Protein AF-0000000078281293 (afdb_homodimer)

Solvent-accessible surface area (backbone atoms only — not comparable to full-atom values): 32737 Å² total; per-residue (Å²): 133,51,25,29,36,6,25,28,32,31,72,73,34,18,39,17,37,28,25,40,78,58,28,42,58,71,27,57,18,63,35,56,33,34,27,49,82,80,71,28,54,67,57,28,50,48,26,50,50,50,4,42,50,47,12,28,52,78,68,80,46,58,56,73,57,30,41,23,35,17,32,14,28,47,86,45,71,49,70,67,52,28,51,52,51,28,56,57,48,33,72,68,23,74,63,29,54,57,45,52,44,33,35,68,55,17,37,42,46,25,43,46,87,62,44,40,30,35,31,43,39,24,30,65,38,44,41,40,37,41,31,52,65,90,46,70,47,68,50,42,84,72,54,55,70,79,59,21,28,25,34,24,49,15,48,49,53,55,48,48,36,53,32,22,74,50,48,73,37,69,87,50,72,59,40,67,53,51,29,58,73,69,71,33,92,43,72,66,50,43,50,49,34,49,77,71,54,70,53,45,78,74,58,24,50,60,35,42,59,56,40,41,52,43,23,66,71,64,32,61,64,43,38,48,54,45,30,51,51,32,41,53,61,44,50,58,55,42,23,45,33,48,76,67,69,48,62,62,36,82,23,43,33,34,62,40,49,63,57,76,66,55,81,38,60,64,30,58,50,31,31,53,52,41,39,52,68,67,31,45,54,55,42,81,41,65,50,53,32,34,39,37,53,10,12,34,52,52,27,41,36,71,73,60,72,61,82,50,71,62,30,56,49,30,36,55,57,29,41,72,77,41,95,40,51,44,74,75,79,120,132,50,26,29,36,5,26,27,32,32,72,73,35,18,39,17,38,28,25,40,78,59,28,42,58,72,28,58,20,63,34,55,34,35,26,49,82,80,70,28,55,67,57,28,50,49,25,50,49,51,4,43,50,48,13,30,53,80,69,79,48,57,57,73,57,30,42,22,34,17,31,14,28,47,87,46,70,48,70,67,52,30,50,52,51,28,57,57,47,32,73,69,23,72,64,27,54,58,46,52,44,33,36,67,56,16,37,44,46,25,44,45,87,64,45,40,29,37,31,43,39,25,30,65,38,43,43,40,38,40,31,52,66,90,44,70,47,70,51,43,84,72,53,56,69,80,60,22,29,24,34,23,48,15,48,50,52,55,46,47,37,52,32,23,74,52,50,73,39,70,87,52,70,58,40,67,52,49,29,58,73,70,69,32,91,43,70,66,50,44,51,49,33,47,76,71,54,71,54,44,77,73,59,24,51,59,36,41,60,56,41,40,54,44,23,66,72,64,32,60,65,43,38,47,54,45,30,52,50,33,40,52,61,44,49,58,54,43,22,45,32,48,76,68,67,49,61,63,37,81,23,43,35,36,62,42,48,62,58,75,65,56,81,38,59,64,30,59,50,32,30,52,52,41,38,52,69,68,30,44,53,55,40,80,42,65,50,53,32,35,38,36,54,10,12,34,51,52,26,42,35,72,72,61,72,62,83,52,71,62,29,55,49,30,38,56,57,29,41,73,79,41,97,41,52,46,73,74,78,119

InterPro domains:
  IPR002731 ATPase, BadF/BadG/BcrA/BcrD type [PF01869] (5-299)
  IPR043129 ATPase, nucleotide binding domain [SSF53067] (1-112)
  IPR043129 ATPase, nucleotide binding domain [SSF53067] (119-315)
  IPR052519 Eukaryotic-type N-acetylglucosamine Kinase [PTHR43190] (2-304)

Structure (mmCIF, N/CA/C/O backbone):
data_AF-0000000078281293-model_v1
#
loop_
_entity.id
_entity.type
_entity.pdbx_description
1 polymer 'ATPase BadF/BadG/BcrA/BcrD type domain-containing protein'
#
loop_
_atom_site.group_PDB
_atom_site.id
_atom_site.type_symbol
_atom_site.label_atom_id
_atom_site.label_alt_id
_atom_sit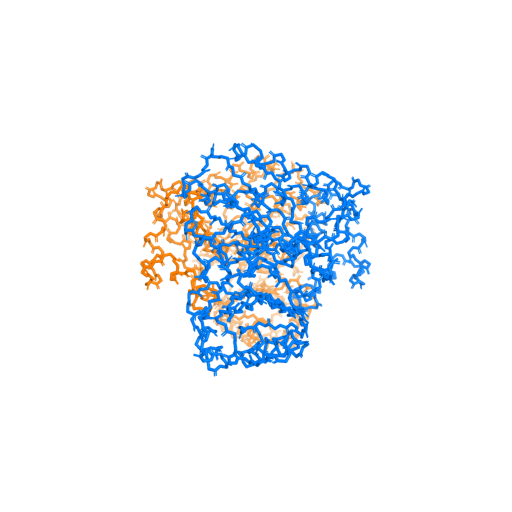e.label_comp_id
_atom_site.label_asym_id
_atom_site.label_entity_id
_atom_site.label_seq_id
_atom_site.pdbx_PDB_ins_code
_atom_site.Cartn_x
_atom_site.Cartn_y
_atom_site.Cartn_z
_atom_site.occupancy
_atom_site.B_iso_or_equiv
_atom_site.auth_seq_id
_atom_site.auth_comp_id
_atom_site.auth_asym_id
_atom_site.auth_atom_id
_atom_site.pdbx_PDB_model_num
ATOM 1 N N . MET A 1 1 ? -5.645 51.5 11.938 1 80.56 1 MET A N 1
ATOM 2 C CA . MET A 1 1 ? -6.02 50.219 12.5 1 80.56 1 MET A CA 1
ATOM 3 C C . MET A 1 1 ? -5.504 49.062 11.625 1 80.56 1 MET A C 1
ATOM 5 O O . MET A 1 1 ? -5.449 49.188 10.398 1 80.56 1 MET A O 1
ATOM 9 N N . LYS A 1 2 ? -4.953 48.062 12.359 1 94.56 2 LYS A N 1
ATOM 10 C CA . LYS A 1 2 ? -4.434 46.938 11.594 1 94.56 2 LYS A CA 1
ATOM 11 C C . LYS A 1 2 ? -5.453 45.812 11.531 1 94.56 2 LYS A C 1
ATOM 13 O O . LYS A 1 2 ? -6.148 45.531 12.516 1 94.56 2 LYS A O 1
ATOM 18 N N . TYR A 1 3 ? -5.605 45.25 10.336 1 97.06 3 TYR A N 1
ATOM 19 C CA . TYR A 1 3 ? -6.559 44.156 10.117 1 97.06 3 TYR A CA 1
ATOM 20 C C . TYR A 1 3 ? -5.852 42.906 9.656 1 97.06 3 TYR A C 1
ATOM 22 O O . TYR A 1 3 ? -4.945 42.938 8.82 1 97.06 3 TYR A O 1
ATOM 30 N N . VAL A 1 4 ? -6.297 41.781 10.281 1 97.88 4 VAL A N 1
ATOM 31 C CA . VAL A 1 4 ? -5.742 40.5 9.961 1 97.88 4 VAL A CA 1
ATOM 32 C C . VAL A 1 4 ? -6.816 39.594 9.328 1 97.88 4 VAL A C 1
ATOM 34 O O . VAL A 1 4 ? -7.941 39.531 9.828 1 97.88 4 VAL A O 1
ATOM 37 N N . LEU A 1 5 ? -6.457 38.969 8.242 1 98.38 5 LEU A N 1
ATOM 38 C CA . LEU A 1 5 ? -7.344 38.031 7.57 1 98.38 5 LEU A CA 1
ATOM 39 C C . LEU A 1 5 ? -6.832 36.594 7.711 1 98.38 5 LEU A C 1
ATOM 41 O O . LEU A 1 5 ? -5.746 36.281 7.227 1 98.38 5 LEU A O 1
ATOM 45 N N . GLY A 1 6 ? -7.586 35.75 8.438 1 98.44 6 GLY A N 1
ATOM 46 C CA . GLY A 1 6 ? -7.309 34.312 8.492 1 98.44 6 GLY A CA 1
ATOM 47 C C . GLY A 1 6 ? -8.047 33.531 7.43 1 98.44 6 GLY A C 1
ATOM 48 O O . GLY A 1 6 ? -9.227 33.781 7.164 1 98.44 6 GLY A O 1
ATOM 49 N N . ILE A 1 7 ? -7.344 32.562 6.812 1 98.56 7 ILE A N 1
ATOM 50 C CA . ILE A 1 7 ? -7.93 31.75 5.758 1 98.56 7 ILE A CA 1
ATOM 51 C C . ILE A 1 7 ? -7.738 30.266 6.094 1 98.56 7 ILE A C 1
ATOM 53 O O . ILE A 1 7 ? -6.656 29.859 6.516 1 98.56 7 ILE A O 1
ATOM 57 N N . ASP A 1 8 ? -8.75 29.469 5.992 1 97.62 8 ASP A N 1
ATOM 58 C CA . ASP A 1 8 ? -8.727 28.016 6.051 1 97.62 8 ASP A CA 1
ATOM 59 C C . ASP A 1 8 ? -9.297 27.406 4.77 1 97.62 8 ASP A C 1
ATOM 61 O O . ASP A 1 8 ? -10.508 27.453 4.539 1 97.62 8 ASP A O 1
ATOM 65 N N . GLN A 1 9 ? -8.445 26.875 3.992 1 97.5 9 GLN A N 1
ATOM 66 C CA . GLN A 1 9 ? -8.914 26.281 2.746 1 97.5 9 GLN A CA 1
ATOM 67 C C . GLN A 1 9 ? -8.695 24.781 2.738 1 97.5 9 GLN A C 1
ATOM 69 O O . GLN A 1 9 ? -7.555 24.312 2.826 1 97.5 9 GLN A O 1
ATOM 74 N N . GLY A 1 10 ? -9.719 24.047 2.645 1 93 10 GLY A N 1
ATOM 75 C CA . GLY A 1 10 ? -9.711 22.609 2.432 1 93 10 GLY A CA 1
ATOM 76 C C . GLY A 1 10 ? -10.312 22.203 1.098 1 93 10 GLY A C 1
ATOM 77 O O . GLY A 1 10 ? -10.688 23.047 0.291 1 93 10 GLY A O 1
ATOM 78 N N . GLY A 1 11 ? -10.398 20.953 0.86 1 87.62 11 GLY A N 1
ATOM 79 C CA . GLY A 1 11 ? -10.953 20.453 -0.387 1 87.62 11 GLY A CA 1
ATOM 80 C C . GLY A 1 11 ? -12.445 20.688 -0.514 1 87.62 11 GLY A C 1
ATOM 81 O O . GLY A 1 11 ? -12.984 20.703 -1.623 1 87.62 11 GLY A O 1
ATOM 82 N N . SER A 1 12 ? -13.125 20.922 0.568 1 85.81 12 SER A N 1
ATOM 83 C CA . SER A 1 12 ? -14.586 21 0.535 1 85.81 12 SER A CA 1
ATOM 84 C C . SER A 1 12 ? -15.07 22.438 0.692 1 85.81 12 SER A C 1
ATOM 86 O O . SER A 1 12 ? -16.125 22.812 0.166 1 85.81 12 SER A O 1
ATOM 88 N N . LYS A 1 13 ? -14.336 23.234 1.475 1 93.5 13 LYS A N 1
ATOM 89 C CA . LYS A 1 13 ? -14.758 24.594 1.743 1 93.5 13 LYS A CA 1
ATOM 90 C C . LYS A 1 13 ? -13.562 25.5 2.004 1 93.5 13 LYS A C 1
ATOM 92 O O . LYS A 1 13 ? -12.461 25.016 2.291 1 93.5 13 LYS A O 1
ATOM 97 N N . THR A 1 14 ? -13.805 26.766 1.906 1 97.5 14 THR A N 1
ATOM 98 C CA . THR A 1 14 ? -12.859 27.812 2.262 1 97.5 14 THR A CA 1
ATOM 99 C C . THR A 1 14 ? -13.508 28.828 3.189 1 97.5 14 THR A C 1
ATOM 101 O O . THR A 1 14 ? -14.609 29.328 2.912 1 97.5 14 THR A O 1
ATOM 104 N N . HIS A 1 15 ? -12.852 29.078 4.281 1 97.69 15 HIS A N 1
ATOM 105 C CA . HIS A 1 15 ? -13.328 30.078 5.223 1 97.69 15 HIS A CA 1
ATOM 106 C C . HIS A 1 15 ? -12.328 31.234 5.352 1 97.69 15 HIS A C 1
ATOM 108 O O . HIS A 1 15 ? -11.117 31.016 5.289 1 97.69 15 HIS A O 1
ATOM 114 N N . ALA A 1 16 ? -12.852 32.406 5.562 1 98.19 16 ALA A N 1
ATOM 115 C CA . ALA A 1 16 ? -12.062 33.594 5.887 1 98.19 16 ALA A CA 1
ATOM 116 C C . ALA A 1 16 ? -12.664 34.344 7.066 1 98.19 16 ALA A C 1
ATOM 118 O O . ALA A 1 16 ? -13.891 34.469 7.168 1 98.19 16 ALA A O 1
ATOM 119 N N . VAL A 1 17 ? -11.812 34.781 7.938 1 97.81 17 VAL A N 1
ATOM 120 C CA . VAL A 1 17 ? -12.258 35.562 9.07 1 97.81 17 VAL A CA 1
ATOM 121 C C . VAL A 1 17 ? -11.398 36.812 9.203 1 97.81 17 VAL A C 1
ATOM 123 O O . VAL A 1 17 ? -10.164 36.75 9.172 1 97.81 17 VAL A O 1
ATOM 126 N N . LEU A 1 18 ? -12.039 37.969 9.32 1 97.94 18 LEU A N 1
ATOM 127 C CA . LEU A 1 18 ? -11.383 39.281 9.508 1 97.94 18 LEU A CA 1
ATOM 128 C C . LEU A 1 18 ? -11.375 39.688 10.977 1 97.94 18 LEU A C 1
ATOM 130 O O . LEU A 1 18 ? -12.398 39.562 11.656 1 97.94 18 LEU A O 1
ATOM 134 N N . ALA A 1 19 ? -10.227 40.062 11.461 1 97.44 19 ALA A N 1
ATOM 135 C CA . ALA A 1 19 ? -10.102 40.562 12.828 1 97.44 19 ALA A CA 1
ATOM 136 C C . ALA A 1 19 ? -9.258 41.844 12.859 1 97.44 19 ALA A C 1
ATOM 138 O O . ALA A 1 19 ? -8.453 42.094 11.961 1 97.44 19 ALA A O 1
ATOM 139 N N . ASP A 1 20 ? -9.477 42.625 13.883 1 96.81 20 ASP A N 1
ATOM 140 C CA . ASP A 1 20 ? -8.586 43.781 14.078 1 96.81 20 ASP A CA 1
ATOM 141 C C . ASP A 1 20 ? -7.422 43.406 15 1 96.81 20 ASP A C 1
ATOM 143 O O . ASP A 1 20 ? -7.34 42.281 15.484 1 96.81 20 ASP A O 1
ATOM 147 N N . GLN A 1 21 ? -6.492 44.312 15.203 1 96 21 GLN A N 1
ATOM 148 C CA . GLN A 1 21 ? -5.25 44.062 15.914 1 96 21 GLN A CA 1
ATOM 149 C C . GLN A 1 21 ? -5.523 43.719 17.375 1 96 21 GLN A C 1
ATOM 151 O O . GLN A 1 21 ? -4.656 43.156 18.062 1 96 21 GLN A O 1
ATOM 156 N N . GLU A 1 22 ? -6.766 44 17.891 1 96 22 GLU A N 1
ATOM 157 C CA . GLU A 1 22 ? -7.109 43.719 19.281 1 96 22 GLU A CA 1
ATOM 158 C C . GLU A 1 22 ? -7.797 42.375 19.438 1 96 22 GLU A C 1
ATOM 160 O O . GLU A 1 22 ? -8.141 41.969 20.547 1 96 22 GLU A O 1
ATOM 165 N N . GLY A 1 23 ? -8.031 41.656 18.359 1 96.5 23 GLY A N 1
ATOM 166 C CA . GLY A 1 23 ? -8.609 40.312 18.422 1 96.5 23 GLY A CA 1
ATOM 167 C C . GLY A 1 23 ? -10.117 40.312 18.219 1 96.5 23 GLY A C 1
ATOM 168 O O . GLY A 1 23 ? -10.758 39.25 18.312 1 96.5 23 GLY A O 1
ATOM 169 N N . ASN A 1 24 ? -10.672 41.531 17.938 1 96.38 24 ASN A N 1
ATOM 170 C CA . ASN A 1 24 ? -12.102 41.562 17.625 1 96.38 24 ASN A CA 1
ATOM 171 C C . ASN A 1 24 ? -12.398 40.969 16.25 1 96.38 24 ASN A C 1
ATOM 173 O O . ASN A 1 24 ? -11.883 41.438 15.242 1 96.38 24 ASN A O 1
ATOM 177 N N . LEU A 1 25 ? -13.258 39.938 16.25 1 96.88 25 LEU A N 1
ATOM 178 C CA . LEU A 1 25 ? -13.703 39.406 14.969 1 96.88 25 LEU A CA 1
ATOM 179 C C . LEU A 1 25 ? -14.711 40.344 14.305 1 96.88 25 LEU A C 1
ATOM 181 O O . LEU A 1 25 ? -15.688 40.75 14.938 1 96.88 25 LEU A O 1
ATOM 185 N N . LEU A 1 26 ? -14.523 40.625 13.055 1 96.62 26 LEU A N 1
ATOM 186 C CA . LEU A 1 26 ? -15.312 41.656 12.391 1 96.62 26 LEU A CA 1
ATOM 187 C C . LEU A 1 26 ? -16.188 41.062 11.297 1 96.62 26 LEU A C 1
ATOM 189 O O . LEU A 1 26 ? -17.281 41.562 11.031 1 96.62 26 LEU A O 1
ATOM 193 N N . GLY A 1 27 ? -15.711 40.062 10.664 1 95.88 27 GLY A N 1
ATOM 194 C CA . GLY A 1 27 ? -16.438 39.469 9.562 1 95.88 27 GLY A CA 1
ATOM 195 C C . GLY A 1 27 ? -15.977 38.062 9.227 1 95.88 27 GLY A C 1
ATOM 196 O O . GLY A 1 27 ? -14.891 37.625 9.633 1 95.88 27 GLY A O 1
ATOM 197 N N . MET A 1 28 ? -16.828 37.375 8.477 1 96.31 28 MET A N 1
ATOM 198 C CA . MET A 1 28 ? -16.547 36 8.047 1 96.31 28 MET A CA 1
ATOM 199 C C . MET A 1 28 ? -17.078 35.75 6.645 1 96.31 28 MET A C 1
ATOM 201 O O . MET A 1 28 ? -18.094 36.312 6.25 1 96.31 28 MET A O 1
ATOM 205 N N . GLY A 1 29 ? -16.328 35 5.895 1 96.94 29 GLY A N 1
ATOM 206 C CA . GLY A 1 29 ? -16.734 34.594 4.562 1 96.94 29 GLY A CA 1
ATOM 207 C C . GLY A 1 29 ? -16.516 33.094 4.309 1 96.94 29 GLY A C 1
ATOM 208 O O . GLY A 1 29 ? -15.797 32.438 5.059 1 96.94 29 GLY A O 1
ATOM 209 N N . LYS A 1 30 ? -17.234 32.656 3.299 1 96.69 30 LYS A N 1
ATOM 210 C CA . LYS A 1 30 ? -17.156 31.25 2.916 1 96.69 30 LYS A CA 1
ATOM 211 C C . LYS A 1 30 ? -17.188 31.094 1.399 1 96.69 30 LYS A C 1
ATOM 213 O O . LYS A 1 30 ? -17.797 31.906 0.697 1 96.69 30 LYS A O 1
ATOM 218 N N . SER A 1 31 ? -16.469 30.172 0.958 1 97.5 31 SER A N 1
ATOM 219 C CA . SER A 1 31 ? -16.453 29.797 -0.456 1 97.5 31 SER A CA 1
ATOM 220 C C . SER A 1 31 ? -16.297 28.297 -0.639 1 97.5 31 SER A C 1
ATOM 222 O O . SER A 1 31 ? -16.484 27.531 0.31 1 97.5 31 SER A O 1
ATOM 224 N N . TYR A 1 32 ? -16.125 27.875 -1.938 1 95.69 32 TYR A N 1
ATOM 225 C CA . TYR A 1 32 ? -15.977 26.453 -2.252 1 95.69 32 TYR A CA 1
ATOM 226 C C . TYR A 1 32 ? -14.594 25.953 -1.876 1 95.69 32 TYR A C 1
ATOM 228 O O . TYR A 1 32 ? -13.695 26.75 -1.589 1 95.69 32 TYR A O 1
ATOM 236 N N . GLY A 1 33 ? -14.477 24.734 -1.818 1 94.5 33 GLY A N 1
ATOM 237 C CA . GLY A 1 33 ? -13.203 24.094 -1.526 1 94.5 33 GLY A CA 1
ATOM 238 C C . GLY A 1 33 ? -12.297 23.984 -2.742 1 94.5 33 GLY A C 1
ATOM 239 O O . GLY A 1 33 ? -12.781 23.875 -3.871 1 94.5 33 GLY A O 1
ATOM 240 N N . ALA A 1 34 ? -10.977 24.016 -2.479 1 94.69 34 ALA A N 1
ATOM 241 C CA . ALA A 1 34 ? -10 23.906 -3.561 1 94.69 34 ALA A CA 1
ATOM 242 C C . ALA A 1 34 ? -8.625 23.516 -3.023 1 94.69 34 ALA A C 1
ATOM 244 O O . ALA A 1 34 ? -8.383 23.578 -1.817 1 94.69 34 ALA A O 1
ATOM 245 N N . CYS A 1 35 ? -7.809 23.094 -3.854 1 94.12 35 CYS A N 1
ATOM 246 C CA . CYS A 1 35 ? -6.402 22.797 -3.615 1 94.12 35 CYS A CA 1
ATOM 247 C C . CYS A 1 35 ? -5.547 23.203 -4.812 1 94.12 35 CYS A C 1
ATOM 249 O O . CYS A 1 35 ? -5.867 22.859 -5.953 1 94.12 35 CYS A O 1
ATOM 251 N N . HIS A 1 36 ? -4.496 23.828 -4.527 1 95 36 HIS A N 1
ATOM 252 C CA . HIS A 1 36 ? -3.684 24.375 -5.613 1 95 36 HIS A CA 1
ATOM 253 C C . HIS A 1 36 ? -3.137 23.25 -6.5 1 95 36 HIS A C 1
ATOM 255 O O . HIS A 1 36 ? -2.926 23.453 -7.699 1 95 36 HIS A O 1
ATOM 261 N N . SER A 1 37 ? -2.906 22.078 -5.918 1 90 37 SER A N 1
ATOM 262 C CA . SER A 1 37 ? -2.262 21 -6.656 1 90 37 SER A CA 1
ATOM 263 C C . SER A 1 37 ? -3.293 20.078 -7.293 1 90 37 SER A C 1
ATOM 265 O O . SER A 1 37 ? -3.061 19.531 -8.375 1 90 37 SER A O 1
ATOM 267 N N . SER A 1 38 ? -4.371 19.859 -6.719 1 87.19 38 SER A N 1
ATOM 268 C CA . SER A 1 38 ? -5.348 18.891 -7.227 1 87.19 38 SER A CA 1
ATOM 269 C C . SER A 1 38 ? -6.359 19.562 -8.148 1 87.19 38 SER A C 1
ATOM 271 O O . SER A 1 38 ? -6.859 18.953 -9.086 1 87.19 38 SER A O 1
ATOM 273 N N . THR A 1 39 ? -6.73 20.734 -7.875 1 88.75 39 THR A N 1
ATOM 274 C CA . THR A 1 39 ? -7.625 21.5 -8.742 1 88.75 39 THR A CA 1
ATOM 275 C C . THR A 1 39 ? -6.832 22.422 -9.656 1 88.75 39 THR A C 1
ATOM 277 O O . THR A 1 39 ? -6.535 22.078 -10.797 1 88.75 39 THR A O 1
ATOM 280 N N . SER A 1 40 ? -6.418 23.547 -9.266 1 93 40 SER A N 1
ATOM 281 C CA . SER A 1 40 ? -5.523 24.5 -9.914 1 93 40 SER A CA 1
ATOM 282 C C . SER A 1 40 ? -5.215 25.688 -9 1 93 40 SER A C 1
ATOM 284 O O . SER A 1 40 ? -5.977 25.984 -8.078 1 93 40 SER A O 1
ATOM 286 N N . LEU A 1 41 ? -4.16 26.297 -9.344 1 95.88 41 LEU A N 1
ATOM 287 C CA . LEU A 1 41 ? -3.75 27.469 -8.586 1 95.88 41 LEU A CA 1
ATOM 288 C C . LEU A 1 41 ? -4.793 28.578 -8.695 1 95.88 41 LEU A C 1
ATOM 290 O O . LEU A 1 41 ? -5.18 29.172 -7.688 1 95.88 41 LEU A O 1
ATOM 294 N N . GLU A 1 42 ? -5.254 28.766 -9.844 1 96.38 42 GLU A N 1
ATOM 295 C CA . GLU A 1 42 ? -6.23 29.828 -10.102 1 96.38 42 GLU A CA 1
ATOM 296 C C . GLU A 1 42 ? -7.523 29.578 -9.336 1 96.38 42 GLU A C 1
ATOM 298 O O . GLU A 1 42 ? -8.078 30.484 -8.727 1 96.38 42 GLU A O 1
ATOM 303 N N . TYR A 1 43 ? -7.922 28.359 -9.367 1 96.62 43 TYR A N 1
ATOM 304 C CA . TYR A 1 43 ? -9.156 27.969 -8.695 1 96.62 43 TYR A CA 1
ATOM 305 C C . TYR A 1 43 ? -9.031 28.125 -7.188 1 96.62 43 TYR A C 1
ATOM 307 O O . TYR A 1 43 ? -9.961 28.594 -6.523 1 96.62 43 TYR A O 1
ATOM 315 N N . ALA A 1 44 ? -7.945 27.75 -6.664 1 97.56 44 ALA A N 1
ATOM 316 C CA . ALA A 1 44 ? -7.688 27.875 -5.234 1 97.56 44 ALA A CA 1
ATOM 317 C C . ALA A 1 44 ? -7.652 29.328 -4.809 1 97.56 44 ALA A C 1
ATOM 319 O O . ALA A 1 44 ? -8.266 29.703 -3.807 1 97.56 44 ALA A O 1
ATOM 320 N N . VAL A 1 45 ? -7.035 30.172 -5.562 1 98.19 45 VAL A N 1
ATOM 321 C CA . VAL A 1 45 ? -6.898 31.578 -5.246 1 98.19 45 VAL A CA 1
ATOM 322 C C . VAL A 1 45 ? -8.258 32.281 -5.363 1 98.19 45 VAL A C 1
ATOM 324 O O . VAL A 1 45 ? -8.609 33.094 -4.523 1 98.19 45 VAL A O 1
ATOM 327 N N . GLN A 1 46 ? -8.938 31.891 -6.348 1 98.25 46 GLN A N 1
ATOM 328 C CA . GLN A 1 46 ? -10.258 32.469 -6.527 1 98.25 46 GLN A CA 1
ATOM 329 C C . GLN A 1 46 ? -11.172 32.156 -5.34 1 98.25 46 GLN A C 1
ATOM 331 O O . GLN A 1 46 ? -11.93 33.031 -4.891 1 98.25 46 GLN A O 1
ATOM 336 N N . ALA A 1 47 ? -11.141 30.953 -4.867 1 98.5 47 ALA A N 1
ATOM 337 C CA . ALA A 1 47 ? -11.922 30.578 -3.693 1 98.5 47 ALA A CA 1
ATOM 338 C C . ALA A 1 47 ? -11.539 31.422 -2.482 1 98.5 47 ALA A C 1
ATOM 340 O O . ALA A 1 47 ? -12.406 31.859 -1.718 1 98.5 47 ALA A O 1
ATOM 341 N N . ILE A 1 48 ? -10.289 31.656 -2.338 1 98.56 48 ILE A N 1
ATOM 342 C CA . ILE A 1 48 ? -9.773 32.438 -1.221 1 98.56 48 ILE A CA 1
ATOM 343 C C . ILE A 1 48 ? -10.258 33.875 -1.332 1 98.56 48 ILE A C 1
ATOM 345 O O . ILE A 1 48 ? -10.742 34.469 -0.355 1 98.56 48 ILE A O 1
ATOM 349 N N . LEU A 1 49 ? -10.219 34.406 -2.559 1 98.44 49 LEU A N 1
ATOM 350 C CA . LEU A 1 49 ? -10.609 35.781 -2.775 1 98.44 49 LEU A CA 1
ATOM 351 C C . LEU A 1 49 ? -12.102 35.969 -2.533 1 98.44 49 LEU A C 1
ATOM 353 O O . LEU A 1 49 ? -12.523 37 -1.957 1 98.44 49 LEU A O 1
ATOM 357 N N . GLN A 1 50 ? -12.828 35 -2.951 1 98.25 50 GLN A N 1
ATOM 358 C CA . GLN A 1 50 ? -14.266 35.062 -2.732 1 98.25 50 GLN A CA 1
ATOM 359 C C . GLN A 1 50 ? -14.594 35.094 -1.242 1 98.25 50 GLN A C 1
ATOM 361 O O . GLN A 1 50 ? -15.398 35.906 -0.787 1 98.25 50 GLN A O 1
ATOM 366 N N . ALA A 1 51 ? -14.008 34.25 -0.47 1 98.19 51 ALA A N 1
ATOM 367 C CA . ALA A 1 51 ? -14.227 34.188 0.974 1 98.19 51 ALA A CA 1
ATOM 368 C C . ALA A 1 51 ? -13.719 35.469 1.645 1 98.19 51 ALA A C 1
ATOM 370 O O . ALA A 1 51 ? -14.375 36 2.539 1 98.19 51 ALA A O 1
ATOM 371 N N . ALA A 1 52 ? -12.594 35.969 1.194 1 98.19 52 ALA A N 1
ATOM 372 C CA . ALA A 1 52 ? -11.992 37.188 1.754 1 98.19 52 ALA A CA 1
ATOM 373 C C . ALA A 1 52 ? -12.891 38.406 1.524 1 98.19 52 ALA A C 1
ATOM 375 O O . ALA A 1 52 ? -13.156 39.156 2.451 1 98.19 52 ALA A O 1
ATOM 376 N N . ASP A 1 53 ? -13.359 38.5 0.314 1 97.81 53 ASP A N 1
ATOM 377 C CA . ASP A 1 53 ? -14.203 39.656 -0.034 1 97.81 53 ASP A CA 1
ATOM 378 C C . ASP A 1 53 ? -15.492 39.656 0.778 1 97.81 53 ASP A C 1
ATOM 380 O O . ASP A 1 53 ? -15.977 40.688 1.187 1 97.81 53 ASP A O 1
ATOM 384 N N . GLN A 1 54 ? -16 38.531 0.979 1 97.06 54 GLN A N 1
ATOM 385 C CA . GLN A 1 54 ? -17.203 38.406 1.809 1 97.06 54 GLN A CA 1
ATOM 386 C C . GLN A 1 54 ? -16.922 38.844 3.244 1 97.06 54 GLN A C 1
ATOM 388 O O . GLN A 1 54 ? -17.75 39.5 3.875 1 97.06 54 GLN A O 1
ATOM 393 N N . ALA A 1 55 ? -15.812 38.469 3.791 1 96.94 55 ALA A N 1
ATOM 394 C CA . ALA A 1 55 ? -15.43 38.812 5.156 1 96.94 55 ALA A CA 1
ATOM 395 C C . ALA A 1 55 ? -15.227 40.344 5.293 1 96.94 55 ALA A C 1
ATOM 397 O O . ALA A 1 55 ? -15.516 40.906 6.344 1 96.94 55 ALA A O 1
ATOM 398 N N . LEU A 1 56 ? -14.773 41 4.215 1 96.62 56 LEU A N 1
ATOM 399 C CA . LEU A 1 56 ? -14.43 42.406 4.23 1 96.62 56 LEU A CA 1
ATOM 400 C C . LEU A 1 56 ? -15.664 43.281 4.008 1 96.62 56 LEU A C 1
ATOM 402 O O . LEU A 1 56 ? -15.742 44.406 4.504 1 96.62 56 LEU A O 1
ATOM 406 N N . CYS A 1 57 ? -16.562 42.781 3.23 1 90.19 57 CYS A N 1
ATOM 407 C CA . CYS A 1 57 ? -17.734 43.531 2.775 1 90.19 57 CYS A CA 1
ATOM 408 C C . CYS A 1 57 ? -18.531 44.062 3.957 1 90.19 57 CYS A C 1
ATOM 410 O O . CYS A 1 57 ? -18.984 45.219 3.949 1 90.19 57 CYS A O 1
ATOM 412 N N . GLY A 1 58 ? -18.688 43.375 4.934 1 79.94 58 GLY A N 1
ATOM 413 C CA . GLY A 1 58 ? -19.531 43.781 6.047 1 79.94 58 GLY A CA 1
ATOM 414 C C . GLY A 1 58 ? -18.953 44.938 6.84 1 79.94 58 GLY A C 1
ATOM 415 O O . GLY A 1 58 ? -19.656 45.562 7.609 1 79.94 58 GLY A O 1
ATOM 416 N N . TYR A 1 59 ? -17.766 45.312 6.586 1 86.31 59 TYR A N 1
ATOM 417 C CA . TYR A 1 59 ? -17.109 46.344 7.391 1 86.31 59 TYR A CA 1
ATOM 418 C C . TYR A 1 59 ? -16.578 47.469 6.508 1 86.31 59 TYR A C 1
ATOM 420 O O . TYR A 1 59 ? -15.75 48.281 6.953 1 86.31 59 TYR A O 1
ATOM 428 N N . SER A 1 60 ? -16.984 47.531 5.242 1 86.94 60 SER A N 1
ATOM 429 C CA . SER A 1 60 ? -16.609 48.531 4.258 1 86.94 60 SER A CA 1
ATOM 430 C C . SER A 1 60 ? -15.102 48.625 4.098 1 86.94 60 SER A C 1
ATOM 432 O O . SER A 1 60 ? -14.539 49.719 4.094 1 86.94 60 SER A O 1
ATOM 434 N N . LEU A 1 61 ? -14.445 47.562 4.207 1 92.38 61 LEU A N 1
ATOM 435 C CA . LEU A 1 61 ? -13.008 47.469 3.975 1 92.38 61 LEU A CA 1
ATOM 436 C C . LEU A 1 61 ? -12.719 46.812 2.635 1 92.38 61 LEU A C 1
ATOM 438 O O . LEU A 1 61 ? -13.555 46.062 2.111 1 92.38 61 LEU A O 1
ATOM 442 N N . GLY A 1 62 ? -11.625 47.219 2.082 1 93.88 62 GLY A N 1
ATOM 443 C CA . GLY A 1 62 ? -11.102 46.531 0.907 1 93.88 62 GLY A CA 1
ATOM 444 C C . GLY A 1 62 ? -9.844 45.75 1.191 1 93.88 62 GLY A C 1
ATOM 445 O O . GLY A 1 62 ? -9.336 45.75 2.314 1 93.88 62 GLY A O 1
ATOM 446 N N . ARG A 1 63 ? -9.391 45 0.189 1 96.31 63 ARG A N 1
ATOM 447 C CA . ARG A 1 63 ? -8.211 44.156 0.348 1 96.31 63 ARG A CA 1
ATOM 448 C C . ARG A 1 63 ? -6.977 45 0.672 1 96.31 63 ARG A C 1
ATOM 450 O O . ARG A 1 63 ? -6.066 44.531 1.361 1 96.31 63 ARG A O 1
ATOM 457 N N . GLU A 1 64 ? -7.012 46.25 0.264 1 94.81 64 GLU A N 1
ATOM 458 C CA . GLU A 1 64 ? -5.898 47.156 0.51 1 94.81 64 GLU A CA 1
ATOM 459 C C . GLU A 1 64 ? -5.812 47.531 1.986 1 94.81 64 GLU A C 1
ATOM 461 O O . GLU A 1 64 ? -4.777 48.031 2.451 1 94.81 64 GLU A O 1
ATOM 466 N N . ASP A 1 65 ? -6.855 47.312 2.678 1 95.5 65 ASP A N 1
ATOM 467 C CA . ASP A 1 65 ? -6.902 47.688 4.09 1 95.5 65 ASP A CA 1
ATOM 468 C C . ASP A 1 65 ? -6.344 46.562 4.965 1 95.5 65 ASP A C 1
ATOM 470 O O . ASP A 1 65 ? -6.07 46.781 6.148 1 95.5 65 ASP A O 1
ATOM 474 N N . VAL A 1 66 ? -6.195 45.406 4.438 1 97.38 66 VAL A N 1
ATOM 475 C CA . VAL A 1 66 ? -5.738 44.219 5.195 1 97.38 66 VAL A CA 1
ATOM 476 C C . VAL A 1 66 ? -4.23 44.312 5.418 1 97.38 66 VAL A C 1
ATOM 478 O O . VAL A 1 66 ? -3.465 44.5 4.465 1 97.38 66 VAL A O 1
ATOM 481 N N . THR A 1 67 ? -3.779 44.156 6.645 1 97.19 67 THR A N 1
ATOM 482 C CA . THR A 1 67 ? -2.371 44.312 6.996 1 97.19 67 THR A CA 1
ATOM 483 C C . THR A 1 67 ? -1.65 42.969 6.934 1 97.19 67 THR A C 1
ATOM 485 O O . THR A 1 67 ? -0.457 42.906 6.629 1 97.19 67 THR A O 1
ATOM 488 N N . ALA A 1 68 ? -2.375 41.906 7.262 1 97.88 68 ALA A N 1
ATOM 489 C CA . ALA A 1 68 ? -1.776 40.594 7.25 1 97.88 68 ALA A CA 1
ATOM 490 C C . ALA A 1 68 ? -2.781 39.531 6.789 1 97.88 68 ALA A C 1
ATOM 492 O O . ALA A 1 68 ? -3.965 39.594 7.129 1 97.88 68 ALA A O 1
ATOM 493 N N . VAL A 1 69 ? -2.295 38.594 5.988 1 98.5 69 VAL A N 1
ATOM 494 C CA . VAL A 1 69 ? -3.059 37.438 5.555 1 98.5 69 VAL A CA 1
ATOM 495 C C . VAL A 1 69 ? -2.344 36.156 5.984 1 98.5 69 VAL A C 1
ATOM 497 O O . VAL A 1 69 ? -1.176 35.938 5.645 1 98.5 69 VAL A O 1
ATOM 500 N N . LEU A 1 70 ? -2.957 35.406 6.805 1 98.56 70 LEU A N 1
ATOM 501 C CA . LEU A 1 70 ? -2.438 34.094 7.18 1 98.56 70 LEU A CA 1
ATOM 502 C C . LEU A 1 70 ? -3.379 33 6.719 1 98.56 70 LEU A C 1
ATOM 504 O O . LEU A 1 70 ? -4.547 32.969 7.109 1 98.56 70 LEU A O 1
ATOM 508 N N . GLY A 1 71 ? -2.826 32.094 5.949 1 98.12 71 GLY A N 1
ATOM 509 C CA . GLY A 1 71 ? -3.652 31 5.43 1 98.12 71 GLY A CA 1
ATOM 510 C C . GLY A 1 71 ? -3.133 29.625 5.797 1 98.12 71 GLY A C 1
ATOM 511 O O . GLY A 1 71 ? -1.928 29.375 5.73 1 98.12 71 GLY A O 1
ATOM 512 N N . GLY A 1 72 ? -3.99 28.812 6.293 1 97.88 72 GLY A N 1
ATOM 513 C CA . GLY A 1 72 ? -3.781 27.375 6.375 1 97.88 72 GLY A CA 1
ATOM 514 C C . GLY A 1 72 ? -4.484 26.594 5.273 1 97.88 72 GLY A C 1
ATOM 515 O O . GLY A 1 72 ? -5.715 26.547 5.238 1 97.88 72 GLY A O 1
ATOM 516 N N . LEU A 1 73 ? -3.703 26.047 4.414 1 97.31 73 LEU A N 1
ATOM 517 C CA . LEU A 1 73 ? -4.273 25.438 3.215 1 97.31 73 LEU A CA 1
ATOM 518 C C . LEU A 1 73 ? -3.906 23.953 3.121 1 97.31 73 LEU A C 1
ATOM 520 O O . LEU A 1 73 ? -2.814 23.562 3.529 1 97.31 73 LEU A O 1
ATOM 524 N N . THR A 1 74 ? -4.832 23.188 2.58 1 93.38 74 THR A N 1
ATOM 525 C CA . THR A 1 74 ? -4.543 21.797 2.26 1 93.38 74 THR A CA 1
ATOM 526 C C . THR A 1 74 ? -3.537 21.703 1.114 1 93.38 74 THR A C 1
ATOM 528 O O . THR A 1 74 ? -3.439 22.609 0.292 1 93.38 74 THR A O 1
ATOM 531 N N . GLY A 1 75 ? -2.721 20.734 1.148 1 91.31 75 GLY A N 1
ATOM 532 C CA . GLY A 1 75 ? -1.829 20.453 0.033 1 91.31 75 GLY A CA 1
ATOM 533 C C . GLY A 1 75 ? -0.473 21.125 0.175 1 91.31 75 GLY A C 1
ATOM 534 O O . GLY A 1 75 ? 0.393 20.969 -0.689 1 91.31 75 GLY A O 1
ATOM 535 N N . ILE A 1 76 ? -0.275 21.906 1.226 1 94.62 76 ILE A N 1
ATOM 536 C CA . ILE A 1 76 ? 1.016 22.547 1.452 1 94.62 76 ILE A CA 1
ATOM 537 C C . ILE A 1 76 ? 1.971 21.562 2.121 1 94.62 76 ILE A C 1
ATOM 539 O O . ILE A 1 76 ? 2.053 21.5 3.35 1 94.62 76 ILE A O 1
ATOM 543 N N . ASP A 1 77 ? 2.779 20.906 1.331 1 90 77 ASP A N 1
ATOM 544 C CA . ASP A 1 77 ? 3.666 19.859 1.841 1 90 77 ASP A CA 1
ATOM 545 C C . ASP A 1 77 ? 5.129 20.266 1.701 1 90 77 ASP A C 1
ATOM 547 O O . ASP A 1 77 ? 5.988 19.781 2.443 1 90 77 ASP A O 1
ATOM 551 N N . TRP A 1 78 ? 5.348 21.172 0.76 1 91.19 78 TRP A N 1
ATOM 552 C CA . TRP A 1 78 ? 6.703 21.641 0.492 1 91.19 78 TRP A CA 1
ATOM 553 C C . TRP A 1 78 ? 6.754 23.172 0.511 1 91.19 78 TRP A C 1
ATOM 555 O O . TRP A 1 78 ? 5.758 23.828 0.214 1 91.19 78 TRP A O 1
ATOM 565 N N . ASP A 1 79 ? 7.914 23.688 0.765 1 92.19 79 ASP A N 1
ATOM 566 C CA . ASP A 1 79 ? 8.102 25.125 0.901 1 92.19 79 ASP A CA 1
ATOM 567 C C . ASP A 1 79 ? 7.738 25.844 -0.392 1 92.19 79 ASP A C 1
ATOM 569 O O . ASP A 1 79 ? 7.18 26.953 -0.357 1 92.19 79 ASP A O 1
ATOM 573 N N . TYR A 1 80 ? 8.047 25.25 -1.424 1 92.69 80 TYR A N 1
ATOM 574 C CA . TYR A 1 80 ? 7.836 25.938 -2.691 1 92.69 80 TYR A CA 1
ATOM 575 C C . TYR A 1 80 ? 6.352 26.156 -2.955 1 92.69 80 TYR A C 1
ATOM 577 O O . TYR A 1 80 ? 5.957 27.125 -3.604 1 92.69 80 TYR A O 1
ATOM 585 N N . GLU A 1 81 ? 5.535 25.297 -2.434 1 95 81 GLU A N 1
ATOM 586 C CA . GLU A 1 81 ? 4.094 25.453 -2.607 1 95 81 GLU A CA 1
ATOM 587 C C . GLU A 1 81 ? 3.574 26.656 -1.829 1 95 81 GLU A C 1
ATOM 589 O O . GLU A 1 81 ? 2.756 27.422 -2.338 1 95 81 GLU A O 1
ATOM 594 N N . ALA A 1 82 ? 4.074 26.75 -0.583 1 96.56 82 ALA A N 1
ATOM 595 C CA . ALA A 1 82 ? 3.709 27.922 0.217 1 96.56 82 ALA A CA 1
ATOM 596 C C . ALA A 1 82 ? 4.137 29.219 -0.472 1 96.56 82 ALA A C 1
ATOM 598 O O . ALA A 1 82 ? 3.355 30.172 -0.563 1 96.56 82 ALA A O 1
ATOM 599 N N . GLU A 1 83 ? 5.312 29.203 -1.011 1 97.38 83 GLU A N 1
ATOM 600 C CA . GLU A 1 83 ? 5.852 30.391 -1.686 1 97.38 83 GLU A CA 1
ATOM 601 C C . GLU A 1 83 ? 5.031 30.734 -2.924 1 97.38 83 GLU A C 1
ATOM 603 O O . GLU A 1 83 ? 4.77 31.906 -3.189 1 97.38 83 GLU A O 1
ATOM 608 N N . LEU A 1 84 ? 4.656 29.734 -3.59 1 97 84 LEU A N 1
ATOM 609 C CA . LEU A 1 84 ? 3.85 29.922 -4.789 1 97 84 LEU A CA 1
ATOM 610 C C . LEU A 1 84 ? 2.533 30.609 -4.453 1 97 84 LEU A C 1
ATOM 612 O O . LEU A 1 84 ? 2.152 31.594 -5.113 1 97 84 LEU A O 1
ATOM 616 N N . LEU A 1 85 ? 1.919 30.156 -3.453 1 98.06 85 LEU A N 1
ATOM 617 C CA . LEU A 1 85 ? 0.629 30.719 -3.062 1 98.06 85 LEU A CA 1
ATOM 618 C C . LEU A 1 85 ? 0.799 32.094 -2.438 1 98.06 85 LEU A C 1
ATOM 620 O O . LEU A 1 85 ? -0.036 33 -2.639 1 98.06 85 LEU A O 1
ATOM 624 N N . GLU A 1 86 ? 1.861 32.281 -1.652 1 98.38 86 GLU A N 1
ATOM 625 C CA . GLU A 1 86 ? 2.152 33.594 -1.058 1 98.38 86 GLU A CA 1
ATOM 626 C C . GLU A 1 86 ? 2.373 34.656 -2.131 1 98.38 86 GLU A C 1
ATOM 628 O O . GLU A 1 86 ? 1.817 35.75 -2.051 1 98.38 86 GLU A O 1
ATOM 633 N N . ASN A 1 87 ? 3.104 34.25 -3.148 1 98.12 87 ASN A N 1
ATOM 634 C CA . ASN A 1 87 ? 3.373 35.188 -4.242 1 98.12 87 ASN A CA 1
ATOM 635 C C . ASN A 1 87 ? 2.1 35.531 -5 1 98.12 87 ASN A C 1
ATOM 637 O O . ASN A 1 87 ? 1.884 36.719 -5.348 1 98.12 87 ASN A O 1
ATOM 641 N N . GLU A 1 88 ? 1.318 34.562 -5.23 1 98.19 88 GLU A N 1
ATOM 642 C CA . GLU A 1 88 ? 0.08 34.812 -5.965 1 98.19 88 GLU A CA 1
ATOM 643 C C . GLU A 1 88 ? -0.883 35.688 -5.16 1 98.19 88 GLU A C 1
ATOM 645 O O . GLU A 1 88 ? -1.496 36.594 -5.699 1 98.19 88 GLU A O 1
ATOM 650 N N . LEU A 1 89 ? -1.024 35.406 -3.908 1 98.31 89 LEU A N 1
ATOM 651 C CA . LEU A 1 89 ? -1.955 36.156 -3.064 1 98.31 89 LEU A CA 1
ATOM 652 C C . LEU A 1 89 ? -1.451 37.562 -2.814 1 98.31 89 LEU A C 1
ATOM 654 O O . LEU A 1 89 ? -2.248 38.5 -2.623 1 98.31 89 LEU A O 1
ATOM 658 N N . GLN A 1 90 ? -0.149 37.688 -2.82 1 98.12 90 GLN A N 1
ATOM 659 C CA . GLN A 1 90 ? 0.45 39 -2.623 1 98.12 90 GLN A CA 1
ATOM 660 C C . GLN A 1 90 ? -0.022 39.969 -3.688 1 98.12 90 GLN A C 1
ATOM 662 O O . GLN A 1 90 ? -0.171 41.156 -3.416 1 98.12 90 GLN A O 1
ATOM 667 N N . LYS A 1 91 ? -0.282 39.469 -4.875 1 97.94 91 LYS A N 1
ATOM 668 C CA . LYS A 1 91 ? -0.78 40.312 -5.957 1 97.94 91 LYS A CA 1
ATOM 669 C C . LYS A 1 91 ? -2.156 40.906 -5.625 1 97.94 91 LYS A C 1
ATOM 671 O O . LYS A 1 91 ? -2.514 41.969 -6.086 1 97.94 91 LYS A O 1
ATOM 676 N N . HIS A 1 92 ? -2.875 40.156 -4.891 1 98 92 HIS A N 1
ATOM 677 C CA . HIS A 1 92 ? -4.246 40.531 -4.578 1 98 92 HIS A CA 1
ATOM 678 C C . HIS A 1 92 ? -4.32 41.281 -3.25 1 98 92 HIS A C 1
ATOM 680 O O . HIS A 1 92 ? -5.324 41.938 -2.957 1 98 92 HIS A O 1
ATOM 686 N N . PHE A 1 93 ? -3.281 41.094 -2.473 1 98 93 PHE A N 1
ATOM 687 C CA . PHE A 1 93 ? -3.139 41.812 -1.204 1 98 93 PHE A CA 1
ATOM 688 C C . PHE A 1 93 ? -1.802 42.531 -1.139 1 98 93 PHE A C 1
ATOM 690 O O . PHE A 1 93 ? -0.962 42.219 -0.29 1 98 93 PHE A O 1
ATOM 697 N N . PRO A 1 94 ? -1.688 43.531 -1.876 1 95.44 94 PRO A N 1
ATOM 698 C CA . PRO A 1 94 ? -0.37 44.156 -2.102 1 95.44 94 PRO A CA 1
ATOM 699 C C . PRO A 1 94 ? 0.203 44.812 -0.848 1 95.44 94 PRO A C 1
ATOM 701 O O . PRO A 1 94 ? 1.423 44.938 -0.722 1 95.44 94 PRO A O 1
ATOM 704 N N . LYS A 1 95 ? -0.563 45.188 0.122 1 95.75 95 LYS A N 1
ATOM 705 C CA . LYS A 1 95 ? -0.078 45.875 1.307 1 95.75 95 LYS A CA 1
ATOM 706 C C . LYS A 1 95 ? 0.002 44.938 2.508 1 95.75 95 LYS A C 1
ATOM 708 O O . LYS A 1 95 ? 0.333 45.375 3.615 1 95.75 95 LYS A O 1
ATOM 713 N N . SER A 1 96 ? -0.343 43.719 2.275 1 97.12 96 SER A N 1
ATOM 714 C CA . SER A 1 96 ? -0.431 42.75 3.379 1 97.12 96 SER A CA 1
ATOM 715 C C . SER A 1 96 ? 0.841 41.938 3.492 1 97.12 96 SER A C 1
ATOM 717 O O . SER A 1 96 ? 1.509 41.656 2.49 1 97.12 96 SER A O 1
ATOM 719 N N . ASP A 1 97 ? 1.229 41.594 4.695 1 97.19 97 ASP A N 1
ATOM 720 C CA . ASP A 1 97 ? 2.156 40.469 4.93 1 97.19 97 ASP A CA 1
ATOM 721 C C . ASP A 1 97 ? 1.453 39.125 4.777 1 97.19 97 ASP A C 1
ATOM 723 O O . ASP A 1 97 ? 0.662 38.75 5.633 1 97.19 97 ASP A O 1
ATOM 727 N N . VAL A 1 98 ? 1.772 38.375 3.689 1 98.38 98 VAL A N 1
ATOM 728 C CA . VAL A 1 98 ? 1.066 37.156 3.377 1 98.38 98 VAL A CA 1
ATOM 729 C C . VAL A 1 98 ? 1.903 35.938 3.818 1 98.38 98 VAL A C 1
ATOM 731 O O . VAL A 1 98 ? 3.078 35.844 3.459 1 98.38 98 VAL A O 1
ATOM 734 N N . LYS A 1 99 ? 1.316 35.094 4.605 1 98.12 99 LYS A N 1
ATOM 735 C CA . LYS A 1 99 ? 1.952 33.844 5.031 1 98.12 99 LYS A CA 1
ATOM 736 C C . LYS A 1 99 ? 1.017 32.656 4.84 1 98.12 99 LYS A C 1
ATOM 738 O O . LYS A 1 99 ? -0.155 32.719 5.219 1 98.12 99 LYS A O 1
ATOM 743 N N . ILE A 1 100 ? 1.534 31.609 4.215 1 98.19 100 ILE A N 1
ATOM 744 C CA . ILE A 1 100 ? 0.765 30.391 3.963 1 98.19 100 ILE A CA 1
ATOM 745 C C . ILE A 1 100 ? 1.428 29.219 4.66 1 98.19 100 ILE A C 1
ATOM 747 O O . ILE A 1 100 ? 2.646 29.047 4.582 1 98.19 100 ILE A O 1
ATOM 751 N N . VAL A 1 101 ? 0.639 28.469 5.391 1 96.94 101 VAL A N 1
ATOM 752 C CA . VAL A 1 101 ? 1.127 27.266 6.066 1 96.94 101 VAL A CA 1
ATOM 753 C C . VAL A 1 101 ? 0.193 26.094 5.781 1 96.94 101 VAL A C 1
ATOM 755 O O . VAL A 1 101 ? -0.85 26.266 5.145 1 96.94 101 VAL A O 1
ATOM 758 N N . ASN A 1 102 ? 0.595 24.938 6.219 1 96.75 102 ASN A N 1
ATOM 759 C CA . ASN A 1 102 ? -0.25 23.75 6.152 1 96.75 102 ASN A CA 1
ATOM 760 C C . ASN A 1 102 ? -1.469 23.875 7.062 1 96.75 102 ASN A C 1
ATOM 762 O O . ASN A 1 102 ? -1.362 24.375 8.18 1 96.75 102 ASN A O 1
ATOM 766 N N . ASP A 1 103 ? -2.516 23.328 6.625 1 95.5 103 ASP A N 1
ATOM 767 C CA . ASP A 1 103 ? -3.768 23.484 7.363 1 95.5 103 ASP A CA 1
ATOM 768 C C . ASP A 1 103 ? -3.678 22.812 8.727 1 95.5 103 ASP A C 1
ATOM 770 O O . ASP A 1 103 ? -4.379 23.203 9.664 1 95.5 103 ASP A O 1
ATOM 774 N N . CYS A 1 104 ? -2.787 21.875 8.961 1 94.56 104 CYS A N 1
ATOM 775 C CA . CYS A 1 104 ? -2.604 21.234 10.266 1 94.56 104 CYS A CA 1
ATOM 776 C C . CYS A 1 104 ? -2.094 22.234 11.297 1 94.56 104 CYS A C 1
ATOM 778 O O . CYS A 1 104 ? -2.426 22.141 12.477 1 94.56 104 CYS A O 1
ATOM 780 N N . ILE A 1 105 ? -1.401 23.172 10.828 1 96 105 ILE A N 1
ATOM 781 C CA . ILE A 1 105 ? -0.755 24.125 11.734 1 96 105 ILE A CA 1
ATOM 782 C C . ILE A 1 105 ? -1.799 25.078 12.312 1 96 105 ILE A C 1
ATOM 784 O O . ILE A 1 105 ? -1.806 25.344 13.516 1 96 105 ILE A O 1
ATOM 788 N N . ILE A 1 106 ? -2.682 25.516 11.453 1 96.25 106 ILE A N 1
ATOM 789 C CA . ILE A 1 106 ? -3.682 26.438 11.969 1 96.25 106 ILE A CA 1
ATOM 790 C C . ILE A 1 106 ? -4.68 25.688 12.844 1 96.25 106 ILE A C 1
ATOM 792 O O . ILE A 1 106 ? -5.199 26.234 13.82 1 96.25 106 ILE A O 1
ATOM 796 N N . ALA A 1 107 ? -4.918 24.422 12.508 1 95.31 107 ALA A N 1
ATOM 797 C CA . ALA A 1 107 ? -5.766 23.609 13.367 1 95.31 107 ALA A CA 1
ATOM 798 C C . ALA A 1 107 ? -5.141 23.438 14.75 1 95.31 107 ALA A C 1
ATOM 800 O O . ALA A 1 107 ? -5.832 23.516 15.766 1 95.31 107 ALA A O 1
ATOM 801 N N . MET A 1 108 ? -3.871 23.234 14.797 1 95.88 108 MET A N 1
ATOM 802 C CA . MET A 1 108 ? -3.139 23.078 16.047 1 95.88 108 MET A CA 1
ATOM 803 C C . MET A 1 108 ? -3.189 24.375 16.859 1 95.88 108 MET A C 1
ATOM 805 O O . MET A 1 108 ? -3.479 24.344 18.062 1 95.88 108 MET A O 1
ATOM 809 N N . ARG A 1 109 ? -3.072 25.484 16.203 1 94.31 109 ARG A N 1
ATOM 810 C CA . ARG A 1 109 ? -3.041 26.766 16.891 1 94.31 109 ARG A CA 1
ATOM 811 C C . ARG A 1 109 ? -4.426 27.156 17.391 1 94.31 109 ARG A C 1
ATOM 813 O O . ARG A 1 109 ? -4.551 27.828 18.406 1 94.31 109 ARG A O 1
ATOM 820 N N . ALA A 1 110 ? -5.418 26.656 16.703 1 94.5 110 ALA A N 1
ATOM 821 C CA . ALA A 1 110 ? -6.785 26.922 17.141 1 94.5 110 ALA A CA 1
ATOM 822 C C . ALA A 1 110 ? -7.09 26.172 18.438 1 94.5 110 ALA A C 1
ATOM 824 O O . ALA A 1 110 ? -8.031 26.516 19.156 1 94.5 110 ALA A O 1
ATOM 825 N N . ALA A 1 111 ? -6.258 25.188 18.734 1 94 111 ALA A N 1
ATOM 826 C CA . ALA A 1 111 ? -6.578 24.281 19.844 1 94 111 ALA A CA 1
ATOM 827 C C . ALA A 1 111 ? -5.77 24.625 21.078 1 94 111 ALA A C 1
ATOM 829 O O . ALA A 1 111 ? -6.199 24.359 22.203 1 94 111 ALA A O 1
ATOM 830 N N . THR A 1 112 ? -4.566 25.219 20.891 1 94.12 112 THR A N 1
ATOM 831 C CA . THR A 1 112 ? -3.703 25.391 22.047 1 94.12 112 THR A CA 1
ATOM 832 C C . THR A 1 112 ? -2.82 26.625 21.891 1 94.12 112 THR A C 1
ATOM 834 O O . THR A 1 112 ? -2.506 27.031 20.766 1 94.12 112 THR A O 1
ATOM 837 N N . ARG A 1 113 ? -2.4 27.172 23.047 1 91.62 113 ARG A N 1
ATOM 838 C CA . ARG A 1 113 ? -1.488 28.312 23.078 1 91.62 113 ARG A CA 1
ATOM 839 C C . ARG A 1 113 ? -0.062 27.859 23.375 1 91.62 113 ARG A C 1
ATOM 841 O O . ARG A 1 113 ? 0.88 28.656 23.25 1 91.62 113 ARG A O 1
ATOM 848 N N . LYS A 1 114 ? 0.041 26.609 23.672 1 93.38 114 LYS A N 1
ATOM 849 C CA . LYS A 1 114 ? 1.368 26.109 24.016 1 93.38 114 LYS A CA 1
ATOM 850 C C . LYS A 1 114 ? 2.285 26.078 22.797 1 93.38 114 LYS A C 1
ATOM 852 O O . LYS A 1 114 ? 1.836 25.781 21.688 1 93.38 114 LYS A O 1
ATOM 857 N N . GLN A 1 115 ? 3.557 26.344 23.109 1 92.25 115 GLN A N 1
ATOM 858 C CA . GLN A 1 115 ? 4.551 26.328 22.047 1 92.25 115 GLN A CA 1
ATOM 859 C C . GLN A 1 115 ? 5.059 24.906 21.781 1 92.25 115 GLN A C 1
ATOM 861 O O . GLN A 1 115 ? 5.594 24.625 20.719 1 92.25 115 GLN A O 1
ATOM 866 N N . GLN A 1 116 ? 5.016 24.078 22.844 1 96.38 116 GLN A N 1
ATOM 867 C CA . GLN A 1 116 ? 5.309 22.656 22.703 1 96.38 116 GLN A CA 1
ATOM 868 C C . GLN A 1 116 ? 4.027 21.828 22.562 1 96.38 116 GLN A C 1
ATOM 870 O O . GLN A 1 116 ? 3.291 21.656 23.531 1 96.38 116 GLN A O 1
ATOM 875 N N . CYS A 1 117 ? 3.74 21.422 21.344 1 97.12 117 CYS A N 1
ATOM 876 C CA . CYS A 1 117 ? 2.48 20.734 21.094 1 97.12 117 CYS A CA 1
ATOM 877 C C . CYS A 1 117 ? 2.568 19.891 19.812 1 97.12 117 CYS A C 1
ATOM 879 O O . CYS A 1 117 ? 3.535 20 19.062 1 97.12 117 CYS A O 1
ATOM 881 N N . GLY A 1 118 ? 1.697 19 19.688 1 97.31 118 GLY A N 1
ATOM 882 C CA . GLY A 1 118 ? 1.524 18.156 18.516 1 97.31 118 GLY A CA 1
ATOM 883 C C . GLY A 1 118 ? 0.07 17.969 18.141 1 97.31 118 GLY A C 1
ATOM 884 O O . GLY A 1 118 ? -0.827 18.172 18.953 1 97.31 118 GLY A O 1
ATOM 885 N N . ILE A 1 119 ? -0.122 17.594 16.859 1 97.19 119 ILE A N 1
ATOM 886 C CA . ILE A 1 119 ? -1.486 17.375 16.406 1 97.19 119 ILE A CA 1
ATOM 887 C C . ILE A 1 119 ? -1.523 16.141 15.492 1 97.19 119 ILE A C 1
ATOM 889 O O . ILE A 1 119 ? -0.599 15.922 14.703 1 97.19 119 ILE A O 1
ATOM 893 N N . LEU A 1 120 ? -2.486 15.352 15.633 1 96.69 120 LEU A N 1
ATOM 894 C CA . LEU A 1 120 ? -2.926 14.359 14.656 1 96.69 120 LEU A CA 1
ATOM 895 C C . LEU A 1 120 ? -4.211 14.812 13.969 1 96.69 120 LEU A C 1
ATOM 897 O O . LEU A 1 120 ? -5.219 15.07 14.633 1 96.69 120 LEU A O 1
ATOM 901 N N . CYS A 1 121 ? -4.156 14.953 12.664 1 94.5 121 CYS A N 1
ATOM 902 C CA . CYS A 1 121 ? -5.328 15.305 11.867 1 94.5 121 CYS A CA 1
ATOM 903 C C . CYS A 1 121 ? -5.746 14.141 10.977 1 94.5 121 CYS A C 1
ATOM 905 O O . CYS A 1 121 ? -5.188 13.945 9.898 1 94.5 121 CYS A O 1
ATOM 907 N N . ALA A 1 122 ? -6.848 13.477 11.367 1 94.12 122 ALA A N 1
ATOM 908 C CA . ALA A 1 122 ? -7.27 12.281 10.633 1 94.12 122 ALA A CA 1
ATOM 909 C C . ALA A 1 122 ? -8.68 12.445 10.078 1 94.12 122 ALA A C 1
ATOM 911 O O . ALA A 1 122 ? -9.641 12.555 10.844 1 94.12 122 ALA A O 1
ATOM 912 N N . GLY A 1 123 ? -8.836 12.555 8.82 1 92 123 GLY A N 1
ATOM 913 C CA . GLY A 1 123 ? -10.078 12.531 8.062 1 92 123 GLY A CA 1
ATOM 914 C C . GLY A 1 123 ? -10.047 11.555 6.902 1 92 123 GLY A C 1
ATOM 915 O O . GLY A 1 123 ? -9.836 10.352 7.098 1 92 123 GLY A O 1
ATOM 916 N N . SER A 1 124 ? -10.102 12.211 5.625 1 90.12 124 SER A N 1
ATOM 917 C CA . SER A 1 124 ? -9.875 11.352 4.469 1 90.12 124 SER A CA 1
ATOM 918 C C . SER A 1 124 ? -8.461 10.766 4.477 1 90.12 124 SER A C 1
ATOM 920 O O . SER A 1 124 ? -8.266 9.594 4.152 1 90.12 124 SER A O 1
ATOM 922 N N . GLY A 1 125 ? -7.547 11.602 4.895 1 93.44 125 GLY A N 1
ATOM 923 C CA . GLY A 1 125 ? -6.16 11.211 5.098 1 93.44 125 GLY A CA 1
ATOM 924 C C . GLY A 1 125 ? -5.676 11.445 6.516 1 93.44 125 GLY A C 1
ATOM 925 O O . GLY A 1 125 ? -6.48 11.555 7.441 1 93.44 125 GLY A O 1
ATOM 926 N N . LEU A 1 126 ? -4.406 11.352 6.664 1 95.69 126 LEU A N 1
ATOM 927 C CA . LEU A 1 126 ? -3.766 11.633 7.945 1 95.69 126 LEU A CA 1
ATOM 928 C C . LEU A 1 126 ? -2.588 12.586 7.77 1 95.69 126 LEU A C 1
ATOM 930 O O . LEU A 1 126 ? -1.802 12.438 6.832 1 95.69 126 LEU A O 1
ATOM 934 N N . ASN A 1 127 ? -2.568 13.539 8.594 1 95.44 127 ASN A N 1
ATOM 935 C CA . ASN A 1 127 ? -1.377 14.375 8.734 1 95.44 127 ASN A CA 1
ATOM 936 C C . ASN A 1 127 ? -1.024 14.602 10.203 1 95.44 127 ASN A C 1
ATOM 938 O O . ASN A 1 127 ? -1.839 14.344 11.086 1 95.44 127 ASN A O 1
ATOM 942 N N . CYS A 1 128 ? 0.197 14.875 10.469 1 96.25 128 CYS A N 1
ATOM 943 C CA . CYS A 1 128 ? 0.749 15.094 11.797 1 96.25 128 CYS A CA 1
ATOM 944 C C . CYS A 1 128 ? 1.716 16.266 11.797 1 96.25 128 CYS A C 1
ATOM 946 O O . CYS A 1 128 ? 2.418 16.5 10.812 1 96.25 128 CYS A O 1
ATOM 948 N N . ALA A 1 129 ? 1.646 17.094 12.836 1 96.94 129 ALA A N 1
ATOM 949 C CA . ALA A 1 129 ? 2.594 18.188 12.984 1 96.94 129 ALA A CA 1
ATOM 950 C C . ALA A 1 129 ? 3.061 18.312 14.43 1 96.94 129 ALA A C 1
ATOM 952 O O . ALA A 1 129 ? 2.34 17.938 15.359 1 96.94 129 ALA A O 1
ATOM 953 N N . VAL A 1 130 ? 4.246 18.766 14.594 1 97.44 130 VAL A N 1
ATOM 954 C CA . VAL A 1 130 ? 4.836 19 15.906 1 97.44 130 VAL A CA 1
ATOM 955 C C . VAL A 1 130 ? 5.473 20.391 15.938 1 97.44 130 VAL A C 1
ATOM 957 O O . VAL A 1 130 ? 6.078 20.828 14.953 1 97.44 130 VAL A O 1
ATOM 960 N N . GLN A 1 131 ? 5.258 21.062 17.016 1 96.75 131 GLN A N 1
ATOM 961 C CA . GLN A 1 131 ? 5.809 22.406 17.203 1 96.75 131 GLN A CA 1
ATOM 962 C C . GLN A 1 131 ? 6.637 22.5 18.469 1 96.75 131 GLN A C 1
ATOM 964 O O . GLN A 1 131 ? 6.246 21.969 19.516 1 96.75 131 GLN A O 1
ATOM 969 N N . ASN A 1 132 ? 7.777 23.062 18.359 1 97.12 132 ASN A N 1
ATOM 970 C CA . ASN A 1 132 ? 8.625 23.469 19.484 1 97.12 132 ASN A CA 1
ATOM 971 C C . ASN A 1 132 ? 9.102 24.922 19.328 1 97.12 132 ASN A C 1
ATOM 973 O O . ASN A 1 132 ? 10.094 25.172 18.641 1 97.12 132 ASN A O 1
ATOM 977 N N . GLY A 1 133 ? 8.445 25.812 20.016 1 92.5 133 GLY A N 1
ATOM 978 C CA . GLY A 1 133 ? 8.742 27.219 19.812 1 92.5 133 GLY A CA 1
ATOM 979 C C . GLY A 1 133 ? 8.398 27.703 18.406 1 92.5 133 GLY A C 1
ATOM 980 O O . GLY A 1 133 ? 7.262 27.547 17.953 1 92.5 133 GLY A O 1
ATOM 981 N N . GLU A 1 134 ? 9.359 28.188 17.734 1 88.31 134 GLU A N 1
ATOM 982 C CA . GLU A 1 134 ? 9.141 28.703 16.391 1 88.31 134 GLU A CA 1
ATOM 983 C C . GLU A 1 134 ? 9.328 27.609 15.344 1 88.31 134 GLU A C 1
ATOM 985 O O . GLU A 1 134 ? 8.992 27.812 14.172 1 88.31 134 GLU A O 1
ATOM 990 N N . ASP A 1 135 ? 9.75 26.5 15.828 1 93.56 135 ASP A N 1
ATOM 991 C CA . ASP A 1 135 ? 10 25.391 14.906 1 93.56 135 ASP A CA 1
ATOM 992 C C . ASP A 1 135 ? 8.773 24.484 14.781 1 93.56 135 ASP A C 1
ATOM 994 O O . ASP A 1 135 ? 8.234 24.031 15.789 1 93.56 135 ASP A O 1
ATOM 998 N N . CYS A 1 136 ? 8.32 24.375 13.602 1 94.31 136 CYS A N 1
ATOM 999 C CA . CYS A 1 136 ? 7.172 23.516 13.328 1 94.31 136 CYS A CA 1
ATOM 1000 C C . CYS A 1 136 ? 7.473 22.547 12.195 1 94.31 136 CYS A C 1
ATOM 1002 O O . CYS A 1 136 ? 8.062 22.922 11.18 1 94.31 136 CYS A O 1
ATOM 1004 N N . PHE A 1 137 ? 7.121 21.297 12.43 1 95.5 137 PHE A N 1
ATOM 1005 C CA . PHE A 1 137 ? 7.34 20.281 11.406 1 95.5 137 PHE A CA 1
ATOM 1006 C C . PHE A 1 137 ? 6.027 19.594 11.039 1 95.5 137 PHE A C 1
ATOM 1008 O O . PHE A 1 137 ? 5.246 19.234 11.922 1 95.5 137 PHE A O 1
ATOM 1015 N N . VAL A 1 138 ? 5.809 19.484 9.766 1 96.44 138 VAL A N 1
ATOM 1016 C CA . VAL A 1 138 ? 4.645 18.781 9.242 1 96.44 138 VAL A CA 1
ATOM 1017 C C . VAL A 1 138 ? 5.094 17.516 8.508 1 96.44 138 VAL A C 1
ATOM 1019 O O . VAL A 1 138 ? 5.996 17.562 7.668 1 96.44 138 VAL A O 1
ATOM 1022 N N . TYR A 1 139 ? 4.5 16.422 8.734 1 95.81 139 TYR A N 1
ATOM 1023 C CA . TYR A 1 139 ? 4.914 15.141 8.172 1 95.81 139 TYR A CA 1
ATOM 1024 C C . TYR A 1 139 ? 4.625 15.078 6.68 1 95.81 139 TYR A C 1
ATOM 1026 O O . TYR A 1 139 ? 5.496 14.703 5.891 1 95.81 139 TYR A O 1
ATOM 1034 N N . GLY A 1 140 ? 3.432 15.477 6.344 1 93 140 GLY A N 1
ATOM 1035 C CA . GLY A 1 140 ? 3.012 15.391 4.957 1 93 140 GLY A CA 1
ATOM 1036 C C . GLY A 1 140 ? 3.135 14 4.375 1 93 140 GLY A C 1
ATOM 1037 O O . GLY A 1 140 ? 2.645 13.031 4.961 1 93 140 GLY A O 1
ATOM 1038 N N . PHE A 1 141 ? 3.869 13.891 3.279 1 93.25 141 PHE A N 1
ATOM 1039 C CA . PHE A 1 141 ? 3.941 12.664 2.504 1 93.25 141 PHE A CA 1
ATOM 1040 C C . PHE A 1 141 ? 4.848 11.641 3.186 1 93.25 141 PHE A C 1
ATOM 1042 O O . PHE A 1 141 ? 4.984 10.508 2.715 1 93.25 141 PHE A O 1
ATOM 1049 N N . TYR A 1 142 ? 5.422 11.945 4.301 1 96.62 142 TYR A N 1
ATOM 1050 C CA . TYR A 1 142 ? 6.207 10.969 5.051 1 96.62 142 TYR A CA 1
ATOM 1051 C C . TYR A 1 142 ? 5.305 9.953 5.734 1 96.62 142 TYR A C 1
ATOM 1053 O O . TYR A 1 142 ? 5.773 8.914 6.203 1 96.62 142 TYR A O 1
ATOM 1061 N N . ILE A 1 143 ? 4.055 10.273 5.867 1 96.62 143 ILE A N 1
ATOM 1062 C CA . ILE A 1 143 ? 3.119 9.281 6.383 1 96.62 143 ILE A CA 1
ATOM 1063 C C . ILE A 1 143 ? 2.738 8.305 5.27 1 96.62 143 ILE A C 1
ATOM 1065 O O . ILE A 1 143 ? 2.199 8.711 4.238 1 96.62 143 ILE A O 1
ATOM 1069 N N . PRO A 1 144 ? 2.955 7.023 5.527 1 96.06 144 PRO A N 1
ATOM 1070 C CA . PRO A 1 144 ? 2.666 6.031 4.488 1 96.06 144 PRO A CA 1
ATOM 1071 C C . PRO A 1 144 ? 1.175 5.926 4.176 1 96.06 144 PRO A C 1
ATOM 1073 O O . PRO A 1 144 ? 0.337 6.223 5.031 1 96.06 144 PRO A O 1
ATOM 1076 N N . ASP A 1 145 ? 0.879 5.402 3.029 1 94 145 ASP A N 1
ATOM 1077 C CA . ASP A 1 145 ? -0.484 5.25 2.529 1 94 145 ASP A CA 1
ATOM 1078 C C . ASP A 1 145 ? -1.319 4.387 3.471 1 94 145 ASP A C 1
ATOM 1080 O O . ASP A 1 145 ? -2.523 4.605 3.619 1 94 145 ASP A O 1
ATOM 1084 N N . GLU A 1 146 ? -0.692 3.512 4.121 1 95.56 146 GLU A N 1
ATOM 1085 C CA . GLU A 1 146 ? -1.384 2.529 4.949 1 95.56 146 GLU A CA 1
ATOM 1086 C C . GLU A 1 146 ? -1.988 3.18 6.191 1 95.56 146 GLU A C 1
ATOM 1088 O O . GLU A 1 146 ? -2.807 2.568 6.883 1 95.56 146 GLU A O 1
ATOM 1093 N N . TYR A 1 147 ? -1.709 4.414 6.383 1 97.25 147 TYR A N 1
ATOM 1094 C CA . TYR A 1 147 ? -2.213 5.07 7.582 1 97.25 147 TYR A CA 1
ATOM 1095 C C . TYR A 1 147 ? -2.957 6.352 7.234 1 97.25 147 TYR A C 1
ATOM 1097 O O . TYR A 1 147 ? -3.188 7.199 8.102 1 97.25 147 TYR A O 1
ATOM 1105 N N . GLN A 1 148 ? -3.309 6.484 6 1 95.62 148 GLN A N 1
ATOM 1106 C CA . GLN A 1 148 ? -3.91 7.715 5.492 1 95.62 148 GLN A CA 1
ATOM 1107 C C . GLN A 1 148 ? -5.398 7.773 5.82 1 95.62 148 GLN A C 1
ATOM 1109 O O . GLN A 1 148 ? -6.242 7.746 4.922 1 95.62 148 GLN A O 1
ATOM 1114 N N . GLY A 1 149 ? -5.738 7.848 7.098 1 95.94 149 GLY A N 1
ATOM 1115 C CA . GLY A 1 149 ? -7.055 8.172 7.625 1 95.94 149 GLY A CA 1
ATOM 1116 C C . GLY A 1 149 ? -8.133 7.219 7.156 1 95.94 149 GLY A C 1
ATOM 1117 O O . GLY A 1 149 ? -7.977 5.996 7.238 1 95.94 149 GLY A O 1
ATOM 1118 N N . GLY A 1 150 ? -9.211 7.84 6.73 1 96.75 150 GLY A N 1
ATOM 1119 C CA . GLY A 1 150 ? -10.375 7.074 6.32 1 96.75 150 GLY A CA 1
ATOM 1120 C C . GLY A 1 150 ? -10.117 6.199 5.109 1 96.75 150 GLY A C 1
ATOM 1121 O O . GLY A 1 150 ? -10.672 5.105 5 1 96.75 150 GLY A O 1
ATOM 1122 N N . TRP A 1 151 ? -9.328 6.699 4.234 1 96.81 151 TRP A N 1
ATOM 1123 C CA . TRP A 1 151 ? -9.008 5.938 3.031 1 96.81 151 TRP A CA 1
ATOM 1124 C C . TRP A 1 151 ? -8.336 4.613 3.383 1 96.81 151 TRP A C 1
ATOM 1126 O O . TRP A 1 151 ? -8.75 3.555 2.904 1 96.81 151 TRP A O 1
ATOM 1136 N N . SER A 1 152 ? -7.398 4.676 4.25 1 97.94 152 SER A N 1
ATOM 1137 C CA . SER A 1 152 ? -6.668 3.473 4.633 1 97.94 152 SER A CA 1
ATOM 1138 C C . SER A 1 152 ? -7.543 2.527 5.445 1 97.94 152 SER A C 1
ATOM 1140 O O . SER A 1 152 ? -7.441 1.306 5.312 1 97.94 152 SER A O 1
ATOM 1142 N N . LEU A 1 153 ? -8.328 3.068 6.316 1 98.62 153 LEU A N 1
ATOM 1143 C CA . LEU A 1 153 ? -9.242 2.252 7.105 1 98.62 153 LEU A CA 1
ATOM 1144 C C . LEU A 1 153 ? -10.227 1.51 6.199 1 98.62 153 LEU A C 1
ATOM 1146 O O . LEU A 1 153 ? -10.492 0.326 6.41 1 98.62 153 LEU A O 1
ATOM 1150 N N . GLY A 1 154 ? -10.742 2.236 5.242 1 98.62 154 GLY A N 1
ATOM 1151 C CA . GLY A 1 154 ? -11.609 1.598 4.266 1 98.62 154 GLY A CA 1
ATOM 1152 C C . GLY A 1 154 ? -10.93 0.469 3.514 1 98.62 154 GLY A C 1
ATOM 1153 O O . GLY A 1 154 ? -11.516 -0.607 3.346 1 98.62 154 GLY A O 1
ATOM 1154 N N . ARG A 1 155 ? -9.734 0.7 3.1 1 98.25 155 ARG A N 1
ATOM 1155 C CA . ARG A 1 155 ? -8.977 -0.318 2.385 1 98.25 155 ARG A CA 1
ATOM 1156 C C . ARG A 1 155 ? -8.727 -1.536 3.268 1 98.25 155 ARG A C 1
ATOM 1158 O O . ARG A 1 155 ? -8.789 -2.674 2.795 1 98.25 155 ARG A O 1
ATOM 1165 N N . LYS A 1 156 ? -8.406 -1.252 4.512 1 98.56 156 LYS A N 1
ATOM 1166 C CA . LYS A 1 156 ? -8.164 -2.338 5.457 1 98.56 156 LYS A CA 1
ATOM 1167 C C . LYS A 1 156 ? -9.43 -3.16 5.684 1 98.56 156 LYS A C 1
ATOM 1169 O O . LYS A 1 156 ? -9.359 -4.371 5.891 1 98.56 156 LYS A O 1
ATOM 1174 N N . ALA A 1 157 ? -10.539 -2.488 5.688 1 98.81 157 ALA A N 1
ATOM 1175 C CA . ALA A 1 157 ? -11.805 -3.203 5.816 1 98.81 157 ALA A CA 1
ATOM 1176 C C . ALA A 1 157 ? -12.008 -4.176 4.656 1 98.81 157 ALA A C 1
ATOM 1178 O O . ALA A 1 157 ? -12.367 -5.336 4.863 1 98.81 157 ALA A O 1
ATOM 1179 N N . VAL A 1 158 ? -11.773 -3.732 3.477 1 98.81 158 VAL A N 1
ATOM 1180 C CA . VAL A 1 158 ? -11.922 -4.57 2.291 1 98.81 158 VAL A CA 1
ATOM 1181 C C . VAL A 1 158 ? -10.922 -5.723 2.34 1 98.81 158 VAL A C 1
ATOM 1183 O O . VAL A 1 158 ? -11.281 -6.871 2.072 1 98.81 158 VAL A O 1
ATOM 1186 N N . GLN A 1 159 ? -9.734 -5.418 2.707 1 98.44 159 GLN A N 1
ATOM 1187 C CA . GLN A 1 159 ? -8.703 -6.445 2.809 1 98.44 159 GLN A CA 1
ATOM 1188 C C . GLN A 1 159 ? -9.094 -7.512 3.828 1 98.44 159 GLN A C 1
ATOM 1190 O O . GLN A 1 159 ? -8.82 -8.695 3.627 1 98.44 159 GLN A O 1
ATOM 1195 N N . ALA A 1 160 ? -9.664 -7.074 4.922 1 98.81 160 ALA A N 1
ATOM 1196 C CA . ALA A 1 160 ? -10.094 -8.016 5.953 1 98.81 160 ALA A CA 1
ATOM 1197 C C . ALA A 1 160 ? -11.094 -9.023 5.395 1 98.81 160 ALA A C 1
ATOM 1199 O O . ALA A 1 160 ? -11.094 -10.195 5.781 1 98.81 160 ALA A O 1
ATOM 1200 N N . VAL A 1 161 ? -11.938 -8.562 4.516 1 98.88 161 VAL A N 1
ATOM 1201 C CA . VAL A 1 161 ? -12.906 -9.445 3.871 1 98.88 161 VAL A CA 1
ATOM 1202 C C . VAL A 1 161 ? -12.172 -10.492 3.035 1 98.88 161 VAL A C 1
ATOM 1204 O O . VAL A 1 161 ? -12.477 -11.688 3.115 1 98.88 161 VAL A O 1
ATOM 1207 N N . PHE A 1 162 ? -11.203 -10.078 2.281 1 98.56 162 PHE A N 1
ATOM 1208 C CA . PHE A 1 162 ? -10.414 -11 1.47 1 98.56 162 PHE A CA 1
ATOM 1209 C C . PHE A 1 162 ? -9.664 -11.992 2.352 1 98.56 162 PHE A C 1
ATOM 1211 O O . PHE A 1 162 ? -9.648 -13.188 2.072 1 98.56 162 PHE A O 1
ATOM 1218 N N . ASP A 1 163 ? -9.094 -11.469 3.418 1 98.31 163 ASP A N 1
ATOM 1219 C CA . ASP A 1 163 ? -8.305 -12.305 4.316 1 98.31 163 ASP A CA 1
ATOM 1220 C C . ASP A 1 163 ? -9.188 -13.344 5.012 1 98.31 163 ASP A C 1
ATOM 1222 O O . ASP A 1 163 ? -8.781 -14.492 5.184 1 98.31 163 ASP A O 1
ATOM 1226 N N . ALA A 1 164 ? -10.312 -12.875 5.434 1 98.44 164 ALA A N 1
ATOM 1227 C CA . ALA A 1 164 ? -11.242 -13.812 6.051 1 98.44 164 ALA A CA 1
ATOM 1228 C C . ALA A 1 164 ? -11.664 -14.898 5.062 1 98.44 164 ALA A C 1
ATOM 1230 O O . ALA A 1 164 ? -11.703 -16.078 5.41 1 98.44 164 ALA A O 1
ATOM 1231 N N . HIS A 1 165 ? -11.93 -14.492 3.857 1 98.06 165 HIS A N 1
ATOM 1232 C CA . HIS A 1 165 ? -12.312 -15.414 2.797 1 98.06 165 HIS A CA 1
ATOM 1233 C C . HIS A 1 165 ? -11.219 -16.453 2.541 1 98.06 165 HIS A C 1
ATOM 1235 O O . HIS A 1 165 ? -11.516 -17.625 2.303 1 98.06 165 HIS A O 1
ATOM 1241 N N . MET A 1 166 ? -10 -16.047 2.682 1 97 166 MET A N 1
ATOM 1242 C CA . MET A 1 166 ? -8.852 -16.906 2.369 1 97 166 MET A CA 1
ATOM 1243 C C . MET A 1 166 ? -8.414 -17.703 3.594 1 97 166 MET A C 1
ATOM 1245 O O . MET A 1 166 ? -7.496 -18.516 3.512 1 97 166 MET A O 1
ATOM 1249 N N . GLY A 1 167 ? -8.984 -17.391 4.707 1 96.25 167 GLY A N 1
ATOM 1250 C CA . GLY A 1 167 ? -8.672 -18.125 5.918 1 96.25 167 GLY A CA 1
ATOM 1251 C C . GLY A 1 167 ? -7.484 -17.562 6.672 1 96.25 167 GLY A C 1
ATOM 1252 O O . GLY A 1 167 ? -6.898 -18.234 7.52 1 96.25 167 GLY A O 1
ATOM 1253 N N . LEU A 1 168 ? -7.098 -16.406 6.316 1 97.06 168 LEU A N 1
ATOM 1254 C CA . LEU A 1 168 ? -6.004 -15.742 7.012 1 97.06 168 LEU A CA 1
ATOM 1255 C C . LEU A 1 168 ? -6.504 -15.039 8.273 1 97.06 168 LEU A C 1
ATOM 1257 O O . LEU A 1 168 ? -5.719 -14.75 9.18 1 97.06 168 LEU A O 1
ATOM 1261 N N . LEU A 1 169 ? -7.793 -14.648 8.234 1 97.25 169 LEU A N 1
ATOM 1262 C CA . LEU A 1 169 ? -8.492 -14.086 9.383 1 97.25 169 LEU A CA 1
ATOM 1263 C C . LEU A 1 169 ? -9.758 -14.883 9.688 1 97.25 169 LEU A C 1
ATOM 1265 O O . LEU A 1 169 ? -10.242 -15.633 8.844 1 97.25 169 LEU A O 1
ATOM 1269 N N . GLU A 1 170 ? -10.234 -14.766 10.891 1 96.62 170 GLU A N 1
ATOM 1270 C CA . GLU A 1 170 ? -11.523 -15.352 11.25 1 96.62 170 GLU A CA 1
ATOM 1271 C C . GLU A 1 170 ? -12.664 -14.695 10.477 1 96.62 170 GLU A C 1
ATOM 1273 O O . GLU A 1 170 ? -12.5 -13.594 9.945 1 96.62 170 GLU A O 1
ATOM 1278 N N . LYS A 1 171 ? -13.75 -15.406 10.461 1 97.69 171 LYS A N 1
ATOM 1279 C CA . LYS A 1 171 ? -14.945 -14.844 9.828 1 97.69 171 LYS A CA 1
ATOM 1280 C C . LYS A 1 171 ? -15.305 -13.5 10.438 1 97.69 171 LYS A C 1
ATOM 1282 O O . LYS A 1 171 ? -15.203 -13.312 11.656 1 97.69 171 LYS A O 1
ATOM 1287 N N . THR A 1 172 ? -15.742 -12.586 9.648 1 98.75 172 THR A N 1
ATOM 1288 C CA . THR A 1 172 ? -16.062 -11.234 10.094 1 98.75 172 THR A CA 1
ATOM 1289 C C . THR A 1 172 ? -17.406 -10.781 9.523 1 98.75 172 THR A C 1
ATOM 1291 O O . THR A 1 172 ? -17.734 -11.109 8.383 1 98.75 172 THR A O 1
ATOM 1294 N N . ALA A 1 173 ? -18.062 -10 10.242 1 98.81 173 ALA A N 1
ATOM 1295 C CA . ALA A 1 173 ? -19.344 -9.445 9.805 1 98.81 173 ALA A CA 1
ATOM 1296 C C . ALA A 1 173 ? -19.141 -8.414 8.703 1 98.81 173 ALA A C 1
ATOM 1298 O O . ALA A 1 173 ? -20.109 -8.031 8.023 1 98.81 173 ALA A O 1
ATOM 1299 N N . LEU A 1 174 ? -17.938 -8 8.453 1 98.94 174 LEU A N 1
ATOM 1300 C CA . LEU A 1 174 ? -17.625 -7.082 7.367 1 98.94 174 LEU A CA 1
ATOM 1301 C C . LEU A 1 174 ? -17.953 -7.711 6.016 1 98.94 174 LEU A C 1
ATOM 1303 O O . LEU A 1 174 ? -18.312 -7.004 5.07 1 98.94 174 LEU A O 1
ATOM 1307 N N . THR A 1 175 ? -17.844 -9.062 5.941 1 98.88 175 THR A N 1
ATOM 1308 C CA . THR A 1 175 ? -17.984 -9.734 4.652 1 98.88 175 THR A CA 1
ATOM 1309 C C . THR A 1 175 ? -19.375 -9.5 4.078 1 98.88 175 THR A C 1
ATOM 1311 O O . THR A 1 175 ? -19.531 -8.875 3.025 1 98.88 175 THR A O 1
ATOM 1314 N N . PRO A 1 176 ? -20.469 -9.883 4.77 1 98.81 176 PRO A N 1
ATOM 1315 C CA . PRO A 1 176 ? -21.781 -9.625 4.184 1 98.81 176 PRO A CA 1
ATOM 1316 C C . PRO A 1 176 ? -22.094 -8.133 4.031 1 98.81 176 PRO A C 1
ATOM 1318 O O . PRO A 1 176 ? -22.75 -7.734 3.076 1 98.81 176 PRO A O 1
ATOM 1321 N N . ARG A 1 177 ? -21.609 -7.254 4.875 1 98.81 177 ARG A N 1
ATOM 1322 C CA . ARG A 1 177 ? -21.891 -5.824 4.836 1 98.81 177 ARG A CA 1
ATOM 1323 C C . ARG A 1 177 ? -21.25 -5.168 3.619 1 98.81 177 ARG A C 1
ATOM 1325 O O . ARG A 1 177 ? -21.875 -4.352 2.941 1 98.81 177 ARG A O 1
ATOM 1332 N N . LEU A 1 178 ? -20.016 -5.539 3.361 1 98.88 178 LEU A N 1
ATOM 1333 C CA . LEU A 1 178 ? -19.312 -4.926 2.238 1 98.88 178 LEU A CA 1
ATOM 1334 C C . LEU A 1 178 ? -19.812 -5.492 0.913 1 98.88 178 LEU A C 1
ATOM 1336 O O . LEU A 1 178 ? -19.859 -4.781 -0.094 1 98.88 178 LEU A O 1
ATOM 1340 N N . LEU A 1 179 ? -20.141 -6.84 0.914 1 98.81 179 LEU A N 1
ATOM 1341 C CA . LEU A 1 179 ? -20.766 -7.395 -0.289 1 98.81 179 LEU A CA 1
ATOM 1342 C C . LEU A 1 179 ? -22.047 -6.664 -0.628 1 98.81 179 LEU A C 1
ATOM 1344 O O . LEU A 1 179 ? -22.297 -6.328 -1.789 1 98.81 179 LEU A O 1
ATOM 1348 N N . GLU A 1 180 ? -22.859 -6.391 0.378 1 98.62 180 GLU A N 1
ATOM 1349 C CA . GLU A 1 180 ? -24.094 -5.645 0.176 1 98.62 180 GLU A CA 1
ATOM 1350 C C . GLU A 1 180 ? -23.812 -4.215 -0.277 1 98.62 180 GLU A C 1
ATOM 1352 O O . GLU A 1 180 ? -24.422 -3.725 -1.229 1 98.62 180 GLU A O 1
ATOM 1357 N N . HIS A 1 181 ? -22.891 -3.551 0.352 1 98.56 181 HIS A N 1
ATOM 1358 C CA . HIS A 1 181 ? -22.547 -2.162 0.067 1 98.56 181 HIS A CA 1
ATOM 1359 C C . HIS A 1 181 ? -22.125 -1.986 -1.391 1 98.56 181 HIS A C 1
ATOM 1361 O O . HIS A 1 181 ? -22.547 -1.027 -2.047 1 98.56 181 HIS A O 1
ATOM 1367 N N . PHE A 1 182 ? -21.328 -2.945 -1.887 1 98.56 182 PHE A N 1
ATOM 1368 C CA . PHE A 1 182 ? -20.797 -2.828 -3.236 1 98.56 182 PHE A CA 1
ATOM 1369 C C . PHE A 1 182 ? -21.672 -3.582 -4.234 1 98.56 182 PHE A C 1
ATOM 1371 O O . PHE A 1 182 ? -21.344 -3.645 -5.422 1 98.56 182 PHE A O 1
ATOM 1378 N N . ARG A 1 183 ? -22.703 -4.25 -3.725 1 98.25 183 ARG A N 1
ATOM 1379 C CA . ARG A 1 183 ? -23.609 -5.043 -4.543 1 98.25 183 ARG A CA 1
ATOM 1380 C C . ARG A 1 183 ? -22.859 -6.164 -5.262 1 98.25 183 ARG A C 1
ATOM 1382 O O . ARG A 1 183 ? -23.047 -6.371 -6.461 1 98.25 183 ARG A O 1
ATOM 1389 N N . ALA A 1 184 ? -21.953 -6.762 -4.562 1 98.56 184 ALA A N 1
ATOM 1390 C CA . ALA A 1 184 ? -21.234 -7.941 -5.055 1 98.56 184 ALA A CA 1
ATOM 1391 C C . ALA A 1 184 ? -21.875 -9.227 -4.52 1 98.56 184 ALA A C 1
ATOM 1393 O O . ALA A 1 184 ? -22.297 -9.281 -3.363 1 98.56 184 ALA A O 1
ATOM 1394 N N . ARG A 1 185 ? -21.891 -10.289 -5.312 1 97.75 185 ARG A N 1
ATOM 13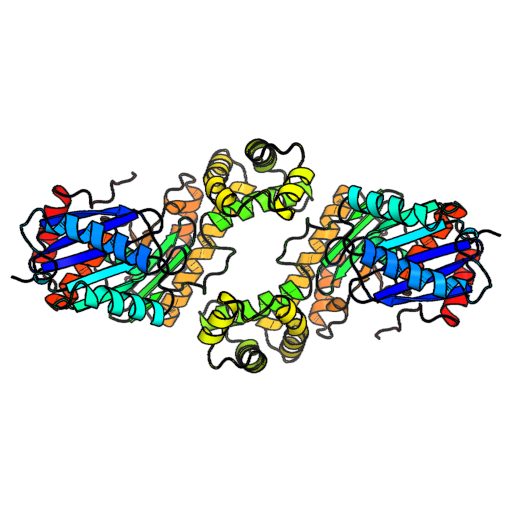95 C CA . ARG A 1 185 ? -22.531 -11.539 -4.918 1 97.75 185 ARG A CA 1
ATOM 1396 C C . ARG A 1 185 ? -21.562 -12.438 -4.164 1 97.75 185 ARG A C 1
ATOM 1398 O O . ARG A 1 185 ? -21.984 -13.258 -3.338 1 97.75 185 ARG A O 1
ATOM 1405 N N . THR A 1 186 ? -20.312 -12.32 -4.5 1 98.31 186 THR A N 1
ATOM 1406 C CA . THR A 1 186 ? -19.281 -13.148 -3.895 1 98.31 186 THR A CA 1
ATOM 1407 C C . THR A 1 186 ? -18.047 -12.32 -3.586 1 98.31 186 THR A C 1
ATOM 1409 O O . THR A 1 186 ? -17.891 -11.203 -4.09 1 98.31 186 THR A O 1
ATOM 1412 N N . VAL A 1 187 ? -17.234 -12.852 -2.723 1 98.44 187 VAL A N 1
ATOM 1413 C CA . VAL A 1 187 ? -15.977 -12.195 -2.381 1 98.44 187 VAL A CA 1
ATOM 1414 C C . VAL A 1 187 ? -15.086 -12.102 -3.617 1 98.44 187 VAL A C 1
ATOM 1416 O O . VAL A 1 187 ? -14.398 -11.102 -3.822 1 98.44 187 VAL A O 1
ATOM 1419 N N . ASP A 1 188 ? -15.141 -13.102 -4.508 1 97.12 188 ASP A N 1
ATOM 1420 C CA . ASP A 1 188 ? -14.398 -13.086 -5.762 1 97.12 188 ASP A CA 1
ATOM 1421 C C . ASP A 1 188 ? -14.828 -11.906 -6.637 1 97.12 188 ASP A C 1
ATOM 1423 O O . ASP A 1 188 ? -13.984 -11.258 -7.266 1 97.12 188 ASP A O 1
ATOM 1427 N N . GLU A 1 189 ? -16.109 -11.766 -6.688 1 97.69 189 GLU A N 1
ATOM 1428 C CA . GLU A 1 189 ? -16.625 -10.648 -7.469 1 97.69 189 GLU A CA 1
ATOM 1429 C C . GLU A 1 189 ? -16.156 -9.312 -6.891 1 97.69 189 GLU A C 1
ATOM 1431 O O . GLU A 1 189 ? -15.828 -8.391 -7.633 1 97.69 189 GLU A O 1
ATOM 1436 N N . LEU A 1 190 ? -16.141 -9.211 -5.559 1 98.62 190 LEU A N 1
ATOM 1437 C CA . LEU A 1 190 ? -15.656 -8.008 -4.898 1 98.62 190 LEU A CA 1
ATOM 1438 C C . LEU A 1 190 ? -14.195 -7.754 -5.25 1 98.62 190 LEU A C 1
ATOM 1440 O O . LEU A 1 190 ? -13.812 -6.625 -5.559 1 98.62 190 LEU A O 1
ATOM 1444 N N . LEU A 1 191 ? -13.406 -8.781 -5.207 1 98.19 191 LEU A N 1
ATOM 1445 C CA . LEU A 1 191 ? -12 -8.656 -5.582 1 98.19 191 LEU A CA 1
ATOM 1446 C C . LEU A 1 191 ? -11.859 -8.211 -7.035 1 98.19 191 LEU A C 1
ATOM 1448 O O . LEU A 1 191 ? -11.039 -7.344 -7.344 1 98.19 191 LEU A O 1
ATOM 1452 N N . TYR A 1 192 ? -12.672 -8.781 -7.867 1 96.5 192 TYR A N 1
ATOM 1453 C CA . TYR A 1 192 ? -12.648 -8.43 -9.281 1 96.5 192 TYR A CA 1
ATOM 1454 C C . TYR A 1 192 ? -12.961 -6.949 -9.477 1 96.5 192 TYR A C 1
ATOM 1456 O O . TYR A 1 192 ? -12.32 -6.27 -10.281 1 96.5 192 TYR A O 1
ATOM 1464 N N . MET A 1 193 ? -13.977 -6.477 -8.758 1 97.69 193 MET A N 1
ATOM 1465 C CA . MET A 1 193 ? -14.336 -5.062 -8.812 1 97.69 193 MET A CA 1
ATOM 1466 C C . MET A 1 193 ? -13.164 -4.188 -8.391 1 97.69 193 MET A C 1
ATOM 1468 O O . MET A 1 193 ? -12.906 -3.152 -9.008 1 97.69 193 MET A O 1
ATOM 1472 N N . GLN A 1 194 ? -12.445 -4.559 -7.367 1 97.31 194 GLN A N 1
ATOM 1473 C CA . GLN A 1 194 ? -11.305 -3.781 -6.891 1 97.31 194 GLN A CA 1
ATOM 1474 C C . GLN A 1 194 ? -10.188 -3.746 -7.93 1 97.31 194 GLN A C 1
ATOM 1476 O O . GLN A 1 194 ? -9.648 -2.68 -8.242 1 97.31 194 GLN A O 1
ATOM 1481 N N . VAL A 1 195 ? -9.891 -4.898 -8.508 1 94.38 195 VAL A N 1
ATOM 1482 C CA . VAL A 1 195 ? -8.742 -5.047 -9.398 1 94.38 195 VAL A CA 1
ATOM 1483 C C . VAL A 1 195 ? -9.023 -4.344 -10.727 1 94.38 195 VAL A C 1
ATOM 1485 O O . VAL A 1 195 ? -8.109 -3.832 -11.375 1 94.38 195 VAL A O 1
ATOM 1488 N N . THR A 1 196 ? -10.297 -4.238 -11.102 1 93.5 196 THR A N 1
ATOM 1489 C CA . THR A 1 196 ? -10.648 -3.645 -12.383 1 93.5 196 THR A CA 1
ATOM 1490 C C . THR A 1 196 ? -10.953 -2.156 -12.234 1 93.5 196 THR A C 1
ATOM 1492 O O . THR A 1 196 ? -11.359 -1.498 -13.188 1 93.5 196 THR A O 1
ATOM 1495 N N . GLY A 1 197 ? -10.914 -1.651 -11.055 1 94.88 197 GLY A N 1
ATOM 1496 C CA . GLY A 1 197 ? -11.07 -0.223 -10.828 1 94.88 197 GLY A CA 1
ATOM 1497 C C . GLY A 1 197 ? -12.508 0.205 -10.648 1 94.88 197 GLY A C 1
ATOM 1498 O O . GLY A 1 197 ? -12.82 1.396 -10.711 1 94.88 197 GLY A O 1
ATOM 1499 N N . LYS A 1 198 ? -13.336 -0.762 -10.508 1 96.25 198 LYS A N 1
ATOM 1500 C CA . LYS A 1 198 ? -14.734 -0.43 -10.258 1 96.25 198 LYS A CA 1
ATOM 1501 C C . LYS A 1 198 ? -14.922 0.147 -8.859 1 96.25 198 LYS A C 1
ATOM 1503 O O . LYS A 1 198 ? -15.859 0.907 -8.617 1 96.25 198 LYS A O 1
ATOM 1508 N N . ILE A 1 199 ? -14.094 -0.259 -7.953 1 97.12 199 ILE A N 1
ATOM 1509 C CA . ILE A 1 199 ? -14.023 0.401 -6.652 1 97.12 199 ILE A CA 1
ATOM 1510 C C . ILE A 1 199 ? -13.039 1.565 -6.719 1 97.12 199 ILE A C 1
ATOM 1512 O O . ILE A 1 199 ? -11.828 1.356 -6.824 1 97.12 199 ILE A O 1
ATOM 1516 N N . LYS A 1 200 ? -13.562 2.713 -6.605 1 95.06 200 LYS A N 1
ATOM 1517 C CA . LYS A 1 200 ? -12.758 3.922 -6.723 1 95.06 200 LYS A CA 1
ATOM 1518 C C . LYS A 1 200 ? -12.195 4.336 -5.363 1 95.06 200 LYS A C 1
ATOM 1520 O O . LYS A 1 200 ? -12.688 3.9 -4.324 1 95.06 200 LYS A O 1
ATOM 1525 N N . SER A 1 201 ? -11.188 5.203 -5.465 1 92.62 201 SER A N 1
ATOM 1526 C CA . SER A 1 201 ? -10.555 5.688 -4.242 1 92.62 201 SER A CA 1
ATOM 1527 C C . SER A 1 201 ? -11.562 6.352 -3.318 1 92.62 201 SER A C 1
ATOM 1529 O O . SER A 1 201 ? -11.492 6.203 -2.096 1 92.62 201 SER A O 1
ATOM 1531 N N . SER A 1 202 ? -12.492 7.102 -3.836 1 92.56 202 SER A N 1
ATOM 1532 C CA . SER A 1 202 ? -13.508 7.797 -3.061 1 92.56 202 SER A CA 1
ATOM 1533 C C . SER A 1 202 ? -14.445 6.812 -2.363 1 92.56 202 SER A C 1
ATOM 1535 O O . SER A 1 202 ? -15.023 7.129 -1.32 1 92.56 202 SER A O 1
ATOM 1537 N N . ASP A 1 203 ? -14.57 5.602 -2.945 1 96.44 203 ASP A N 1
ATOM 1538 C CA . ASP A 1 203 ? -15.445 4.594 -2.367 1 96.44 203 ASP A CA 1
ATOM 1539 C C . ASP A 1 203 ? -14.922 4.113 -1.016 1 96.44 203 ASP A C 1
ATOM 1541 O O . ASP A 1 203 ? -15.703 3.781 -0.122 1 96.44 203 ASP A O 1
ATOM 1545 N N . TYR A 1 204 ? -13.656 4.117 -0.838 1 97.38 204 TYR A N 1
ATOM 1546 C CA . TYR A 1 204 ? -13.062 3.668 0.415 1 97.38 204 TYR A CA 1
ATOM 1547 C C . TYR A 1 204 ? -13.375 4.637 1.548 1 97.38 204 TYR A C 1
ATOM 1549 O O . TYR A 1 204 ? -13.445 4.238 2.713 1 97.38 204 TYR A O 1
ATOM 1557 N N . LEU A 1 205 ? -13.625 5.895 1.267 1 95.44 205 LEU A N 1
ATOM 1558 C CA . LEU A 1 205 ? -13.789 6.957 2.254 1 95.44 205 LEU A CA 1
ATOM 1559 C C . LEU A 1 205 ? -15.109 6.809 3 1 95.44 205 LEU A C 1
ATOM 1561 O O . LEU A 1 205 ? -15.289 7.398 4.066 1 95.44 205 LEU A O 1
ATOM 1565 N N . SER A 1 206 ? -16.047 6.027 2.498 1 95.06 206 SER A N 1
ATOM 1566 C CA . SER A 1 206 ? -17.328 5.836 3.164 1 95.06 206 SER A CA 1
ATOM 1567 C C . SER A 1 206 ? -17.312 4.586 4.035 1 95.06 206 SER A C 1
ATOM 1569 O O . SER A 1 206 ? -18.203 4.391 4.863 1 95.06 206 SER A O 1
ATOM 1571 N N . LEU A 1 207 ? -16.344 3.82 3.951 1 98.38 207 LEU A N 1
ATOM 1572 C CA . LEU A 1 207 ? -16.344 2.49 4.551 1 98.38 207 LEU A CA 1
ATOM 1573 C C . LEU A 1 207 ? -16.047 2.566 6.043 1 98.38 207 LEU A C 1
ATOM 1575 O O . LEU A 1 207 ? -16.422 1.672 6.805 1 98.38 207 LEU A O 1
ATOM 1579 N N . PRO A 1 208 ? -15.367 3.609 6.512 1 98.19 208 PRO A N 1
ATOM 1580 C CA . PRO A 1 208 ? -15.133 3.699 7.953 1 98.19 208 PRO A CA 1
ATOM 1581 C C . PRO A 1 208 ? -16.422 3.686 8.766 1 98.19 208 PRO A C 1
ATOM 1583 O O . PRO A 1 208 ? -16.438 3.209 9.898 1 98.19 208 PRO A O 1
ATOM 1586 N N . ILE A 1 209 ? -17.484 4.18 8.25 1 98.06 209 ILE A N 1
ATOM 1587 C CA . ILE A 1 209 ? -18.766 4.152 8.93 1 98.06 209 ILE A CA 1
ATOM 1588 C C . ILE A 1 209 ? -19.219 2.707 9.148 1 98.06 209 ILE A C 1
ATOM 1590 O O . ILE A 1 209 ? -19.641 2.342 10.242 1 98.06 209 ILE A O 1
ATOM 1594 N N . ILE A 1 210 ? -19.062 1.902 8.078 1 98.69 210 ILE A N 1
ATOM 1595 C CA . ILE A 1 210 ? -19.422 0.489 8.164 1 98.69 210 ILE A CA 1
ATOM 1596 C C . ILE A 1 210 ? -18.469 -0.219 9.133 1 98.69 210 ILE A C 1
ATOM 1598 O O . ILE A 1 210 ? -18.906 -1.05 9.93 1 98.69 210 ILE A O 1
ATOM 1602 N N . LEU A 1 211 ? -17.219 0.146 9.062 1 98.88 211 LEU A N 1
ATOM 1603 C CA . LEU A 1 211 ? -16.203 -0.42 9.953 1 98.88 211 LEU A CA 1
ATOM 1604 C C . LEU A 1 211 ? -16.547 -0.112 11.406 1 98.88 211 LEU A C 1
ATOM 1606 O O . LEU A 1 211 ? -16.469 -0.994 12.266 1 98.88 211 LEU A O 1
ATOM 1610 N N . GLU A 1 212 ? -16.906 1.097 11.695 1 98.75 212 GLU A N 1
ATOM 1611 C CA . GLU A 1 212 ? -17.281 1.54 13.031 1 98.75 212 GLU A CA 1
ATOM 1612 C C . GLU A 1 212 ? -18.5 0.779 13.547 1 98.75 212 GLU A C 1
ATOM 1614 O O . GLU A 1 212 ? -18.484 0.263 14.664 1 98.75 212 GLU A O 1
ATOM 1619 N N . GLU A 1 213 ? -19.516 0.71 12.719 1 98.56 213 GLU A N 1
ATOM 1620 C CA . GLU A 1 213 ? -20.734 0.02 13.102 1 98.56 213 GLU A CA 1
ATOM 1621 C C . GLU A 1 213 ? -20.484 -1.454 13.398 1 98.56 213 GLU A C 1
ATOM 1623 O O . GLU A 1 213 ? -20.969 -1.991 14.391 1 98.56 213 GLU A O 1
ATOM 1628 N N . THR A 1 214 ? -19.688 -2.061 12.57 1 98.81 214 THR A N 1
ATOM 1629 C CA . THR A 1 214 ? -19.359 -3.475 12.727 1 98.81 214 THR A CA 1
ATOM 1630 C C . THR A 1 214 ? -18.578 -3.713 14.016 1 98.81 214 THR A C 1
ATOM 1632 O O . THR A 1 214 ? -18.844 -4.684 14.734 1 98.81 214 THR A O 1
ATOM 1635 N N . ALA A 1 215 ? -17.688 -2.811 14.328 1 98.81 215 ALA A N 1
ATOM 1636 C CA . ALA A 1 215 ? -16.922 -2.904 15.562 1 98.81 215 ALA A CA 1
ATOM 1637 C C . ALA A 1 215 ? -17.812 -2.729 16.781 1 98.81 215 ALA A C 1
ATOM 1639 O O . ALA A 1 215 ? -17.719 -3.492 17.75 1 98.81 215 ALA A O 1
ATOM 1640 N N . ARG A 1 216 ? -18.672 -1.8 16.734 1 98.5 216 ARG A N 1
ATOM 1641 C CA . ARG A 1 216 ? -19.578 -1.509 17.844 1 98.5 216 ARG A CA 1
ATOM 1642 C C . ARG A 1 216 ? -20.5 -2.688 18.125 1 98.5 216 ARG A C 1
ATOM 1644 O O . ARG A 1 216 ? -20.938 -2.889 19.266 1 98.5 216 ARG A O 1
ATOM 1651 N N . GLU A 1 217 ? -20.734 -3.463 17.109 1 98.5 217 GLU A N 1
ATOM 1652 C CA . GLU A 1 217 ? -21.594 -4.625 17.25 1 98.5 217 GLU A CA 1
ATOM 1653 C C . GLU A 1 217 ? -20.812 -5.852 17.703 1 98.5 217 GLU A C 1
ATOM 1655 O O . GLU A 1 217 ? -21.359 -6.957 17.766 1 98.5 217 GLU A O 1
ATOM 1660 N N . GLY A 1 218 ? -19.531 -5.707 17.922 1 98.19 218 GLY A N 1
ATOM 1661 C CA . GLY A 1 218 ? -18.781 -6.742 18.625 1 98.19 218 GLY A CA 1
ATOM 1662 C C . GLY A 1 218 ? -17.875 -7.547 17.703 1 98.19 218 GLY A C 1
ATOM 1663 O O . GLY A 1 218 ? -17.266 -8.531 18.125 1 98.19 218 GLY A O 1
ATOM 1664 N N . ASP A 1 219 ? -17.766 -7.16 16.469 1 98.69 219 ASP A N 1
ATOM 1665 C CA . ASP A 1 219 ? -16.891 -7.883 15.555 1 98.69 219 ASP A CA 1
ATOM 1666 C C . ASP A 1 219 ? -15.422 -7.648 15.906 1 98.69 219 ASP A C 1
ATOM 1668 O O . ASP A 1 219 ? -14.945 -6.512 15.875 1 98.69 219 ASP A O 1
ATOM 1672 N N . ARG A 1 220 ? -14.742 -8.656 16.141 1 98.44 220 ARG A N 1
ATOM 1673 C CA . ARG A 1 220 ? -13.367 -8.562 16.625 1 98.44 220 ARG A CA 1
ATOM 1674 C C . ARG A 1 220 ? -12.438 -8.016 15.547 1 98.44 220 ARG A C 1
ATOM 1676 O O . ARG A 1 220 ? -11.578 -7.18 15.82 1 98.44 220 ARG A O 1
ATOM 1683 N N . THR A 1 221 ? -12.609 -8.492 14.32 1 98.75 221 THR A N 1
ATOM 1684 C CA . THR A 1 221 ? -11.758 -8.047 13.219 1 98.75 221 THR A CA 1
ATOM 1685 C C . THR A 1 221 ? -11.898 -6.547 12.992 1 98.75 221 THR A C 1
ATOM 1687 O O . THR A 1 221 ? -10.898 -5.832 12.891 1 98.75 221 THR A O 1
ATOM 1690 N N . ALA A 1 222 ? -13.109 -6.078 12.938 1 98.88 222 ALA A N 1
ATOM 1691 C CA . ALA A 1 222 ? -13.367 -4.652 12.75 1 98.88 222 ALA A CA 1
ATOM 1692 C C . ALA A 1 222 ? -12.773 -3.834 13.898 1 98.88 222 ALA A C 1
ATOM 1694 O O . ALA A 1 222 ? -12.148 -2.797 13.672 1 98.88 222 ALA A O 1
ATOM 1695 N N . GLY A 1 223 ? -12.977 -4.277 15.086 1 98.81 223 GLY A N 1
ATOM 1696 C CA . GLY A 1 223 ? -12.406 -3.607 16.25 1 98.81 223 GLY A CA 1
ATOM 1697 C C . GLY A 1 223 ? -10.891 -3.537 16.203 1 98.81 223 GLY A C 1
ATOM 1698 O O . GLY A 1 223 ? -10.305 -2.486 16.469 1 98.81 223 GLY A O 1
ATOM 1699 N N . ASP A 1 224 ? -10.258 -4.637 15.844 1 98.75 224 ASP A N 1
ATOM 1700 C CA . ASP A 1 224 ? -8.797 -4.707 15.789 1 98.75 224 ASP A CA 1
ATOM 1701 C C . ASP A 1 224 ? -8.242 -3.707 14.781 1 98.75 224 ASP A C 1
ATOM 1703 O O . ASP A 1 224 ? -7.195 -3.1 15.016 1 98.75 224 ASP A O 1
ATOM 1707 N N . ILE A 1 225 ? -8.93 -3.545 13.68 1 98.75 225 ILE A N 1
ATOM 1708 C CA . ILE A 1 225 ? -8.484 -2.617 12.648 1 98.75 225 ILE A CA 1
ATOM 1709 C C . ILE A 1 225 ? -8.438 -1.199 13.211 1 98.75 225 ILE A C 1
ATOM 1711 O O . ILE A 1 225 ? -7.445 -0.49 13.055 1 98.75 225 ILE A O 1
ATOM 1715 N N . TRP A 1 226 ? -9.469 -0.799 13.953 1 98.75 226 TRP A N 1
ATOM 1716 C CA . TRP A 1 226 ? -9.539 0.521 14.57 1 98.75 226 TRP A CA 1
ATOM 1717 C C . TRP A 1 226 ? -8.445 0.692 15.617 1 98.75 226 TRP A C 1
ATOM 1719 O O . TRP A 1 226 ? -7.723 1.691 15.609 1 98.75 226 TRP A O 1
ATOM 1729 N N . ILE A 1 227 ? -8.312 -0.285 16.484 1 98.69 227 ILE A N 1
ATOM 1730 C CA . ILE A 1 227 ? -7.398 -0.21 17.609 1 98.69 227 ILE A CA 1
ATOM 1731 C C . ILE A 1 227 ? -5.953 -0.157 17.109 1 98.69 227 ILE A C 1
ATOM 1733 O O . ILE A 1 227 ? -5.164 0.673 17.562 1 98.69 227 ILE A O 1
ATOM 1737 N N . GLU A 1 228 ? -5.637 -0.993 16.172 1 98.5 228 GLU A N 1
ATOM 1738 C CA . GLU A 1 228 ? -4.285 -1.017 15.617 1 98.5 228 GLU A CA 1
ATOM 1739 C C . GLU A 1 228 ? -3.949 0.298 14.922 1 98.5 228 GLU A C 1
ATOM 1741 O O . GLU A 1 228 ? -2.832 0.803 15.039 1 98.5 228 GLU A O 1
ATOM 1746 N N . TYR A 1 229 ? -4.941 0.809 14.172 1 98.5 229 TYR A N 1
ATOM 1747 C CA . TYR A 1 229 ? -4.754 2.105 13.523 1 98.5 229 TYR A CA 1
ATOM 1748 C C . TYR A 1 229 ? -4.469 3.189 14.555 1 98.5 229 TYR A C 1
ATOM 1750 O O . TYR A 1 229 ? -3.504 3.947 14.422 1 98.5 229 TYR A O 1
ATOM 1758 N N . GLY A 1 230 ? -5.254 3.246 15.57 1 98 230 GLY A N 1
ATOM 1759 C CA . GLY A 1 230 ? -5.109 4.246 16.625 1 98 230 GLY A CA 1
ATOM 1760 C C . GLY A 1 230 ? -3.758 4.203 17.297 1 98 230 GLY A C 1
ATOM 1761 O O . GLY A 1 230 ? -3.137 5.246 17.531 1 98 230 GLY A O 1
ATOM 1762 N N . LYS A 1 231 ? -3.336 3.021 17.609 1 98.12 231 LYS A N 1
ATOM 1763 C CA . LYS A 1 231 ? -2.045 2.865 18.266 1 98.12 231 LYS A CA 1
ATOM 1764 C C . LYS A 1 231 ? -0.899 3.279 17.359 1 98.12 231 LYS A C 1
ATOM 1766 O O . LYS A 1 231 ? 0.021 3.98 17.781 1 98.12 231 LYS A O 1
ATOM 1771 N N . LYS A 1 232 ? -1.035 2.932 16.109 1 98.12 232 LYS A N 1
ATOM 1772 C CA . LYS A 1 232 ? 0.072 3.133 15.18 1 98.12 232 LYS A CA 1
ATOM 1773 C C . LYS A 1 232 ? 0.284 4.617 14.891 1 98.12 232 LYS A C 1
ATOM 1775 O O . LYS A 1 232 ? 1.423 5.082 14.82 1 98.12 232 LYS A O 1
ATOM 1780 N N . ILE A 1 233 ? -0.72 5.348 14.75 1 97.94 233 ILE A N 1
ATOM 1781 C CA . ILE A 1 233 ? -0.567 6.719 14.273 1 97.94 233 ILE A CA 1
ATOM 1782 C C . ILE A 1 233 ? 0.076 7.574 15.367 1 97.94 233 ILE A C 1
ATOM 1784 O O . ILE A 1 233 ? 0.647 8.625 15.078 1 97.94 233 ILE A O 1
ATOM 1788 N N . VAL A 1 234 ? 0.053 7.152 16.625 1 98.12 234 VAL A N 1
ATOM 1789 C CA . VAL A 1 234 ? 0.667 7.871 17.75 1 98.12 234 VAL A CA 1
ATOM 1790 C C . VAL A 1 234 ? 2.188 7.832 17.609 1 98.12 234 VAL A C 1
ATOM 1792 O O . VAL A 1 234 ? 2.877 8.773 18.016 1 98.12 234 VAL A O 1
ATOM 1795 N N . SER A 1 235 ? 2.674 6.824 16.984 1 98 235 SER A N 1
ATOM 1796 C CA . SER A 1 235 ? 4.117 6.668 16.844 1 98 235 SER A CA 1
ATOM 1797 C C . SER A 1 235 ? 4.715 7.797 16.016 1 98 235 SER A C 1
ATOM 1799 O O . SER A 1 235 ? 5.871 8.18 16.219 1 98 235 SER A O 1
ATOM 1801 N N . PHE A 1 236 ? 3.984 8.367 15.094 1 97.88 236 PHE A N 1
ATOM 1802 C CA . PHE A 1 236 ? 4.465 9.492 14.297 1 97.88 236 PHE A CA 1
ATOM 1803 C C . PHE A 1 236 ? 4.734 10.703 15.18 1 97.88 236 PHE A C 1
ATOM 1805 O O . PHE A 1 236 ? 5.789 11.336 15.078 1 97.88 236 PHE A O 1
ATOM 1812 N N . LEU A 1 237 ? 3.803 10.977 16.078 1 96.94 237 LEU A N 1
ATOM 1813 C CA . LEU A 1 237 ? 3.969 12.086 17.016 1 96.94 237 LEU A CA 1
ATOM 1814 C C . LEU A 1 237 ? 5.191 11.867 17.906 1 96.94 237 LEU A C 1
ATOM 1816 O O . LEU A 1 237 ? 6.031 12.766 18.031 1 96.94 237 LEU A O 1
ATOM 1820 N N . GLU A 1 238 ? 5.238 10.688 18.484 1 97.75 238 GLU A N 1
ATOM 1821 C CA . GLU A 1 238 ? 6.336 10.359 19.391 1 97.75 238 GLU A CA 1
ATOM 1822 C C . GLU A 1 238 ? 7.688 10.578 18.719 1 97.75 238 GLU A C 1
ATOM 1824 O O . GLU A 1 238 ? 8.586 11.195 19.297 1 97.75 238 GLU A O 1
ATOM 1829 N N . ALA A 1 239 ? 7.824 10.039 17.547 1 97.31 239 ALA A N 1
ATOM 1830 C CA . ALA A 1 239 ? 9.094 10.086 16.844 1 97.31 239 ALA A CA 1
ATOM 1831 C C . ALA A 1 239 ? 9.523 11.531 16.578 1 97.31 239 ALA A C 1
ATOM 1833 O O . ALA A 1 239 ? 10.672 11.898 16.844 1 97.31 239 ALA A O 1
ATOM 1834 N N . ARG A 1 240 ? 8.633 12.328 16.125 1 96.88 240 ARG A N 1
ATOM 1835 C CA . ARG A 1 240 ? 9 13.703 15.797 1 96.88 240 ARG A CA 1
ATOM 1836 C C . ARG A 1 240 ? 9.227 14.523 17.062 1 96.88 240 ARG A C 1
ATOM 1838 O O . ARG A 1 240 ? 10.117 15.375 17.109 1 96.88 240 ARG A O 1
ATOM 1845 N N . MET A 1 241 ? 8.406 14.312 18.047 1 97.19 241 MET A N 1
ATOM 1846 C CA . MET A 1 241 ? 8.594 15.016 19.312 1 97.19 241 MET A CA 1
ATOM 1847 C C . MET A 1 241 ? 9.945 14.688 19.922 1 97.19 241 MET A C 1
ATOM 1849 O O . MET A 1 241 ? 10.609 15.562 20.484 1 97.19 241 MET A O 1
ATOM 1853 N N . ASN A 1 242 ? 10.328 13.453 19.812 1 96.62 242 ASN A N 1
ATOM 1854 C CA . ASN A 1 242 ? 11.656 13.047 20.266 1 96.62 242 ASN A CA 1
ATOM 1855 C C . ASN A 1 242 ? 12.75 13.781 19.516 1 96.62 242 ASN A C 1
ATOM 1857 O O . ASN A 1 242 ? 13.68 14.32 20.125 1 96.62 242 ASN A O 1
ATOM 1861 N N . LYS A 1 243 ? 12.648 13.836 18.297 1 95.69 243 LYS A N 1
ATOM 1862 C CA . LYS A 1 243 ? 13.641 14.492 17.453 1 95.69 243 LYS A CA 1
ATOM 1863 C C . LYS A 1 243 ? 13.719 15.984 17.75 1 95.69 243 LYS A C 1
ATOM 1865 O O . LYS A 1 243 ? 14.789 16.594 17.625 1 95.69 243 LYS A O 1
ATOM 1870 N N . MET A 1 244 ? 12.602 16.531 18.156 1 96.19 244 MET A N 1
ATOM 1871 C CA . MET A 1 244 ? 12.555 17.984 18.391 1 96.19 244 MET A CA 1
ATOM 1872 C C . MET A 1 244 ? 12.828 18.297 19.859 1 96.19 244 MET A C 1
ATOM 1874 O O . MET A 1 244 ? 12.781 19.469 20.266 1 96.19 244 MET A O 1
ATOM 1878 N N . GLY A 1 245 ? 13.016 17.25 20.672 1 94.88 245 GLY A N 1
ATOM 1879 C CA . GLY A 1 245 ? 13.477 17.422 22.031 1 94.88 245 GLY A CA 1
ATOM 1880 C C . GLY A 1 245 ? 12.367 17.828 22.984 1 94.88 245 GLY A C 1
ATOM 1881 O O . GLY A 1 245 ? 12.609 18.547 23.953 1 94.88 245 GLY A O 1
ATOM 1882 N N . ILE A 1 246 ? 11.156 17.422 22.719 1 95.69 246 ILE A N 1
ATOM 1883 C CA . ILE A 1 246 ? 10.094 17.891 23.594 1 95.69 246 ILE A CA 1
ATOM 1884 C C . ILE A 1 246 ? 9.359 16.703 24.219 1 95.69 246 ILE A C 1
ATOM 1886 O O . ILE A 1 246 ? 8.305 16.875 24.828 1 95.69 246 ILE A O 1
ATOM 1890 N N . LEU A 1 247 ? 9.984 15.555 23.938 1 93.69 247 LEU A N 1
ATOM 1891 C CA . LEU A 1 247 ? 9.43 14.398 24.641 1 93.69 247 LEU A CA 1
ATOM 1892 C C . LEU A 1 247 ? 9.609 14.539 26.141 1 93.69 247 LEU A C 1
ATOM 1894 O O . LEU A 1 247 ? 10.695 14.867 26.625 1 93.69 247 LEU A O 1
ATOM 1898 N N . GLY A 1 248 ? 8.617 14.406 26.953 1 89.69 248 GLY A N 1
ATOM 1899 C CA . GLY A 1 248 ? 8.711 14.547 28.391 1 89.69 248 GLY A CA 1
ATOM 1900 C C . GLY A 1 248 ? 8.305 15.922 28.891 1 89.69 248 GLY A C 1
ATOM 1901 O O . GLY A 1 248 ? 8.172 16.141 30.094 1 89.69 248 GLY A O 1
ATOM 1902 N N . CYS A 1 249 ? 8.188 16.828 27.984 1 92.62 249 CYS A N 1
ATOM 1903 C CA . CYS A 1 249 ? 7.719 18.156 28.359 1 92.62 249 CYS A CA 1
ATOM 1904 C C . CYS A 1 249 ? 6.207 18.172 28.547 1 92.62 249 CYS A C 1
ATOM 1906 O O . CYS A 1 249 ? 5.531 17.188 28.25 1 92.62 249 CYS A O 1
ATOM 1908 N N . ASP A 1 250 ? 5.793 19.234 29.188 1 95.56 250 ASP A N 1
ATOM 1909 C CA . ASP A 1 250 ? 4.359 19.516 29.219 1 95.56 250 ASP A CA 1
ATOM 1910 C C . ASP A 1 250 ? 3.855 19.938 27.844 1 95.56 250 ASP A C 1
ATOM 1912 O O . ASP A 1 250 ? 4.047 21.078 27.422 1 95.56 250 ASP A O 1
ATOM 1916 N N . THR A 1 251 ? 3.262 18.938 27.156 1 96.56 251 THR A N 1
ATOM 1917 C CA . THR A 1 251 ? 2.867 19.188 25.766 1 96.56 251 THR A CA 1
ATOM 1918 C C . THR A 1 251 ? 1.373 18.938 25.578 1 96.56 251 THR A C 1
ATOM 1920 O O . THR A 1 251 ? 0.796 18.062 26.219 1 96.56 251 THR A O 1
ATOM 1923 N N . ASP A 1 252 ? 0.73 19.766 24.75 1 96.94 252 ASP A N 1
ATOM 1924 C CA . ASP A 1 252 ? -0.639 19.516 24.312 1 96.94 252 ASP A CA 1
ATOM 1925 C C . ASP A 1 252 ? -0.664 18.672 23.031 1 96.94 252 ASP A C 1
ATOM 1927 O O . ASP A 1 252 ? 0.125 18.906 22.125 1 96.94 252 ASP A O 1
ATOM 1931 N N . ILE A 1 253 ? -1.472 17.656 23.062 1 97.5 253 ILE A N 1
ATOM 1932 C CA . ILE A 1 253 ? -1.714 16.844 21.875 1 97.5 253 ILE A CA 1
ATOM 1933 C C . ILE A 1 253 ? -3.143 17.062 21.391 1 97.5 253 ILE A C 1
ATOM 1935 O O . ILE A 1 253 ? -4.102 16.781 22.109 1 97.5 253 ILE A O 1
ATOM 1939 N N . VAL A 1 254 ? -3.258 17.531 20.172 1 96.19 254 VAL A N 1
ATOM 1940 C CA . VAL A 1 254 ? -4.559 17.844 19.594 1 96.19 254 VAL A CA 1
ATOM 1941 C C . VAL A 1 254 ? -4.988 16.703 18.672 1 96.19 254 VAL A C 1
ATOM 1943 O O . VAL A 1 254 ? -4.207 16.234 17.844 1 96.19 254 VAL A O 1
ATOM 1946 N N . LEU A 1 255 ? -6.18 16.203 18.859 1 95 255 LEU A N 1
ATOM 1947 C CA . LEU A 1 255 ? -6.801 15.25 17.953 1 95 255 LEU A CA 1
ATOM 1948 C C . LEU A 1 255 ? -7.898 15.914 17.125 1 95 255 LEU A C 1
ATOM 1950 O O . LEU A 1 255 ? -8.891 16.391 17.688 1 95 255 LEU A O 1
ATOM 1954 N N . SER A 1 256 ? -7.629 15.93 15.789 1 90.69 256 SER A N 1
ATOM 1955 C CA . SER A 1 256 ? -8.562 16.609 14.898 1 90.69 256 SER A CA 1
ATOM 1956 C C . SER A 1 256 ? -8.945 15.742 13.711 1 90.69 256 SER A C 1
ATOM 1958 O O . SER A 1 256 ? -8.156 14.898 13.273 1 90.69 256 SER A O 1
ATOM 1960 N N . GLY A 1 257 ? -10.219 15.922 13.219 1 89.62 257 GLY A N 1
ATOM 1961 C CA . GLY A 1 257 ? -10.68 15.203 12.039 1 89.62 257 GLY A CA 1
ATOM 1962 C C . GLY A 1 257 ? -11.812 14.242 12.336 1 89.62 257 GLY A C 1
ATOM 1963 O O . GLY A 1 257 ? -11.992 13.82 13.477 1 89.62 257 GLY A O 1
ATOM 1964 N N . SER A 1 258 ? -12.461 13.82 11.336 1 90 258 SER A N 1
ATOM 1965 C CA . SER A 1 258 ? -13.695 13.047 11.461 1 90 258 SER A CA 1
ATOM 1966 C C . SER A 1 258 ? -13.414 11.648 12 1 90 258 SER A C 1
ATOM 1968 O O . SER A 1 258 ? -14.289 11.031 12.617 1 90 258 SER A O 1
ATOM 1970 N N . ILE A 1 259 ? -12.242 11.133 11.789 1 94.69 259 ILE A N 1
ATOM 1971 C CA . ILE A 1 259 ? -11.906 9.789 12.258 1 94.69 259 ILE A CA 1
ATOM 1972 C C . ILE A 1 259 ? -11.961 9.75 13.781 1 94.69 259 ILE A C 1
ATOM 1974 O O . ILE A 1 259 ? -12.383 8.742 14.367 1 94.69 259 ILE A O 1
ATOM 1978 N N . PHE A 1 260 ? -11.633 10.859 14.414 1 93.56 260 PHE A N 1
ATOM 1979 C CA . PHE A 1 260 ? -11.594 10.891 15.875 1 93.56 260 PHE A CA 1
ATOM 1980 C C . PHE A 1 260 ? -12.992 11.109 16.438 1 93.56 260 PHE A C 1
ATOM 1982 O O . PHE A 1 260 ? -13.18 11.117 17.656 1 93.56 260 PHE A O 1
ATOM 1989 N N . LYS A 1 261 ? -13.961 11.242 15.625 1 90.25 261 LYS A N 1
ATOM 1990 C CA . LYS A 1 261 ? -15.352 11.32 16.047 1 90.25 261 LYS A CA 1
ATOM 1991 C C . LYS A 1 261 ? -15.992 9.938 16.109 1 90.25 261 LYS A C 1
ATOM 1993 O O . LYS A 1 261 ? -17.188 9.805 16.406 1 90.25 261 LYS A O 1
ATOM 1998 N N . CYS A 1 262 ? -15.219 9 15.789 1 93.38 262 CYS A N 1
ATOM 1999 C CA . CYS A 1 262 ? -15.641 7.602 15.836 1 93.38 262 CYS A CA 1
ATOM 2000 C C . CYS A 1 262 ? -16.281 7.27 17.172 1 93.38 262 CYS A C 1
ATOM 2002 O O . CYS A 1 262 ? -15.766 7.668 18.234 1 93.38 262 CYS A O 1
ATOM 2004 N N . LYS A 1 263 ? -17.391 6.512 17.156 1 95.62 263 LYS A N 1
ATOM 2005 C CA . LYS A 1 263 ? -18.141 6.199 18.375 1 95.62 263 LYS A CA 1
ATOM 2006 C C . LYS A 1 263 ? -17.719 4.844 18.938 1 95.62 263 LYS A C 1
ATOM 2008 O O . LYS A 1 263 ? -18.25 4.406 19.969 1 95.62 263 LYS A O 1
ATOM 2013 N N . PHE A 1 264 ? -16.875 4.176 18.266 1 97.56 264 PHE A N 1
ATOM 2014 C CA . PHE A 1 264 ? -16.281 2.973 18.844 1 97.56 264 PHE A CA 1
ATOM 2015 C C . PHE A 1 264 ? -15.281 3.326 19.922 1 97.56 264 PHE A C 1
ATOM 2017 O O . PHE A 1 264 ? -14.133 3.656 19.625 1 97.56 264 PHE A O 1
ATOM 2024 N N . ARG A 1 265 ? -15.641 3.189 21.172 1 96.69 265 ARG A N 1
ATOM 2025 C CA . ARG A 1 265 ? -14.953 3.73 22.328 1 96.69 265 ARG A CA 1
ATOM 2026 C C . ARG A 1 265 ? -13.539 3.168 22.453 1 96.69 265 ARG A C 1
ATOM 2028 O O . ARG A 1 265 ? -12.617 3.871 22.875 1 96.69 265 ARG A O 1
ATOM 2035 N N . GLU A 1 266 ? -13.406 1.937 22.062 1 97.94 266 GLU A N 1
ATOM 2036 C CA . GLU A 1 266 ? -12.109 1.275 22.219 1 97.94 266 GLU A CA 1
ATOM 2037 C C . GLU A 1 266 ? -11.055 1.924 21.328 1 97.94 266 GLU A C 1
ATOM 2039 O O . GLU A 1 266 ? -9.859 1.856 21.625 1 97.94 266 GLU A O 1
ATOM 2044 N N . PHE A 1 267 ? -11.539 2.535 20.25 1 98.06 267 PHE A N 1
ATOM 2045 C CA . PHE A 1 267 ? -10.617 3.262 19.391 1 98.06 267 PHE A CA 1
ATOM 2046 C C . PHE A 1 267 ? -10.078 4.496 20.109 1 98.06 267 PHE A C 1
ATOM 2048 O O . PHE A 1 267 ? -8.859 4.711 20.156 1 98.06 267 PHE A O 1
ATOM 2055 N N . GLN A 1 268 ? -10.883 5.281 20.672 1 94.31 268 GLN A N 1
ATOM 2056 C CA . GLN A 1 268 ? -10.492 6.488 21.391 1 94.31 268 GLN A CA 1
ATOM 2057 C C . GLN A 1 268 ? -9.586 6.152 22.578 1 94.31 268 GLN A C 1
ATOM 2059 O O . GLN A 1 268 ? -8.57 6.812 22.797 1 94.31 268 GLN A O 1
ATOM 2064 N N . GLU A 1 269 ? -10.008 5.145 23.234 1 97 269 GLU A N 1
ATOM 2065 C CA . GLU A 1 269 ? -9.227 4.691 24.375 1 97 269 GLU A CA 1
ATOM 2066 C C . GLU A 1 269 ? -7.828 4.242 23.938 1 97 269 GLU A C 1
ATOM 2068 O O . GLU A 1 269 ? -6.836 4.555 24.609 1 97 269 GLU A O 1
ATOM 2073 N N . ALA A 1 270 ? -7.762 3.523 22.828 1 97.88 270 ALA A N 1
ATOM 2074 C CA . ALA A 1 270 ? -6.48 3.043 22.312 1 97.88 270 ALA A CA 1
ATOM 2075 C C . ALA A 1 270 ? -5.555 4.207 21.984 1 97.88 270 ALA A C 1
ATOM 2077 O O . ALA A 1 270 ? -4.367 4.18 22.312 1 97.88 270 ALA A O 1
ATOM 2078 N N . VAL A 1 271 ? -6.09 5.227 21.359 1 97.38 271 VAL A N 1
ATOM 2079 C CA . VAL A 1 271 ? -5.301 6.391 20.969 1 97.38 271 VAL A CA 1
ATOM 2080 C C . VAL A 1 271 ? -4.801 7.113 22.219 1 97.38 271 VAL A C 1
ATOM 2082 O O . VAL A 1 271 ? -3.605 7.391 22.344 1 97.38 271 VAL A O 1
ATOM 2085 N N . GLU A 1 272 ? -5.664 7.383 23.141 1 96 272 GLU A N 1
ATOM 2086 C CA . GLU A 1 272 ? -5.32 8.133 24.344 1 96 272 GLU A CA 1
ATOM 2087 C C . GLU A 1 272 ? -4.32 7.371 25.203 1 96 272 GLU A C 1
ATOM 2089 O O . GLU A 1 272 ? -3.348 7.949 25.688 1 96 272 GLU A O 1
ATOM 2094 N N . GLU A 1 273 ? -4.605 6.102 25.375 1 97.5 273 GLU A N 1
ATOM 2095 C CA . GLU A 1 273 ? -3.697 5.273 26.156 1 97.5 273 GLU A CA 1
ATOM 2096 C C . GLU A 1 273 ? -2.312 5.211 25.531 1 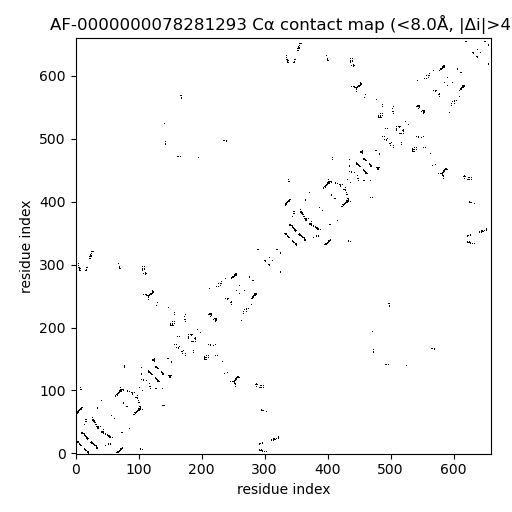97.5 273 GLU A C 1
ATOM 2098 O O . GLU A 1 273 ? -1.299 5.258 26.219 1 97.5 273 GLU A O 1
ATOM 2103 N N . GLU A 1 274 ? -2.33 5.078 24.219 1 98.31 274 GLU A N 1
ATOM 2104 C CA . GLU A 1 274 ? -1.051 5 23.516 1 98.31 274 GLU A CA 1
ATOM 2105 C C . GLU A 1 274 ? -0.281 6.312 23.625 1 98.31 274 GLU A C 1
ATOM 2107 O O . GLU A 1 274 ? 0.942 6.312 23.781 1 98.31 274 GLU A O 1
ATOM 2112 N N . ILE A 1 275 ? -0.988 7.445 23.562 1 97.75 275 ILE A N 1
ATOM 2113 C CA . ILE A 1 275 ? -0.364 8.758 23.719 1 97.75 275 ILE A CA 1
ATOM 2114 C C . ILE A 1 275 ? 0.274 8.875 25.094 1 97.75 275 ILE A C 1
ATOM 2116 O O . ILE A 1 275 ? 1.436 9.273 25.219 1 97.75 275 ILE A O 1
ATOM 2120 N N . LEU A 1 276 ? -0.447 8.516 26.078 1 96 276 LEU A N 1
ATOM 2121 C CA . LEU A 1 276 ? 0.044 8.633 27.453 1 96 276 LEU A CA 1
ATOM 2122 C C . LEU A 1 276 ? 1.236 7.711 27.688 1 96 276 LEU A C 1
ATOM 2124 O O . LEU A 1 276 ? 2.154 8.055 28.438 1 96 276 LEU A O 1
ATOM 2128 N N . LYS A 1 277 ? 1.173 6.594 27.078 1 97.12 277 LYS A N 1
ATOM 2129 C CA . LYS A 1 277 ? 2.248 5.613 27.203 1 97.12 277 LYS A CA 1
ATOM 2130 C C . LYS A 1 277 ? 3.512 6.086 26.5 1 97.12 277 LYS A C 1
ATOM 2132 O O . LYS A 1 277 ? 4.613 5.984 27.047 1 97.12 277 LYS A O 1
ATOM 2137 N N . ARG A 1 278 ? 3.389 6.652 25.359 1 97.06 278 ARG A N 1
ATOM 2138 C CA . ARG A 1 278 ? 4.527 6.949 24.484 1 97.06 278 ARG A CA 1
ATOM 2139 C C . ARG A 1 278 ? 5.02 8.375 24.703 1 97.06 278 ARG A C 1
ATOM 2141 O O . ARG A 1 278 ? 6.191 8.68 24.453 1 97.06 278 ARG A O 1
ATOM 2148 N N . ILE A 1 279 ? 4.125 9.234 25.141 1 96.75 279 ILE A N 1
ATOM 2149 C CA . ILE A 1 279 ? 4.445 10.648 25.266 1 96.75 279 ILE A CA 1
ATOM 2150 C C . ILE A 1 279 ? 4.141 11.125 26.688 1 96.75 279 ILE A C 1
ATOM 2152 O O . ILE A 1 279 ? 3.162 11.836 26.922 1 96.75 279 ILE A O 1
ATOM 2156 N N . PRO A 1 280 ? 5.078 10.844 27.531 1 92.06 280 PRO A N 1
ATOM 2157 C CA . PRO A 1 280 ? 4.855 11.281 28.906 1 92.06 280 PRO A CA 1
ATOM 2158 C C . PRO A 1 280 ? 4.684 12.789 29.031 1 92.06 280 PRO A C 1
ATOM 2160 O O . PRO A 1 280 ? 5.406 13.555 28.375 1 92.06 280 PRO A O 1
ATOM 2163 N N . GLY A 1 281 ? 3.715 13.219 29.781 1 91 281 GLY A N 1
ATOM 2164 C CA . GLY A 1 281 ? 3.473 14.641 29.969 1 91 281 GLY A CA 1
ATOM 2165 C C . GLY A 1 281 ? 2.48 15.219 28.984 1 91 281 GLY A C 1
ATOM 2166 O O . GLY A 1 281 ? 2.172 16.406 29.031 1 91 281 GLY A O 1
ATOM 2167 N N . ALA A 1 282 ? 1.954 14.344 28.172 1 95.69 282 ALA A N 1
ATOM 2168 C CA . ALA A 1 282 ? 1.03 14.805 27.141 1 95.69 282 ALA A CA 1
ATOM 2169 C C . ALA A 1 282 ? -0.342 15.117 27.734 1 95.69 282 ALA A C 1
ATOM 2171 O O . ALA A 1 282 ? -0.835 14.391 28.594 1 95.69 282 ALA A O 1
ATOM 2172 N N . ASN A 1 283 ? -0.919 16.203 27.344 1 95.75 283 ASN A N 1
ATOM 2173 C CA . ASN A 1 283 ? -2.309 16.578 27.578 1 95.75 283 ASN A CA 1
ATOM 2174 C C . ASN A 1 283 ? -3.135 16.5 26.297 1 95.75 283 ASN A C 1
ATOM 2176 O O . ASN A 1 283 ? -2.975 17.328 25.406 1 95.75 283 ASN A O 1
ATOM 2180 N N . VAL A 1 284 ? -4.008 15.531 26.25 1 95.81 284 VAL A N 1
ATOM 2181 C CA . VAL A 1 284 ? -4.824 15.367 25.047 1 95.81 284 VAL A CA 1
ATOM 2182 C C . VAL A 1 284 ? -5.996 16.344 25.078 1 95.81 284 VAL A C 1
ATOM 2184 O O . VAL A 1 284 ? -6.805 16.328 26.016 1 95.81 284 VAL A O 1
ATOM 2187 N N . ILE A 1 285 ? -6.109 17.125 24.031 1 92.5 285 ILE A N 1
ATOM 2188 C CA . ILE A 1 285 ? -7.156 18.141 24.047 1 92.5 285 ILE A CA 1
ATOM 2189 C C . ILE A 1 285 ? -7.906 18.141 22.719 1 92.5 285 ILE A C 1
ATOM 2191 O O . ILE A 1 285 ? -7.379 17.688 21.703 1 92.5 285 ILE A O 1
ATOM 2195 N N . ALA A 1 286 ? -9.102 18.594 22.812 1 83.69 286 ALA A N 1
ATOM 2196 C CA . ALA A 1 286 ? -9.898 18.859 21.609 1 83.69 286 ALA A CA 1
ATOM 2197 C C . ALA A 1 286 ? -9.844 20.344 21.234 1 83.69 286 ALA A C 1
ATOM 2199 O O . ALA A 1 286 ? -9.648 21.203 22.094 1 83.69 286 ALA A O 1
ATOM 2200 N N . ALA A 1 287 ? -10.016 20.562 19.969 1 81.75 287 ALA A N 1
ATOM 2201 C CA . ALA A 1 287 ? -10.008 21.953 19.531 1 81.75 287 ALA A CA 1
ATOM 2202 C C . ALA A 1 287 ? -11.305 22.656 19.938 1 81.75 287 ALA A C 1
ATOM 2204 O O . ALA A 1 287 ? -12.391 22.094 19.812 1 81.75 287 ALA A O 1
ATOM 2205 N N . GLU A 1 288 ? -11.078 23.797 20.484 1 82.75 288 GLU A N 1
ATOM 2206 C CA . GLU A 1 288 ? -12.219 24.609 20.891 1 82.75 288 GLU A CA 1
ATOM 2207 C C . GLU A 1 288 ? -12.781 25.406 19.703 1 82.75 288 GLU A C 1
ATOM 2209 O O . GLU A 1 288 ? -13.984 25.625 19.609 1 82.75 288 GLU A O 1
ATOM 2214 N N . TYR A 1 289 ? -11.938 25.75 18.828 1 91.56 289 TYR A N 1
ATOM 2215 C CA . TYR A 1 289 ? -12.328 26.609 17.703 1 91.56 289 TYR A CA 1
ATOM 2216 C C . TYR A 1 289 ? -12.094 25.906 16.375 1 91.56 289 TYR A C 1
ATOM 2218 O O . TYR A 1 289 ? -11.32 24.953 16.297 1 91.56 289 TYR A O 1
ATOM 2226 N N . GLU A 1 290 ? -12.75 26.469 15.391 1 92.94 290 GLU A N 1
ATOM 2227 C CA . GLU A 1 290 ? -12.461 26.062 14.023 1 92.94 290 GLU A CA 1
ATOM 2228 C C . GLU A 1 290 ? -11.055 26.5 13.602 1 92.94 290 GLU A C 1
ATOM 2230 O O . GLU A 1 290 ? -10.555 27.531 14.062 1 92.94 290 GLU A O 1
ATOM 2235 N N . PRO A 1 291 ? -10.461 25.766 12.711 1 94.75 291 PRO A N 1
ATOM 2236 C CA . PRO A 1 291 ? -9.07 26.016 12.336 1 94.75 291 PRO A CA 1
ATOM 2237 C C . PRO A 1 291 ? -8.828 27.438 11.852 1 94.75 291 PRO A C 1
ATOM 2239 O O . PRO A 1 291 ? -7.738 27.984 12.047 1 94.75 291 PRO A O 1
ATOM 2242 N N . VAL A 1 292 ? -9.805 28.078 11.289 1 96.75 292 VAL A N 1
ATOM 2243 C CA . VAL A 1 292 ? -9.633 29.406 10.742 1 96.75 292 VAL A CA 1
ATOM 2244 C C . VAL A 1 292 ? -9.25 30.375 11.859 1 96.75 292 VAL A C 1
ATOM 2246 O O . VAL A 1 292 ? -8.539 31.359 11.625 1 96.75 292 VAL A O 1
ATOM 2249 N N . ILE A 1 293 ? -9.656 30.109 13.039 1 96.75 293 ILE A N 1
ATOM 2250 C CA . ILE A 1 293 ? -9.289 30.953 14.172 1 96.75 293 ILE A CA 1
ATOM 2251 C C . ILE A 1 293 ? -7.793 30.812 14.453 1 96.75 293 ILE A C 1
ATOM 2253 O O . ILE A 1 293 ? -7.141 31.766 14.875 1 96.75 293 ILE A O 1
ATOM 2257 N N . GLY A 1 294 ? -7.281 29.609 14.242 1 96.19 294 GLY A N 1
ATOM 2258 C CA . GLY A 1 294 ? -5.836 29.453 14.32 1 96.19 294 GLY A CA 1
ATOM 2259 C C . GLY A 1 294 ? -5.082 30.359 13.367 1 96.19 294 GLY A C 1
ATOM 2260 O O . GLY A 1 294 ? -4.039 30.922 13.719 1 96.19 294 GLY A O 1
ATOM 2261 N N . ALA A 1 295 ? -5.605 30.484 12.211 1 97.75 295 ALA A N 1
ATOM 2262 C CA . ALA A 1 295 ? -5.012 31.375 11.219 1 97.75 295 ALA A CA 1
ATOM 2263 C C . ALA A 1 295 ? -5.051 32.812 11.703 1 97.75 295 ALA A C 1
ATOM 2265 O O . ALA A 1 295 ? -4.066 33.562 11.578 1 97.75 295 ALA A O 1
ATOM 2266 N N . VAL A 1 296 ? -6.156 33.219 12.266 1 97.62 296 VAL A N 1
ATOM 2267 C CA . VAL A 1 296 ? -6.301 34.562 12.805 1 97.62 296 VAL A CA 1
ATOM 2268 C C . VAL A 1 296 ? -5.281 34.812 13.914 1 97.62 296 VAL A C 1
ATOM 2270 O O . VAL A 1 296 ? -4.578 35.812 13.922 1 97.62 296 VAL A O 1
ATOM 2273 N N . LEU A 1 297 ? -5.188 33.844 14.758 1 95.88 297 LEU A N 1
ATOM 2274 C CA . LEU A 1 297 ? -4.273 33.969 15.891 1 95.88 297 LEU A CA 1
ATOM 2275 C C . LEU A 1 297 ? -2.828 34.094 15.414 1 95.88 297 LEU A C 1
ATOM 2277 O O . LEU A 1 297 ? -2.064 34.906 15.93 1 95.88 297 LEU A O 1
ATOM 2281 N N . MET A 1 298 ? -2.5 33.344 14.492 1 95.75 298 MET A N 1
ATOM 2282 C CA . MET A 1 298 ? -1.145 33.406 13.945 1 95.75 298 MET A CA 1
ATOM 2283 C C . MET A 1 298 ? -0.889 34.719 13.25 1 95.75 298 MET A C 1
ATOM 2285 O O . MET A 1 298 ? 0.205 35.281 13.352 1 95.75 298 MET A O 1
ATOM 2289 N N . GLY A 1 299 ? -1.876 35.188 12.5 1 96.44 299 GLY A N 1
ATOM 2290 C CA . GLY A 1 299 ? -1.769 36.5 11.883 1 96.44 299 GLY A CA 1
ATOM 2291 C C . GLY A 1 299 ? -1.6 37.625 12.891 1 96.44 299 GLY A C 1
ATOM 2292 O O . GLY A 1 299 ? -0.79 38.531 12.688 1 96.44 299 GLY A O 1
ATOM 2293 N N . LEU A 1 300 ? -2.307 37.531 13.945 1 96.69 300 LEU A N 1
ATOM 2294 C CA . LEU A 1 300 ? -2.217 38.531 15.008 1 96.69 300 LEU A CA 1
ATOM 2295 C C . LEU A 1 300 ? -0.842 38.5 15.664 1 96.69 300 LEU A C 1
ATOM 2297 O O . LEU A 1 300 ? -0.271 39.562 15.969 1 96.69 300 LEU A O 1
ATOM 2301 N N . LYS A 1 301 ? -0.374 37.344 15.898 1 93.88 301 LYS A N 1
ATOM 2302 C CA . LYS A 1 301 ? 0.959 37.219 16.484 1 93.88 301 LYS A CA 1
ATOM 2303 C C . LYS A 1 301 ? 2.012 37.875 15.602 1 93.88 301 LYS A C 1
ATOM 2305 O O . LYS A 1 301 ? 2.924 38.531 16.094 1 93.88 301 LYS A O 1
ATOM 2310 N N . ARG A 1 302 ? 1.862 37.656 14.352 1 91.94 302 ARG A N 1
ATOM 2311 C CA . ARG A 1 302 ? 2.807 38.25 13.398 1 91.94 302 ARG A CA 1
ATOM 2312 C C . ARG A 1 302 ? 2.691 39.781 13.367 1 91.94 302 ARG A C 1
ATOM 2314 O O . ARG A 1 302 ? 3.695 40.469 13.227 1 91.94 302 ARG A O 1
ATOM 2321 N N . THR A 1 303 ? 1.536 40.25 13.531 1 91.88 303 THR A N 1
ATOM 2322 C CA . THR A 1 303 ? 1.257 41.688 13.438 1 91.88 303 THR A CA 1
ATOM 2323 C C . THR A 1 303 ? 1.661 42.406 14.719 1 91.88 303 THR A C 1
ATOM 2325 O O . THR A 1 303 ? 2.279 43.469 14.68 1 91.88 303 THR A O 1
ATOM 2328 N N . ASN A 1 304 ? 1.313 41.781 15.891 1 89.94 304 ASN A N 1
ATOM 2329 C CA . ASN A 1 304 ? 1.502 42.438 17.188 1 89.94 304 ASN A CA 1
ATOM 2330 C C . ASN A 1 304 ? 2.82 42.031 17.828 1 89.94 304 ASN A C 1
ATOM 2332 O O . ASN A 1 304 ? 3.312 42.719 18.734 1 89.94 304 ASN A O 1
ATOM 2336 N N . LYS A 1 305 ? 3.316 40.938 17.516 1 83.25 305 LYS A N 1
ATOM 2337 C CA . LYS A 1 305 ? 4.508 40.312 18.094 1 83.25 305 LYS A CA 1
ATOM 2338 C C . LYS A 1 305 ? 4.219 39.781 19.5 1 83.25 305 LYS A C 1
ATOM 2340 O O . LYS A 1 305 ? 4.746 38.719 19.875 1 83.25 305 LYS A O 1
ATOM 2345 N N . ILE A 1 306 ? 3.285 40.469 20.203 1 85.31 306 ILE A N 1
ATOM 2346 C CA . ILE A 1 306 ? 2.916 40 21.547 1 85.31 306 ILE A CA 1
ATOM 2347 C C . ILE A 1 306 ? 1.416 39.719 21.594 1 85.31 306 ILE A C 1
ATOM 2349 O O . ILE A 1 306 ? 0.609 40.531 21.156 1 85.31 306 ILE A O 1
ATOM 2353 N N . MET A 1 307 ? 1.082 38.594 22.156 1 90.44 307 MET A N 1
ATOM 2354 C CA . MET A 1 307 ? -0.312 38.219 22.328 1 90.44 307 MET A CA 1
ATOM 2355 C C . MET A 1 307 ? -0.74 38.375 23.781 1 90.44 307 MET A C 1
ATOM 2357 O O . MET A 1 307 ? -0.288 37.656 24.656 1 90.44 307 MET A O 1
ATOM 2361 N N . THR A 1 308 ? -1.661 39.25 24.016 1 91.5 308 THR A N 1
ATOM 2362 C CA . THR A 1 308 ? -2.102 39.562 25.375 1 91.5 308 THR A CA 1
ATOM 2363 C C . THR A 1 308 ? -3.377 38.781 25.703 1 91.5 308 THR A C 1
ATOM 2365 O O . THR A 1 308 ? -4.059 38.281 24.797 1 91.5 308 THR A O 1
ATOM 2368 N N . GLY A 1 309 ? -3.635 38.656 26.938 1 93.19 309 GLY A N 1
ATOM 2369 C CA . GLY A 1 309 ? -4.883 38.062 27.375 1 93.19 309 GLY A CA 1
ATOM 2370 C C . GLY A 1 309 ? -6.109 38.75 26.812 1 93.19 309 GLY A C 1
ATOM 2371 O O . GLY A 1 309 ? -7.117 38.094 26.531 1 93.19 309 GLY A O 1
ATOM 2372 N N . LYS A 1 310 ? -5.977 40 26.641 1 94.25 310 LYS A N 1
ATOM 2373 C CA . LYS A 1 310 ? -7.086 40.781 26.094 1 94.25 310 LYS A CA 1
ATOM 2374 C C . LYS A 1 310 ? -7.418 40.344 24.672 1 94.25 310 LYS A C 1
ATOM 2376 O O . LYS A 1 310 ? -8.594 40.25 24.297 1 94.25 310 LYS A O 1
ATOM 2381 N N . ILE A 1 311 ? -6.43 40.031 23.891 1 95.12 311 ILE A N 1
ATOM 2382 C CA . ILE A 1 311 ? -6.633 39.594 22.516 1 95.12 311 ILE A CA 1
ATOM 2383 C C . ILE A 1 311 ? -7.406 38.281 22.516 1 95.12 311 ILE A C 1
ATOM 2385 O O . ILE A 1 311 ? -8.391 38.125 21.797 1 95.12 311 ILE A O 1
ATOM 2389 N N . TYR A 1 312 ? -7.016 37.375 23.375 1 93.75 312 TYR A N 1
ATOM 2390 C CA . TYR A 1 312 ? -7.699 36.094 23.469 1 93.75 312 TYR A CA 1
ATOM 2391 C C . TYR A 1 312 ? -9.133 36.25 23.953 1 93.75 312 TYR A C 1
ATOM 2393 O O . TYR A 1 312 ? -10.047 35.562 23.484 1 93.75 312 TYR A O 1
ATOM 2401 N N . GLY A 1 313 ? -9.234 37.156 24.906 1 94.69 313 GLY A N 1
ATOM 2402 C CA . GLY A 1 313 ? -10.578 37.469 25.391 1 94.69 313 GLY A CA 1
ATOM 2403 C C . GLY A 1 313 ? -11.492 37.969 24.312 1 94.69 313 GLY A C 1
ATOM 2404 O O . GLY A 1 313 ? -12.664 37.594 24.234 1 94.69 313 GLY A O 1
ATOM 2405 N N . ASN A 1 314 ? -11.023 38.875 23.469 1 96.12 314 ASN A N 1
ATOM 2406 C CA . ASN A 1 314 ? -11.812 39.438 22.375 1 96.12 314 ASN A CA 1
ATOM 2407 C C . ASN A 1 314 ? -12.188 38.375 21.344 1 96.12 314 ASN A C 1
ATOM 2409 O O . ASN A 1 314 ? -13.297 38.375 20.812 1 96.12 314 ASN A O 1
ATOM 2413 N N . ILE A 1 315 ? -11.266 37.469 21.078 1 94.5 315 ILE A N 1
ATOM 2414 C CA . ILE A 1 315 ? -11.555 36.344 20.172 1 94.5 315 ILE A CA 1
ATOM 2415 C C . ILE A 1 315 ? -12.68 35.5 20.734 1 94.5 315 ILE A C 1
ATOM 2417 O O . ILE A 1 315 ? -13.594 35.094 20.016 1 94.5 315 ILE A O 1
ATOM 2421 N N . GLU A 1 316 ? -12.578 35.25 22 1 92.56 316 GLU A N 1
ATOM 2422 C CA . GLU A 1 316 ? -13.617 34.469 22.672 1 92.56 316 GLU A CA 1
ATOM 2423 C C . GLU A 1 316 ? -14.977 35.156 22.547 1 92.56 316 GLU A C 1
ATOM 2425 O O . GLU A 1 316 ? -15.984 34.5 22.281 1 92.56 316 GLU A O 1
ATOM 2430 N N . GLU A 1 317 ? -14.984 36.406 22.734 1 93.12 317 GLU A N 1
ATOM 2431 C CA . GLU A 1 317 ? -16.219 37.156 22.594 1 93.12 317 GLU A CA 1
ATOM 2432 C C . GLU A 1 317 ? -16.75 37.094 21.172 1 93.12 317 GLU A C 1
ATOM 2434 O O . GLU A 1 317 ? -17.953 36.938 20.953 1 93.12 317 GLU A O 1
ATOM 2439 N N . GLY A 1 318 ? -15.883 37.25 20.234 1 93.06 318 GLY A N 1
ATOM 2440 C CA . GLY A 1 318 ? -16.266 37.156 18.828 1 93.06 318 GLY A CA 1
ATOM 2441 C C . GLY A 1 318 ? -16.781 35.781 18.422 1 93.06 318 GLY A C 1
ATOM 2442 O O . GLY A 1 318 ? -17.641 35.688 17.547 1 93.06 318 GLY A O 1
ATOM 2443 N N . ALA A 1 319 ? -16.188 34.719 19.078 1 89.75 319 ALA A N 1
ATOM 2444 C CA . ALA A 1 319 ? -16.578 33.344 18.766 1 89.75 319 ALA A CA 1
ATOM 2445 C C . ALA A 1 319 ? -18.031 33.094 19.156 1 89.75 319 ALA A C 1
ATOM 2447 O O . ALA A 1 319 ? -18.656 32.125 18.688 1 89.75 319 ALA A O 1
ATOM 2448 N N . GLY A 1 320 ? -18.578 34 19.953 1 83.94 320 GLY A N 1
ATOM 2449 C CA . GLY A 1 320 ? -20 33.938 20.25 1 83.94 320 GLY A CA 1
ATOM 2450 C C . GLY A 1 320 ? -20.859 34.531 19.141 1 83.94 320 GLY A C 1
ATOM 2451 O O . GLY A 1 320 ? -22.062 34.25 19.078 1 83.94 320 GLY A O 1
ATOM 2452 N N . ARG A 1 321 ? -20.344 35.344 18.281 1 90.12 321 ARG A N 1
ATOM 2453 C CA . ARG A 1 321 ? -21.078 36.031 17.234 1 90.12 321 ARG A CA 1
ATOM 2454 C C . ARG A 1 321 ? -20.906 35.375 15.875 1 90.12 321 ARG A C 1
ATOM 2456 O O . ARG A 1 321 ? -21.766 35.469 15 1 90.12 321 ARG A O 1
ATOM 2463 N N . PHE A 1 322 ? -19.812 34.688 15.703 1 91.06 322 PHE A N 1
ATOM 2464 C CA . PHE A 1 322 ? -19.516 33.969 14.469 1 91.06 322 PHE A CA 1
ATOM 2465 C C . PHE A 1 322 ? -19.453 32.469 14.727 1 91.06 322 PHE A C 1
ATOM 2467 O O . PHE A 1 322 ? -19.078 32.031 15.82 1 91.06 322 PHE A O 1
ATOM 2474 N N . PRO A 1 323 ? -19.828 31.656 13.758 1 90.56 323 PRO A N 1
ATOM 2475 C CA . PRO A 1 323 ? -19.812 30.203 13.922 1 90.56 323 PRO A CA 1
ATOM 2476 C C . PRO A 1 323 ? -18.422 29.609 13.812 1 90.56 323 PRO A C 1
ATOM 2478 O O . PRO A 1 323 ? -18.156 28.797 12.914 1 90.56 323 PRO A O 1
ATOM 2481 N N . VAL A 1 324 ? -17.578 29.938 14.789 1 92.81 324 VAL A N 1
ATOM 2482 C CA . VAL A 1 324 ? -16.172 29.5 14.711 1 92.81 324 VAL A CA 1
ATOM 2483 C C . VAL A 1 324 ? -15.844 28.625 15.914 1 92.81 324 VAL A C 1
ATOM 2485 O O . VAL A 1 324 ? -14.695 28.219 16.094 1 92.81 324 VAL A O 1
ATOM 2488 N N . ARG A 1 325 ? -16.797 28.375 16.75 1 88.56 325 ARG A N 1
ATOM 2489 C CA . ARG A 1 325 ? -16.609 27.422 17.844 1 88.56 325 ARG A CA 1
ATOM 2490 C C . ARG A 1 325 ? -16.953 26 17.406 1 88.56 325 ARG A C 1
ATOM 2492 O O . ARG A 1 325 ? -17.938 25.797 16.688 1 88.56 325 ARG A O 1
ATOM 2499 N N . ARG A 1 326 ? -16 25.094 17.766 1 79.88 326 ARG A N 1
ATOM 2500 C CA . ARG A 1 326 ? -16.297 23.703 17.469 1 79.88 326 ARG A CA 1
ATOM 2501 C C . ARG A 1 326 ? -17.312 23.125 18.453 1 79.88 326 ARG A C 1
ATOM 2503 O O . ARG A 1 326 ? -17.25 23.422 19.641 1 79.88 326 ARG A O 1
ATOM 2510 N N . LEU A 1 327 ? -18.609 22.984 18.031 1 55.78 327 LEU A N 1
ATOM 2511 C CA . LEU A 1 327 ? -19.672 22.422 18.875 1 55.78 327 LEU A CA 1
ATOM 2512 C C . LEU A 1 327 ? -19.219 21.125 19.531 1 55.78 327 LEU A C 1
ATOM 2514 O O . LEU A 1 327 ? -18.453 20.359 18.922 1 55.78 327 LEU A O 1
ATOM 2518 N N . GLU A 1 328 ? -19.047 21.062 20.859 1 49.16 328 GLU A N 1
ATOM 2519 C CA . GLU A 1 328 ? -18.766 19.922 21.734 1 49.16 328 GLU A CA 1
ATOM 2520 C C . GLU A 1 328 ? -19.312 18.625 21.141 1 49.16 328 GLU A C 1
ATOM 2522 O O . GLU A 1 328 ? -20.5 18.562 20.781 1 49.16 328 GLU A O 1
ATOM 2527 N N . ASN A 1 329 ? -18.75 18.078 20.109 1 39.59 329 ASN A N 1
ATOM 2528 C CA . ASN A 1 329 ? -19.312 16.719 20.109 1 39.59 329 ASN A CA 1
ATOM 2529 C C . ASN A 1 329 ? -19.203 16.078 21.484 1 39.59 329 ASN A C 1
ATOM 2531 O O . ASN A 1 329 ? -18.094 15.859 21.984 1 39.59 329 ASN A O 1
ATOM 2535 N N . ILE A 1 330 ? -19.875 16.562 22.516 1 29.28 330 ILE A N 1
ATOM 2536 C CA . ILE A 1 330 ? -20.094 15.508 23.5 1 29.28 330 ILE A CA 1
ATOM 2537 C C . ILE A 1 330 ? -20.562 14.227 22.797 1 29.28 330 ILE A C 1
ATOM 2539 O O . ILE A 1 330 ? -21.453 14.266 21.953 1 29.28 330 ILE A O 1
ATOM 2543 N N . MET B 1 1 ? 0.823 -41.719 -33.469 1 81.5 1 MET B N 1
ATOM 2544 C CA . MET B 1 1 ? 1.576 -41.219 -32.312 1 81.5 1 MET B CA 1
ATOM 2545 C C . MET B 1 1 ? 0.991 -39.906 -31.781 1 81.5 1 MET B C 1
ATOM 2547 O O . MET B 1 1 ? 0.502 -39.094 -32.562 1 81.5 1 MET B O 1
ATOM 2551 N N . LYS B 1 2 ? 0.908 -39.875 -30.422 1 94.75 2 LYS B N 1
ATOM 2552 C CA . LYS B 1 2 ? 0.353 -38.656 -29.844 1 94.75 2 LYS B CA 1
ATOM 2553 C C . LYS B 1 2 ? 1.46 -37.719 -29.391 1 94.75 2 LYS B C 1
ATOM 2555 O O . LYS B 1 2 ? 2.486 -38.156 -28.875 1 94.75 2 LYS B O 1
ATOM 2560 N N . TYR B 1 3 ? 1.273 -36.438 -29.719 1 97.19 3 TYR B N 1
ATOM 2561 C CA . TYR B 1 3 ? 2.26 -35.406 -29.375 1 97.19 3 TYR B CA 1
ATOM 2562 C C . TYR B 1 3 ? 1.662 -34.375 -28.453 1 97.19 3 TYR B C 1
ATOM 2564 O O . TYR B 1 3 ? 0.528 -33.938 -28.656 1 97.19 3 TYR B O 1
ATOM 2572 N N . VAL B 1 4 ? 2.475 -34.031 -27.438 1 97.94 4 VAL B N 1
ATOM 2573 C CA . VAL B 1 4 ? 2.066 -33.031 -26.453 1 97.94 4 VAL B CA 1
ATOM 2574 C C . VAL B 1 4 ? 2.984 -31.828 -26.547 1 97.94 4 VAL B C 1
ATOM 2576 O O . VAL B 1 4 ? 4.211 -31.969 -26.609 1 97.94 4 VAL B O 1
ATOM 2579 N N . LEU B 1 5 ? 2.383 -30.672 -26.562 1 98.44 5 LEU B N 1
ATOM 2580 C CA . LEU B 1 5 ? 3.127 -29.406 -26.562 1 98.44 5 LEU B CA 1
ATOM 2581 C C . LEU B 1 5 ? 2.939 -28.672 -25.25 1 98.44 5 LEU B C 1
ATOM 2583 O O . LEU B 1 5 ? 1.823 -28.281 -24.906 1 98.44 5 LEU B O 1
ATOM 2587 N N . GLY B 1 6 ? 4.023 -28.531 -24.469 1 98.5 6 GLY B N 1
ATOM 2588 C CA . GLY B 1 6 ? 4.027 -27.688 -23.281 1 98.5 6 GLY B CA 1
ATOM 2589 C C . GLY B 1 6 ? 4.469 -26.266 -23.562 1 98.5 6 GLY B C 1
ATOM 2590 O O . GLY B 1 6 ? 5.418 -26.047 -24.312 1 98.5 6 GLY B O 1
ATOM 2591 N N . ILE B 1 7 ? 3.768 -25.297 -22.953 1 98.62 7 ILE B N 1
ATOM 2592 C CA . ILE B 1 7 ? 4.074 -23.875 -23.141 1 98.62 7 ILE B CA 1
ATOM 2593 C C . ILE B 1 7 ? 4.262 -23.203 -21.797 1 98.62 7 ILE B C 1
ATOM 2595 O O . ILE B 1 7 ? 3.482 -23.422 -20.859 1 98.62 7 ILE B O 1
ATOM 2599 N N . ASP B 1 8 ? 5.289 -22.438 -21.625 1 97.62 8 ASP B N 1
ATOM 2600 C CA . ASP B 1 8 ? 5.535 -21.547 -20.5 1 97.62 8 ASP B CA 1
ATOM 2601 C C . ASP B 1 8 ? 5.719 -20.109 -20.984 1 97.62 8 ASP B C 1
ATOM 2603 O O . ASP B 1 8 ? 6.746 -19.766 -21.562 1 97.62 8 ASP B O 1
ATOM 2607 N N . GLN B 1 9 ? 4.75 -19.312 -20.734 1 97.56 9 GLN B N 1
ATOM 2608 C CA . GLN B 1 9 ? 4.852 -17.938 -21.172 1 97.56 9 GLN B CA 1
ATOM 2609 C C . GLN B 1 9 ? 4.898 -16.984 -19.984 1 97.56 9 GLN B C 1
ATOM 2611 O O . GLN B 1 9 ? 3.955 -16.922 -19.188 1 97.56 9 GLN B O 1
ATOM 2616 N N . GLY B 1 10 ? 5.938 -16.266 -19.844 1 93.12 10 GLY B N 1
ATOM 2617 C CA . GLY B 1 10 ? 6.094 -15.18 -18.906 1 93.12 10 GLY B CA 1
ATOM 2618 C C . GLY B 1 10 ? 6.246 -13.828 -19.562 1 93.12 10 GLY B C 1
ATOM 2619 O O . GLY B 1 10 ? 6.16 -13.719 -20.797 1 93.12 10 GLY B O 1
ATOM 2620 N N . GLY B 1 11 ? 6.457 -12.828 -18.812 1 88 11 GLY B N 1
ATOM 2621 C CA . GLY B 1 11 ? 6.617 -11.484 -19.344 1 88 11 GLY B CA 1
ATOM 2622 C C . GLY B 1 11 ? 7.914 -11.297 -20.109 1 88 11 GLY B C 1
ATOM 2623 O O . GLY B 1 11 ? 8.023 -10.398 -20.938 1 88 11 GLY B O 1
ATOM 2624 N N . SER B 1 12 ? 8.875 -12.148 -19.906 1 86.06 12 SER B N 1
ATOM 2625 C CA . SER B 1 12 ? 10.195 -11.938 -20.5 1 86.06 12 SER B CA 1
ATOM 2626 C C . SER B 1 12 ? 10.461 -12.906 -21.641 1 86.06 12 SER B C 1
ATOM 2628 O O . SER B 1 12 ? 11.188 -12.586 -22.578 1 86.06 12 SER B O 1
ATOM 2630 N N . LYS B 1 13 ? 9.922 -14.117 -21.516 1 93.62 13 LYS B N 1
ATOM 2631 C CA . LYS B 1 13 ? 10.18 -15.141 -22.531 1 93.62 13 LYS B CA 1
ATOM 2632 C C . LYS B 1 13 ? 9.016 -16.109 -22.641 1 93.62 13 LYS B C 1
ATOM 2634 O O . LYS B 1 13 ? 8.18 -16.188 -21.734 1 93.62 13 LYS B O 1
ATOM 2639 N N . THR B 1 14 ? 8.992 -16.828 -23.719 1 97.56 14 THR B N 1
ATOM 2640 C CA . THR B 1 14 ? 8.07 -17.922 -23.953 1 97.56 14 THR B CA 1
ATOM 2641 C C . THR B 1 14 ? 8.82 -19.172 -24.406 1 97.56 14 THR B C 1
ATOM 2643 O O . THR B 1 14 ? 9.656 -19.109 -25.312 1 97.56 14 THR B O 1
ATOM 2646 N N . HIS B 1 15 ? 8.555 -20.25 -23.734 1 97.75 15 HIS B N 1
ATOM 2647 C CA . HIS B 1 15 ? 9.148 -21.531 -24.109 1 97.75 15 HIS B CA 1
ATOM 2648 C C . HIS B 1 15 ? 8.086 -22.531 -24.531 1 97.75 15 HIS B C 1
ATOM 2650 O O . HIS B 1 15 ? 6.98 -22.547 -23.984 1 97.75 15 HIS B O 1
ATOM 2656 N N . ALA B 1 16 ? 8.453 -23.359 -25.469 1 98.25 16 ALA B N 1
ATOM 2657 C CA . ALA B 1 16 ? 7.637 -24.5 -25.891 1 98.25 16 ALA B CA 1
ATOM 2658 C C . ALA B 1 16 ? 8.477 -25.766 -25.984 1 98.25 16 ALA B C 1
ATOM 2660 O O . ALA B 1 16 ? 9.617 -25.734 -26.453 1 98.25 16 ALA B O 1
ATOM 2661 N N . VAL B 1 17 ? 7.922 -26.844 -25.5 1 97.88 17 VAL B N 1
ATOM 2662 C CA . VAL B 1 17 ? 8.602 -28.125 -25.609 1 97.88 17 VAL B CA 1
ATOM 2663 C C . VAL B 1 17 ? 7.637 -29.172 -26.156 1 97.88 17 VAL B C 1
ATOM 2665 O O . VAL B 1 17 ? 6.508 -29.297 -25.688 1 97.88 17 VAL B O 1
ATOM 2668 N N . LEU B 1 18 ? 8.078 -29.906 -27.172 1 98 18 LEU B N 1
ATOM 2669 C CA . LEU B 1 18 ? 7.32 -31 -27.797 1 98 18 LEU B CA 1
ATOM 2670 C C . LEU B 1 18 ? 7.758 -32.344 -27.25 1 98 18 LEU B C 1
ATOM 2672 O O . LEU B 1 18 ? 8.953 -32.625 -27.141 1 98 18 LEU B O 1
ATOM 2676 N N . ALA B 1 19 ? 6.809 -33.156 -26.844 1 97.56 19 ALA B N 1
ATOM 2677 C CA . ALA B 1 19 ? 7.078 -34.5 -26.391 1 97.56 19 ALA B CA 1
ATOM 2678 C C . ALA B 1 19 ? 6.105 -35.5 -27.031 1 97.56 19 ALA B C 1
ATOM 2680 O O . ALA B 1 19 ? 5.004 -35.125 -27.438 1 97.56 19 ALA B O 1
ATOM 2681 N N . ASP B 1 20 ? 6.512 -36.75 -27.109 1 96.88 20 ASP B N 1
ATOM 2682 C CA . ASP B 1 20 ? 5.562 -37.781 -27.531 1 96.88 20 ASP B CA 1
ATOM 2683 C C . ASP B 1 20 ? 4.871 -38.406 -26.312 1 96.88 20 ASP B C 1
ATOM 2685 O O . ASP B 1 20 ? 5.156 -38.031 -25.172 1 96.88 20 ASP B O 1
ATOM 2689 N N . GLN B 1 21 ? 3.943 -39.281 -26.547 1 96.06 21 GLN B N 1
ATOM 2690 C CA . GLN B 1 21 ? 3.09 -39.844 -25.5 1 96.06 21 GLN B CA 1
ATOM 2691 C C . GLN B 1 21 ? 3.906 -40.656 -24.5 1 96.06 21 GLN B C 1
ATOM 2693 O O . GLN B 1 21 ? 3.436 -40.969 -23.406 1 96.06 21 GLN B O 1
ATOM 2698 N N . GLU B 1 22 ? 5.184 -41.031 -24.859 1 96.06 22 GLU B N 1
ATOM 2699 C CA . GLU B 1 22 ? 6.027 -41.844 -23.984 1 96.06 22 GLU B CA 1
ATOM 2700 C C . GLU B 1 22 ? 6.945 -40.969 -23.125 1 96.06 22 GLU B C 1
ATOM 2702 O O . GLU B 1 22 ? 7.719 -41.469 -22.312 1 96.06 22 GLU B O 1
ATOM 2707 N N . GLY B 1 23 ? 6.91 -39.656 -23.297 1 96.62 23 GLY B N 1
ATOM 2708 C CA . GLY B 1 23 ? 7.691 -38.75 -22.484 1 96.62 23 GLY B CA 1
ATOM 2709 C C . GLY B 1 23 ? 9.008 -38.375 -23.125 1 96.62 23 GLY B C 1
ATOM 2710 O O . GLY B 1 23 ? 9.812 -37.656 -22.516 1 96.62 23 GLY B O 1
ATOM 2711 N N . ASN B 1 24 ? 9.227 -38.844 -24.375 1 96.5 24 ASN B N 1
ATOM 2712 C CA . ASN B 1 24 ? 10.43 -38.406 -25.078 1 96.5 24 ASN B CA 1
ATOM 2713 C C . ASN B 1 24 ? 10.328 -36.938 -25.531 1 96.5 24 ASN B C 1
ATOM 2715 O O . ASN B 1 24 ? 9.422 -36.594 -26.281 1 96.5 24 ASN B O 1
ATOM 2719 N N . LEU B 1 25 ? 11.281 -36.125 -25.078 1 97 25 LEU B N 1
ATOM 2720 C CA . LEU B 1 25 ? 11.344 -34.75 -25.562 1 97 25 LEU B CA 1
ATOM 2721 C C . LEU B 1 25 ? 11.883 -34.719 -27 1 97 25 LEU B C 1
ATOM 2723 O O . LEU B 1 25 ? 12.93 -35.312 -27.281 1 97 25 LEU B O 1
ATOM 2727 N N . LEU B 1 26 ? 11.219 -34 -27.859 1 96.75 26 LEU B N 1
ATOM 2728 C CA . LEU B 1 26 ? 11.539 -34.062 -29.281 1 96.75 26 LEU B CA 1
ATOM 2729 C C . LEU B 1 26 ? 12.07 -32.719 -29.766 1 96.75 26 LEU B C 1
ATOM 2731 O O . LEU B 1 26 ? 12.922 -32.656 -30.656 1 96.75 26 LEU B O 1
ATOM 2735 N N . GLY B 1 27 ? 11.594 -31.672 -29.219 1 96.06 27 GLY B N 1
ATOM 2736 C CA . GLY B 1 27 ? 11.984 -30.344 -29.672 1 96.06 27 GLY B CA 1
ATOM 2737 C C . GLY B 1 27 ? 11.672 -29.25 -28.656 1 96.06 27 GLY B C 1
ATOM 2738 O O . GLY B 1 27 ? 10.867 -29.453 -27.75 1 96.06 27 GLY B O 1
ATOM 2739 N N . MET B 1 28 ? 12.32 -28.109 -28.875 1 96.44 28 MET B N 1
ATOM 2740 C CA . MET B 1 28 ? 12.125 -26.953 -28.016 1 96.44 28 MET B CA 1
ATOM 2741 C C . MET B 1 28 ? 12.172 -25.656 -28.812 1 96.44 28 MET B C 1
ATOM 2743 O O . MET B 1 28 ? 12.883 -25.578 -29.812 1 96.44 28 MET B O 1
ATOM 2747 N N . GLY B 1 29 ? 11.344 -24.75 -28.422 1 97 29 GLY B N 1
ATOM 2748 C CA . GLY B 1 29 ? 11.328 -23.422 -29.016 1 97 29 GLY B CA 1
ATOM 2749 C C . GLY B 1 29 ? 11.281 -22.297 -28 1 97 29 GLY B C 1
ATOM 2750 O O . GLY B 1 29 ? 11 -22.547 -26.812 1 97 29 GLY B O 1
ATOM 2751 N N . LYS B 1 30 ? 11.656 -21.141 -28.5 1 96.69 30 LYS B N 1
ATOM 2752 C CA . LYS B 1 30 ? 11.688 -19.953 -27.641 1 96.69 30 LYS B CA 1
ATOM 2753 C C . LYS B 1 30 ? 11.211 -18.719 -28.406 1 96.69 30 LYS B C 1
ATOM 2755 O O . LYS B 1 30 ? 11.391 -18.625 -29.625 1 96.69 30 LYS B O 1
ATOM 2760 N N . SER B 1 31 ? 10.562 -17.906 -27.719 1 97.56 31 SER B N 1
ATOM 2761 C CA . SER B 1 31 ? 10.109 -16.625 -28.25 1 97.56 31 SER B CA 1
ATOM 2762 C C . SER B 1 31 ? 10.164 -15.531 -27.188 1 97.56 31 SER B C 1
ATOM 2764 O O . SER B 1 31 ? 10.789 -15.711 -26.125 1 97.56 31 SER B O 1
ATOM 2766 N N . TYR B 1 32 ? 9.609 -14.328 -27.547 1 95.75 32 TYR B N 1
ATOM 2767 C CA . TYR B 1 32 ? 9.609 -13.195 -26.625 1 95.75 32 TYR B CA 1
ATOM 2768 C C . TYR B 1 32 ? 8.547 -13.367 -25.547 1 95.75 32 TYR B C 1
ATOM 2770 O O . TYR B 1 32 ? 7.684 -14.242 -25.656 1 95.75 32 TYR B O 1
ATOM 2778 N N . GLY B 1 33 ? 8.656 -12.633 -24.562 1 94.69 33 GLY B N 1
ATOM 2779 C CA . GLY B 1 33 ? 7.684 -12.641 -23.484 1 94.69 33 GLY B CA 1
ATOM 2780 C C . GLY B 1 33 ? 6.449 -11.812 -23.781 1 94.69 33 GLY B C 1
ATOM 2781 O O . GLY B 1 33 ? 6.52 -10.828 -24.516 1 94.69 33 GLY B O 1
ATOM 2782 N N . ALA B 1 34 ? 5.324 -12.242 -23.188 1 94.94 34 ALA B N 1
ATOM 2783 C CA . ALA B 1 34 ? 4.062 -11.539 -23.391 1 94.94 34 ALA B CA 1
ATOM 2784 C C . ALA B 1 34 ? 3.045 -11.906 -22.328 1 94.94 34 ALA B C 1
ATOM 2786 O O . ALA B 1 34 ? 3.229 -12.883 -21.594 1 94.94 34 ALA B O 1
ATOM 2787 N N . CYS B 1 35 ? 2.07 -11.148 -22.219 1 94.44 35 CYS B N 1
ATOM 2788 C CA . CYS B 1 35 ? 0.903 -11.359 -21.359 1 94.44 35 CYS B CA 1
ATOM 2789 C C . CYS B 1 35 ? -0.366 -10.867 -22.047 1 94.44 35 CYS B C 1
ATOM 2791 O O . CYS B 1 35 ? -0.411 -9.742 -22.547 1 94.44 35 CYS B O 1
ATOM 2793 N N . HIS B 1 36 ? -1.339 -11.648 -21.984 1 95.19 36 HIS B N 1
ATOM 2794 C CA . HIS B 1 36 ? -2.553 -11.328 -22.719 1 95.19 36 HIS B CA 1
ATOM 2795 C C . HIS B 1 36 ? -3.182 -10.031 -22.219 1 95.19 36 HIS B C 1
ATOM 2797 O O . HIS B 1 36 ? -3.828 -9.312 -22.984 1 95.19 36 HIS B O 1
ATOM 2803 N N . SER B 1 37 ? -2.998 -9.742 -20.938 1 90.25 37 SER B N 1
ATOM 2804 C CA . SER B 1 37 ? -3.666 -8.594 -20.328 1 90.25 37 SER B CA 1
ATOM 2805 C C . SER B 1 37 ? -2.777 -7.352 -20.359 1 90.25 37 SER B C 1
ATOM 2807 O O . SER B 1 37 ? -3.271 -6.23 -20.5 1 90.25 37 SER B O 1
ATOM 2809 N N . SER B 1 38 ? -1.551 -7.473 -20.266 1 87.5 38 SER B N 1
ATOM 2810 C CA . SER B 1 38 ? -0.66 -6.32 -20.172 1 87.5 38 SER B CA 1
ATOM 2811 C C . SER B 1 38 ? -0.159 -5.906 -21.562 1 87.5 38 SER B C 1
ATOM 2813 O O . SER B 1 38 ? 0.068 -4.723 -21.812 1 87.5 38 SER B O 1
ATOM 2815 N N . THR B 1 39 ? 0.094 -6.801 -22.391 1 88.88 39 THR B N 1
ATOM 2816 C CA . THR B 1 39 ? 0.494 -6.496 -23.766 1 88.88 39 THR B CA 1
ATOM 2817 C C . THR B 1 39 ? -0.706 -6.562 -24.703 1 88.88 39 THR B C 1
ATOM 2819 O O . THR B 1 39 ? -1.317 -5.535 -25.016 1 88.88 39 THR B O 1
ATOM 2822 N N . SER B 1 40 ? -1.161 -7.648 -25.141 1 93.12 40 SER B N 1
ATOM 2823 C CA . SER B 1 40 ? -2.371 -7.926 -25.906 1 93.12 40 SER B CA 1
ATOM 2824 C C . SER B 1 40 ? -2.537 -9.422 -26.156 1 93.12 40 SER B C 1
ATOM 2826 O O . SER B 1 40 ? -1.563 -10.172 -26.109 1 93.12 40 SER B O 1
ATOM 2828 N N . LEU B 1 41 ? -3.725 -9.734 -26.438 1 96.06 41 LEU B N 1
ATOM 2829 C CA . LEU B 1 41 ? -4.039 -11.125 -26.75 1 96.06 41 LEU B CA 1
ATOM 2830 C C . LEU B 1 41 ? -3.297 -11.602 -27.984 1 96.06 41 LEU B C 1
ATOM 2832 O O . LEU B 1 41 ? -2.689 -12.672 -27.984 1 96.06 41 LEU B O 1
ATOM 2836 N N . GLU B 1 42 ? -3.301 -10.789 -28.953 1 96.5 42 GLU B N 1
ATOM 2837 C CA . GLU B 1 42 ? -2.662 -11.133 -30.219 1 96.5 42 GLU B CA 1
ATOM 2838 C C . GLU B 1 42 ? -1.159 -11.336 -30.047 1 96.5 42 GLU B C 1
ATOM 2840 O O . GLU B 1 42 ? -0.589 -12.289 -30.562 1 96.5 42 GLU B O 1
ATOM 2845 N N . TYR B 1 43 ? -0.608 -10.445 -29.297 1 96.75 43 TYR B N 1
ATOM 2846 C CA . TYR B 1 43 ? 0.83 -10.492 -29.062 1 96.75 43 TYR B CA 1
ATOM 2847 C C . TYR B 1 43 ? 1.214 -11.734 -28.266 1 96.75 43 TYR B C 1
ATOM 2849 O O . TYR B 1 43 ? 2.223 -12.383 -28.562 1 96.75 43 TYR B O 1
ATOM 2857 N N . ALA B 1 44 ? 0.45 -12.055 -27.312 1 97.69 44 ALA B N 1
ATOM 2858 C CA . ALA B 1 44 ? 0.686 -13.242 -26.5 1 97.69 44 ALA B CA 1
ATOM 2859 C C . ALA B 1 44 ? 0.558 -14.516 -27.328 1 97.69 44 ALA B C 1
ATOM 2861 O O . ALA B 1 44 ? 1.412 -15.398 -27.25 1 97.69 44 ALA B O 1
ATOM 2862 N N . VAL B 1 45 ? -0.412 -14.594 -28.156 1 98.25 45 VAL B N 1
ATOM 2863 C CA . VAL B 1 45 ? -0.665 -15.773 -28.969 1 98.25 45 VAL B CA 1
ATOM 2864 C C . VAL B 1 45 ? 0.432 -15.914 -30.031 1 98.25 45 VAL B C 1
ATOM 2866 O O . VAL B 1 45 ? 0.915 -17.016 -30.281 1 98.25 45 VAL B O 1
ATOM 2869 N N . GLN B 1 46 ? 0.791 -14.82 -30.547 1 98.31 46 GLN B N 1
ATOM 2870 C CA . GLN B 1 46 ? 1.85 -14.859 -31.547 1 98.31 46 GLN B CA 1
ATOM 2871 C C . GLN B 1 46 ? 3.15 -15.398 -30.953 1 98.31 46 GLN B C 1
ATOM 2873 O O . GLN B 1 46 ? 3.863 -16.172 -31.609 1 98.31 46 GLN B O 1
ATOM 2878 N N . ALA B 1 47 ? 3.494 -14.961 -29.781 1 98.56 47 ALA B N 1
ATOM 2879 C CA . ALA B 1 47 ? 4.688 -15.461 -29.094 1 98.56 47 ALA B CA 1
ATOM 2880 C C . ALA B 1 47 ? 4.609 -16.969 -28.891 1 98.56 47 ALA B C 1
ATOM 2882 O O . ALA B 1 47 ? 5.602 -17.688 -29.078 1 98.56 47 ALA B O 1
ATOM 2883 N N . ILE B 1 48 ? 3.459 -17.438 -28.547 1 98.62 48 ILE B N 1
ATOM 2884 C CA . ILE B 1 48 ? 3.24 -18.859 -28.297 1 98.62 48 ILE B CA 1
ATOM 2885 C C . ILE B 1 48 ? 3.412 -19.625 -29.609 1 98.62 48 ILE B C 1
ATOM 2887 O O . ILE B 1 48 ? 4.102 -20.656 -29.641 1 98.62 48 ILE B O 1
ATOM 2891 N N . LEU B 1 49 ? 2.867 -19.078 -30.688 1 98.44 49 LEU B N 1
ATOM 2892 C CA . LEU B 1 49 ? 2.922 -19.75 -31.984 1 98.44 49 LEU B CA 1
ATOM 2893 C C . LEU B 1 49 ? 4.355 -19.812 -32.5 1 98.44 49 LEU B C 1
ATOM 2895 O O . LEU B 1 49 ? 4.773 -20.828 -33.062 1 98.44 49 LEU B O 1
ATOM 2899 N N . GLN B 1 50 ? 5.035 -18.75 -32.281 1 98.31 50 GLN B N 1
ATOM 2900 C CA . GLN B 1 50 ? 6.43 -18.719 -32.688 1 98.31 50 GLN B CA 1
ATOM 2901 C C . GLN B 1 50 ? 7.25 -19.781 -31.969 1 98.31 50 GLN B C 1
ATOM 2903 O O . GLN B 1 50 ? 8.016 -20.516 -32.594 1 98.31 50 GLN B O 1
ATOM 2908 N N . ALA B 1 51 ? 7.121 -19.906 -30.703 1 98.25 51 ALA B N 1
ATOM 2909 C CA . ALA B 1 51 ? 7.828 -20.906 -29.906 1 98.25 51 ALA B CA 1
ATOM 2910 C C . ALA B 1 51 ? 7.387 -22.312 -30.297 1 98.25 51 ALA B C 1
ATOM 2912 O O . ALA B 1 51 ? 8.211 -23.219 -30.422 1 98.25 51 ALA B O 1
ATOM 2913 N N . ALA B 1 52 ? 6.105 -22.484 -30.516 1 98.25 52 ALA B N 1
ATOM 2914 C CA . ALA B 1 52 ? 5.547 -23.781 -30.891 1 98.25 52 ALA B CA 1
ATOM 2915 C C . ALA B 1 52 ? 6.098 -24.266 -32.25 1 98.25 52 ALA B C 1
ATOM 2917 O O . ALA B 1 52 ? 6.535 -25.406 -32.375 1 98.25 52 ALA B O 1
ATOM 2918 N N . ASP B 1 53 ? 6.086 -23.359 -33.188 1 97.88 53 ASP B N 1
ATOM 2919 C CA . ASP B 1 53 ? 6.551 -23.703 -34.531 1 97.88 53 ASP B CA 1
ATOM 2920 C C . ASP B 1 53 ? 8.023 -24.094 -34.5 1 97.88 53 ASP B C 1
ATOM 2922 O O . ASP B 1 53 ? 8.438 -25.016 -35.219 1 97.88 53 ASP B O 1
ATOM 2926 N N . GLN B 1 54 ? 8.758 -23.438 -33.75 1 97.12 54 GLN B N 1
ATOM 2927 C CA . GLN B 1 54 ? 10.164 -23.781 -33.594 1 97.12 54 GLN B CA 1
ATOM 2928 C C . GLN B 1 54 ? 10.336 -25.172 -33 1 97.12 54 GLN B C 1
ATOM 2930 O O . GLN B 1 54 ? 11.211 -25.938 -33.406 1 97.12 54 GLN B O 1
ATOM 2935 N N . ALA B 1 55 ? 9.562 -25.516 -32.031 1 97.06 55 ALA B N 1
ATOM 2936 C CA . ALA B 1 55 ? 9.625 -26.828 -31.359 1 97.06 55 ALA B CA 1
ATOM 2937 C C . ALA B 1 55 ? 9.234 -27.938 -32.344 1 97.06 55 ALA B C 1
ATOM 2939 O O . ALA B 1 55 ? 9.766 -29.047 -32.25 1 97.06 55 ALA B O 1
ATOM 2940 N N . LEU B 1 56 ? 8.344 -27.656 -33.281 1 96.69 56 LEU B N 1
ATOM 2941 C CA . LEU B 1 56 ? 7.793 -28.641 -34.219 1 96.69 56 LEU B CA 1
ATOM 2942 C C . LEU B 1 56 ? 8.711 -28.844 -35.406 1 96.69 56 LEU B C 1
ATOM 2944 O O . LEU B 1 56 ? 8.75 -29.922 -36 1 96.69 56 LEU B O 1
ATOM 2948 N N . CYS B 1 57 ? 9.367 -27.781 -35.812 1 90.44 57 CYS B N 1
ATOM 2949 C CA . CYS B 1 57 ? 10.141 -27.75 -37.031 1 90.44 57 CYS B CA 1
ATOM 2950 C C . CYS B 1 57 ? 11.188 -28.859 -37.062 1 90.44 57 CYS B C 1
ATOM 2952 O O . CYS B 1 57 ? 11.375 -29.516 -38.062 1 90.44 57 CYS B O 1
ATOM 2954 N N . GLY B 1 58 ? 11.805 -29.125 -36.062 1 80.88 58 GLY B N 1
ATOM 2955 C CA . GLY B 1 58 ? 12.891 -30.078 -36.031 1 80.88 58 GLY B CA 1
ATOM 2956 C C . GLY B 1 58 ? 12.43 -31.516 -36.219 1 80.88 58 GLY B C 1
ATOM 2957 O O . GLY B 1 58 ? 13.234 -32.406 -36.531 1 80.88 58 GLY B O 1
ATOM 2958 N N . TYR B 1 59 ? 11.18 -31.766 -36.219 1 87.12 59 TYR B N 1
ATOM 2959 C CA . TYR B 1 59 ? 10.672 -33.125 -36.281 1 87.12 59 TYR B CA 1
ATOM 2960 C C . TYR B 1 59 ? 9.672 -33.281 -37.438 1 87.12 59 TYR B C 1
ATOM 2962 O O . TYR B 1 59 ? 8.914 -34.281 -37.469 1 87.12 59 TYR B O 1
ATOM 2970 N N . SER B 1 60 ? 9.602 -32.312 -38.344 1 87.38 60 SER B N 1
ATOM 2971 C CA . SER B 1 60 ? 8.742 -32.312 -39.531 1 87.38 60 SER B CA 1
ATOM 2972 C C . SER B 1 60 ? 7.277 -32.5 -39.156 1 87.38 60 SER B C 1
ATOM 2974 O O . SER B 1 60 ? 6.562 -33.281 -39.781 1 87.38 60 SER B O 1
ATOM 2976 N N . LEU B 1 61 ? 6.91 -31.984 -38.062 1 92.62 61 LEU B N 1
ATOM 2977 C CA . LEU B 1 61 ? 5.523 -31.969 -37.625 1 92.62 61 LEU B CA 1
ATOM 2978 C C . LEU B 1 61 ? 4.906 -30.594 -37.781 1 92.62 61 LEU B C 1
ATOM 2980 O O . LEU B 1 61 ? 5.621 -29.578 -37.844 1 92.62 61 LEU B O 1
ATOM 2984 N N . GLY B 1 62 ? 3.637 -30.609 -38.031 1 94.12 62 GLY B N 1
ATOM 2985 C CA . GLY B 1 62 ? 2.861 -29.391 -38 1 94.12 62 GLY B CA 1
ATOM 2986 C C . GLY B 1 62 ? 1.938 -29.281 -36.812 1 94.12 62 GLY B C 1
ATOM 2987 O O . GLY B 1 62 ? 1.865 -30.188 -36 1 94.12 62 GLY B O 1
ATOM 2988 N N . ARG B 1 63 ? 1.29 -28.141 -36.656 1 96.44 63 ARG B N 1
ATOM 2989 C CA . ARG B 1 63 ? 0.4 -27.891 -35.531 1 96.44 63 ARG B CA 1
ATOM 2990 C C . ARG B 1 63 ? -0.767 -28.875 -35.531 1 96.44 63 ARG B C 1
ATOM 2992 O O . ARG B 1 63 ? -1.291 -29.234 -34.5 1 96.44 63 ARG B O 1
ATOM 2999 N N . GLU B 1 64 ? -1.1 -29.391 -36.719 1 94.94 64 GLU B N 1
ATOM 3000 C CA . GLU B 1 64 ? -2.195 -30.344 -36.875 1 94.94 64 GLU B CA 1
ATOM 3001 C C . GLU B 1 64 ? -1.826 -31.703 -36.281 1 94.94 64 GLU B C 1
ATOM 3003 O O . GLU B 1 64 ? -2.701 -32.531 -36 1 94.94 64 GLU B O 1
ATOM 3008 N N . ASP B 1 65 ? -0.588 -31.891 -36.094 1 95.62 65 ASP B N 1
ATOM 3009 C CA . ASP B 1 65 ? -0.116 -33.188 -35.562 1 95.62 65 ASP B CA 1
ATOM 3010 C C . ASP B 1 65 ? -0.138 -33.188 -34.031 1 95.62 65 ASP B C 1
ATOM 3012 O O . ASP B 1 65 ? -0.008 -34.25 -33.406 1 95.62 65 ASP B O 1
ATOM 3016 N N . VAL B 1 66 ? -0.257 -32.062 -33.406 1 97.5 66 VAL B N 1
ATOM 3017 C CA . VAL B 1 66 ? -0.222 -31.938 -31.953 1 97.5 66 VAL B CA 1
ATOM 3018 C C . VAL B 1 66 ? -1.552 -32.406 -31.359 1 97.5 66 VAL B C 1
ATOM 3020 O O . VAL B 1 66 ? -2.617 -31.938 -31.781 1 97.5 66 VAL B O 1
ATOM 3023 N N . THR B 1 67 ? -1.517 -33.281 -30.391 1 97.31 67 THR B N 1
ATOM 3024 C CA . THR B 1 67 ? -2.717 -33.875 -29.812 1 97.31 67 THR B CA 1
ATOM 3025 C C . THR B 1 67 ? -3.18 -33.062 -28.609 1 97.31 67 THR B C 1
ATOM 3027 O O . THR B 1 67 ? -4.379 -33 -28.328 1 97.31 67 THR B O 1
ATOM 3030 N N . ALA B 1 68 ? -2.225 -32.5 -27.891 1 98 68 ALA B N 1
ATOM 3031 C CA . ALA B 1 68 ? -2.559 -31.734 -26.688 1 98 68 ALA B CA 1
ATOM 3032 C C . ALA B 1 68 ? -1.615 -30.547 -26.531 1 98 68 ALA B C 1
ATOM 3034 O O . ALA B 1 68 ? -0.417 -30.656 -26.797 1 98 68 ALA B O 1
ATOM 3035 N N . VAL B 1 69 ? -2.188 -29.406 -26.125 1 98.56 69 VAL B N 1
ATOM 3036 C CA . VAL B 1 69 ? -1.439 -28.203 -25.781 1 98.56 69 VAL B CA 1
ATOM 3037 C C . VAL B 1 69 ? -1.739 -27.812 -24.328 1 98.56 69 VAL B C 1
ATOM 3039 O O . VAL B 1 69 ? -2.898 -27.609 -23.969 1 98.56 69 VAL B O 1
ATOM 3042 N N . LEU B 1 70 ? -0.767 -27.859 -23.531 1 98.56 70 LEU B N 1
ATOM 3043 C CA . LEU B 1 70 ? -0.899 -27.359 -22.172 1 98.56 70 LEU B CA 1
ATOM 3044 C C . LEU B 1 70 ? -0.007 -26.141 -21.938 1 98.56 70 LEU B C 1
ATOM 3046 O O . LEU B 1 70 ? 1.213 -26.234 -22.094 1 98.56 70 LEU B O 1
ATOM 3050 N N . GLY B 1 71 ? -0.628 -25.062 -21.5 1 98.19 71 GLY B N 1
ATOM 3051 C CA . GLY B 1 71 ? 0.131 -23.844 -21.297 1 98.19 71 GLY B CA 1
ATOM 3052 C C . GLY B 1 71 ? 0.01 -23.297 -19.875 1 98.19 71 GLY B C 1
ATOM 3053 O O . GLY B 1 71 ? -1.082 -23.281 -19.312 1 98.19 71 GLY B O 1
ATOM 3054 N N . GLY B 1 72 ? 1.111 -23 -19.297 1 97.94 72 GLY B N 1
ATOM 3055 C CA . GLY B 1 72 ? 1.186 -22.172 -18.109 1 97.94 72 GLY B CA 1
ATOM 3056 C C . GLY B 1 72 ? 1.581 -20.734 -18.406 1 97.94 72 GLY B C 1
ATOM 3057 O O . GLY B 1 72 ? 2.717 -20.469 -18.812 1 97.94 72 GLY B O 1
ATOM 3058 N N . LEU B 1 73 ? 0.66 -19.859 -18.219 1 97.44 73 LEU B N 1
ATOM 3059 C CA . LEU B 1 73 ? 0.871 -18.484 -18.656 1 97.44 73 LEU B CA 1
ATOM 3060 C C . LEU B 1 73 ? 0.749 -17.516 -17.484 1 97.44 73 LEU B C 1
ATOM 3062 O O . LEU B 1 73 ? -0.054 -17.734 -16.578 1 97.44 73 LEU B O 1
ATOM 3066 N N . THR B 1 74 ? 1.542 -16.469 -17.547 1 93.62 74 THR B N 1
ATOM 3067 C CA . THR B 1 74 ? 1.396 -15.367 -16.594 1 93.62 74 THR B CA 1
ATOM 3068 C C . THR B 1 74 ? 0.09 -14.617 -16.828 1 93.62 74 THR B C 1
ATOM 3070 O O . THR B 1 74 ? -0.428 -14.602 -17.953 1 93.62 74 THR B O 1
ATOM 3073 N N . GLY B 1 75 ? -0.49 -14.141 -15.812 1 91.5 75 GLY B N 1
ATOM 3074 C CA . GLY B 1 75 ? -1.65 -13.273 -15.938 1 91.5 75 GLY B CA 1
ATOM 3075 C C . GLY B 1 75 ? -2.967 -14.023 -15.867 1 91.5 75 GLY B C 1
ATOM 3076 O O . GLY B 1 75 ? -4.039 -13.414 -15.938 1 91.5 75 GLY B O 1
ATOM 3077 N N . ILE B 1 76 ? -2.916 -15.344 -15.781 1 94.75 76 ILE B N 1
ATOM 3078 C CA . ILE B 1 76 ? -4.141 -16.125 -15.672 1 94.75 76 ILE B CA 1
ATOM 3079 C C . ILE B 1 76 ? -4.629 -16.141 -14.227 1 94.75 76 ILE B C 1
ATOM 3081 O O . ILE B 1 76 ? -4.258 -17.016 -13.438 1 94.75 76 ILE B O 1
ATOM 3085 N N . ASP B 1 77 ? -5.547 -15.266 -13.922 1 90.31 77 ASP B N 1
ATOM 3086 C CA . ASP B 1 77 ? -6.016 -15.109 -12.547 1 90.31 77 ASP B CA 1
ATOM 3087 C C . ASP B 1 77 ? -7.484 -15.508 -12.422 1 90.31 77 ASP B C 1
ATOM 3089 O O . ASP B 1 77 ? -7.941 -15.883 -11.344 1 90.31 77 ASP B O 1
ATOM 3093 N N . TRP B 1 78 ? -8.156 -15.422 -13.547 1 91.69 78 TRP B N 1
ATOM 3094 C CA . TRP B 1 78 ? -9.578 -15.758 -13.586 1 91.69 78 TRP B CA 1
ATOM 3095 C C . TRP B 1 78 ? -9.875 -16.781 -14.688 1 91.69 78 TRP B C 1
ATOM 3097 O O . TRP B 1 78 ? -9.172 -16.812 -15.703 1 91.69 78 TRP B O 1
ATOM 3107 N N . ASP B 1 79 ? -10.945 -17.5 -14.516 1 92.44 79 ASP B N 1
ATOM 3108 C CA . ASP B 1 79 ? -11.305 -18.562 -15.445 1 92.44 79 ASP B CA 1
ATOM 3109 C C . ASP B 1 79 ? -11.539 -18.016 -16.844 1 92.44 79 ASP B C 1
ATOM 3111 O O . ASP B 1 79 ? -11.195 -18.672 -17.844 1 92.44 79 ASP B O 1
ATOM 3115 N N . TYR B 1 80 ? -12.094 -16.906 -16.891 1 93 80 TYR B N 1
ATOM 3116 C CA . TYR B 1 80 ? -12.445 -16.391 -18.203 1 93 80 TYR B CA 1
ATOM 3117 C C . TYR B 1 80 ? -11.203 -16.078 -19.016 1 93 80 TYR B C 1
ATOM 3119 O O . TYR B 1 80 ? -11.227 -16.172 -20.25 1 93 80 TYR B O 1
ATOM 3127 N N . GLU B 1 81 ? -10.117 -15.781 -18.375 1 95.12 81 GLU B N 1
ATOM 3128 C CA . GLU B 1 81 ? -8.875 -15.523 -19.094 1 95.12 81 GLU B CA 1
ATOM 3129 C C . GLU B 1 81 ? -8.328 -16.797 -19.719 1 95.12 81 GLU B C 1
ATOM 3131 O O . GLU B 1 81 ? -7.871 -16.797 -20.875 1 95.12 81 GLU B O 1
ATOM 3136 N N . ALA B 1 82 ? -8.375 -17.875 -18.906 1 96.69 82 ALA B N 1
ATOM 3137 C CA . ALA B 1 82 ? -7.953 -19.156 -19.438 1 96.69 82 ALA B CA 1
ATOM 3138 C C . ALA B 1 82 ? -8.805 -19.562 -20.656 1 96.69 82 ALA B C 1
ATOM 3140 O O . ALA B 1 82 ? -8.273 -19.984 -21.672 1 96.69 82 ALA B O 1
ATOM 3141 N N . GLU B 1 83 ? -10.07 -19.359 -20.547 1 97.44 83 GLU B N 1
ATOM 3142 C CA . GLU B 1 83 ? -10.992 -19.703 -21.609 1 97.44 83 GLU B CA 1
ATOM 3143 C C . GLU B 1 83 ? -10.727 -18.875 -22.875 1 97.44 83 GLU B C 1
ATOM 3145 O O . GLU B 1 83 ? -10.766 -19.406 -23.984 1 97.44 83 GLU B O 1
ATOM 3150 N N . LEU B 1 84 ? -10.453 -17.672 -22.625 1 97.12 84 LEU B N 1
ATOM 3151 C CA . LEU B 1 84 ? -10.156 -16.766 -23.75 1 97.12 84 LEU B CA 1
ATOM 3152 C C . LEU B 1 84 ? -8.938 -17.266 -24.516 1 97.12 84 LEU B C 1
ATOM 3154 O O . LEU B 1 84 ? -8.977 -17.344 -25.75 1 97.12 84 LEU B O 1
ATOM 3158 N N . LEU B 1 85 ? -7.945 -17.609 -23.828 1 98.12 85 LEU B N 1
ATOM 3159 C CA . LEU B 1 85 ? -6.711 -18.047 -24.469 1 98.12 85 LEU B CA 1
ATOM 3160 C C . LEU B 1 85 ? -6.883 -19.438 -25.078 1 98.12 85 LEU B C 1
ATOM 3162 O O . LEU B 1 85 ? -6.336 -19.734 -26.141 1 98.12 85 LEU B O 1
ATOM 3166 N N . GLU B 1 86 ? -7.621 -20.312 -24.391 1 98.38 86 GLU B N 1
ATOM 3167 C CA . GLU B 1 86 ? -7.902 -21.656 -24.906 1 98.38 86 GLU B CA 1
ATOM 3168 C C . GLU B 1 86 ? -8.656 -21.578 -26.234 1 98.38 86 GLU B C 1
ATOM 3170 O O . GLU B 1 86 ? -8.297 -22.266 -27.188 1 98.38 86 GLU B O 1
ATOM 3175 N N . ASN B 1 87 ? -9.617 -20.688 -26.281 1 98.12 87 ASN B N 1
ATOM 3176 C CA . ASN B 1 87 ? -10.398 -20.531 -27.5 1 98.12 87 ASN B CA 1
ATOM 3177 C C . ASN B 1 87 ? -9.547 -19.984 -28.641 1 98.12 87 ASN B C 1
ATOM 3179 O O . ASN B 1 87 ? -9.656 -20.453 -29.781 1 98.12 87 ASN B O 1
ATOM 3183 N N . GLU B 1 88 ? -8.742 -19.062 -28.328 1 98.19 88 GLU B N 1
ATOM 3184 C CA . GLU B 1 88 ? -7.895 -18.469 -29.359 1 98.19 88 GLU B CA 1
ATOM 3185 C C . GLU B 1 88 ? -6.871 -19.484 -29.875 1 98.19 88 GLU B C 1
ATOM 3187 O O . GLU B 1 88 ? -6.652 -19.578 -31.078 1 98.19 88 GLU B O 1
ATOM 3192 N N . LEU B 1 89 ? -6.262 -20.203 -29 1 98.38 89 LEU B N 1
ATOM 3193 C CA . LEU B 1 89 ? -5.234 -21.156 -29.391 1 98.38 89 LEU B CA 1
ATOM 3194 C C . LEU B 1 89 ? -5.848 -22.344 -30.125 1 98.38 89 LEU B C 1
ATOM 3196 O O . LEU B 1 89 ? -5.203 -22.953 -30.984 1 98.38 89 LEU B O 1
ATOM 3200 N N . GLN B 1 90 ? -7.074 -22.625 -29.75 1 98.19 90 GLN B N 1
ATOM 3201 C CA . GLN B 1 90 ? -7.777 -23.734 -30.406 1 98.19 90 GLN B CA 1
ATOM 3202 C C . GLN B 1 90 ? -7.875 -23.5 -31.906 1 98.19 90 GLN B C 1
ATOM 3204 O O . GLN B 1 90 ? -7.84 -24.453 -32.688 1 98.19 90 GLN B O 1
ATOM 3209 N N . LYS B 1 91 ? -7.957 -22.25 -32.312 1 97.94 91 LYS B N 1
ATOM 3210 C CA . LYS B 1 91 ? -8.016 -21.906 -33.719 1 97.94 91 LYS B CA 1
ATOM 3211 C C . LYS B 1 91 ? -6.723 -22.312 -34.438 1 97.94 91 LYS B C 1
ATOM 3213 O O . LYS B 1 91 ? -6.734 -22.609 -35.625 1 97.94 91 LYS B O 1
ATOM 3218 N N . HIS B 1 92 ? -5.676 -22.25 -33.719 1 98.06 92 HIS B N 1
ATOM 3219 C CA . HIS B 1 92 ? -4.363 -22.516 -34.312 1 98.06 92 HIS B CA 1
ATOM 3220 C C . HIS B 1 92 ? -3.961 -23.984 -34.125 1 98.06 92 HIS B C 1
ATOM 3222 O O . HIS B 1 92 ? -3.043 -24.453 -34.781 1 98.06 92 HIS B O 1
ATOM 3228 N N . PHE B 1 93 ? -4.625 -24.594 -33.188 1 98.06 93 PHE B N 1
ATOM 3229 C CA . PHE B 1 93 ? -4.434 -26.016 -32.938 1 98.06 93 PHE B CA 1
ATOM 3230 C C . PHE B 1 93 ? -5.766 -26.766 -32.969 1 98.06 93 PHE B C 1
ATOM 3232 O O . PHE B 1 93 ? -6.195 -27.328 -31.953 1 98.06 93 PHE B O 1
ATOM 3239 N N . PRO B 1 94 ? -6.293 -26.906 -34.094 1 95.5 94 PRO B N 1
ATOM 3240 C CA . PRO B 1 94 ? -7.691 -27.328 -34.188 1 95.5 94 PRO B CA 1
ATOM 3241 C C . PRO B 1 94 ? -7.895 -28.781 -33.75 1 95.5 94 PRO B C 1
ATOM 3243 O O . PRO B 1 94 ? -9 -29.156 -33.375 1 95.5 94 PRO B O 1
ATOM 3246 N N . LYS B 1 95 ? -6.926 -29.625 -33.75 1 95.81 95 LYS B N 1
ATOM 3247 C CA . LYS B 1 95 ? -7.082 -31.047 -33.406 1 95.81 95 LYS B CA 1
ATOM 3248 C C . LYS B 1 95 ? -6.59 -31.328 -32 1 95.81 95 LYS B C 1
ATOM 3250 O O . LYS B 1 95 ? -6.59 -32.469 -31.562 1 95.81 95 LYS B O 1
ATOM 3255 N N . SER B 1 96 ? -6.133 -30.312 -31.359 1 97.25 96 SER B N 1
ATOM 3256 C CA . SER B 1 96 ? -5.512 -30.5 -30.047 1 97.25 96 SER B CA 1
ATOM 3257 C C . SER B 1 96 ? -6.508 -30.234 -28.922 1 97.25 96 SER B C 1
ATOM 3259 O O . SER B 1 96 ? -7.426 -29.438 -29.078 1 97.25 96 SER B O 1
ATOM 3261 N N . ASP B 1 97 ? -6.383 -30.969 -27.844 1 97.25 97 ASP B N 1
ATOM 3262 C CA . ASP B 1 97 ? -6.977 -30.578 -26.578 1 97.25 97 ASP B CA 1
ATOM 3263 C C . ASP B 1 97 ? -6.16 -29.469 -25.906 1 97.25 97 ASP B C 1
ATOM 3265 O O . ASP B 1 97 ? -5.066 -29.734 -25.391 1 97.25 97 ASP B O 1
ATOM 3269 N N . VAL B 1 98 ? -6.707 -28.234 -25.859 1 98.38 98 VAL B N 1
ATOM 3270 C CA . VAL B 1 98 ? -5.957 -27.078 -25.375 1 98.38 98 VAL B CA 1
ATOM 3271 C C . VAL B 1 98 ? -6.379 -26.766 -23.938 1 98.38 98 VAL B C 1
ATOM 3273 O O . VAL B 1 98 ? -7.57 -26.609 -23.656 1 98.38 98 VAL B O 1
ATOM 3276 N N . LYS B 1 99 ? -5.422 -26.703 -23.062 1 98.19 99 LYS B N 1
ATOM 3277 C CA . LYS B 1 99 ? -5.652 -26.312 -21.672 1 98.19 99 LYS B CA 1
ATOM 3278 C C . LYS B 1 99 ? -4.656 -25.234 -21.234 1 98.19 99 LYS B C 1
ATOM 3280 O O . LYS B 1 99 ? -3.451 -25.375 -21.469 1 98.19 99 LYS B O 1
ATOM 3285 N N . ILE B 1 100 ? -5.176 -24.172 -20.625 1 98.25 100 ILE B N 1
ATOM 3286 C CA . ILE B 1 100 ? -4.352 -23.078 -20.141 1 98.25 100 ILE B CA 1
ATOM 3287 C C . ILE B 1 100 ? -4.523 -22.922 -18.641 1 98.25 100 ILE B C 1
ATOM 3289 O O . ILE B 1 100 ? -5.645 -22.953 -18.125 1 98.25 100 ILE B O 1
ATOM 3293 N N . VAL B 1 101 ? -3.42 -22.859 -17.938 1 97.06 101 VAL B N 1
ATOM 3294 C CA . VAL B 1 101 ? -3.438 -22.672 -16.484 1 97.06 101 VAL B CA 1
ATOM 3295 C C . VAL B 1 101 ? -2.479 -21.531 -16.109 1 97.06 101 VAL B C 1
ATOM 3297 O O . VAL B 1 101 ? -1.759 -21.016 -16.969 1 97.06 101 VAL B O 1
ATOM 3300 N N . ASN B 1 102 ? -2.5 -21.188 -14.859 1 96.88 102 ASN B N 1
ATOM 3301 C CA . ASN B 1 102 ? -1.548 -20.219 -14.312 1 96.88 102 ASN B CA 1
ATOM 3302 C C . ASN B 1 102 ? -0.128 -20.781 -14.312 1 96.88 102 ASN B C 1
ATOM 3304 O O . ASN B 1 102 ? 0.08 -21.953 -14 1 96.88 102 ASN B O 1
ATOM 3308 N N . ASP B 1 103 ? 0.776 -19.922 -14.516 1 95.56 103 ASP B N 1
ATOM 3309 C CA . ASP B 1 103 ? 2.164 -20.359 -14.641 1 95.56 103 ASP B CA 1
ATOM 3310 C C . ASP B 1 103 ? 2.666 -20.953 -13.328 1 95.56 103 ASP B C 1
ATOM 3312 O O . ASP B 1 103 ? 3.572 -21.797 -13.32 1 95.56 103 ASP B O 1
ATOM 3316 N N . CYS B 1 104 ? 2.08 -20.672 -12.195 1 94.69 104 CYS B N 1
ATOM 3317 C CA . CYS B 1 104 ? 2.467 -21.266 -10.914 1 94.69 104 CYS B CA 1
ATOM 3318 C C . CYS B 1 104 ? 2.188 -22.75 -10.891 1 94.69 104 CYS B C 1
ATOM 3320 O O . CYS B 1 104 ? 2.92 -23.516 -10.25 1 94.69 104 CYS B O 1
ATOM 3322 N N . ILE B 1 105 ? 1.237 -23.125 -11.594 1 96.12 105 ILE B N 1
ATOM 3323 C CA . ILE B 1 105 ? 0.796 -24.516 -11.562 1 96.12 105 ILE B CA 1
ATOM 3324 C C . ILE B 1 105 ? 1.802 -25.391 -12.305 1 96.12 105 ILE B C 1
ATOM 3326 O O . ILE B 1 105 ? 2.186 -26.469 -11.812 1 96.12 105 ILE B O 1
ATOM 3330 N N . ILE B 1 106 ? 2.246 -24.891 -13.43 1 96.31 106 ILE B N 1
ATOM 3331 C CA . ILE B 1 106 ? 3.195 -25.719 -14.172 1 96.31 106 ILE B CA 1
ATOM 3332 C C . ILE B 1 106 ? 4.547 -25.719 -13.453 1 96.31 106 ILE B C 1
ATOM 3334 O O . ILE B 1 106 ? 5.273 -26.719 -13.492 1 96.31 106 ILE B O 1
ATOM 3338 N N . ALA B 1 107 ? 4.859 -24.625 -12.805 1 95.38 107 ALA B N 1
ATOM 3339 C CA . ALA B 1 107 ? 6.078 -24.594 -12 1 95.38 107 ALA B CA 1
ATOM 3340 C C . ALA B 1 107 ? 6.012 -25.594 -10.859 1 95.38 107 ALA B C 1
ATOM 3342 O O . ALA B 1 107 ? 6.984 -26.297 -10.586 1 95.38 107 ALA B O 1
ATOM 3343 N N . MET B 1 108 ? 4.883 -25.719 -10.242 1 95.94 108 MET B N 1
ATOM 3344 C CA . MET B 1 108 ? 4.668 -26.672 -9.156 1 95.94 108 MET B CA 1
ATOM 3345 C C . MET B 1 108 ? 4.785 -28.094 -9.656 1 95.94 108 MET B C 1
ATOM 3347 O O . MET B 1 108 ? 5.473 -28.922 -9.055 1 95.94 108 MET B O 1
ATOM 3351 N N . ARG B 1 109 ? 4.266 -28.344 -10.82 1 94.38 109 ARG B N 1
ATOM 3352 C CA . ARG B 1 109 ? 4.262 -29.688 -11.375 1 94.38 109 ARG B CA 1
ATOM 3353 C C . ARG B 1 109 ? 5.652 -30.094 -11.844 1 94.38 109 ARG B C 1
ATOM 3355 O O . ARG B 1 109 ? 6.008 -31.281 -11.82 1 94.38 109 ARG B O 1
ATOM 3362 N N . ALA B 1 110 ? 6.406 -29.109 -12.234 1 94.56 110 ALA B N 1
ATOM 3363 C CA . ALA B 1 110 ? 7.781 -29.391 -12.648 1 94.56 110 ALA B CA 1
ATOM 3364 C C . ALA B 1 110 ? 8.641 -29.812 -11.461 1 94.56 110 ALA B C 1
ATOM 3366 O O . ALA B 1 110 ? 9.703 -30.406 -11.633 1 94.56 110 ALA B O 1
ATOM 3367 N N . ALA B 1 111 ? 8.148 -29.516 -10.258 1 94.06 111 ALA B N 1
ATOM 3368 C CA . ALA B 1 111 ? 8.977 -29.703 -9.07 1 94.06 111 ALA B CA 1
ATOM 3369 C C . ALA B 1 111 ? 8.602 -30.984 -8.336 1 94.06 111 ALA B C 1
ATOM 3371 O O . ALA B 1 111 ? 9.438 -31.578 -7.652 1 94.06 111 ALA B O 1
ATOM 3372 N N . THR B 1 112 ? 7.32 -31.406 -8.469 1 94.12 112 THR B N 1
ATOM 3373 C CA . THR B 1 112 ? 6.898 -32.531 -7.641 1 94.12 112 THR B CA 1
ATOM 3374 C C . THR B 1 112 ? 5.824 -33.344 -8.344 1 94.12 112 THR B C 1
ATOM 3376 O O . THR B 1 112 ? 5.082 -32.844 -9.18 1 94.12 112 THR B O 1
ATOM 3379 N N . ARG B 1 113 ? 5.742 -34.625 -7.934 1 91.62 113 ARG B N 1
ATOM 3380 C CA . ARG B 1 113 ? 4.727 -35.562 -8.445 1 91.62 113 ARG B CA 1
ATOM 3381 C C . ARG B 1 113 ? 3.588 -35.719 -7.441 1 91.62 113 ARG B C 1
ATOM 3383 O O . ARG B 1 113 ? 2.549 -36.281 -7.762 1 91.62 113 ARG B O 1
ATOM 3390 N N . LYS B 1 114 ? 3.805 -35.125 -6.305 1 93.38 114 LYS B N 1
ATOM 3391 C CA . LYS B 1 114 ? 2.785 -35.312 -5.27 1 93.38 114 LYS B CA 1
ATOM 3392 C C . LYS B 1 114 ? 1.521 -34.531 -5.621 1 93.38 114 LYS B C 1
ATOM 3394 O O . LYS B 1 114 ? 1.595 -33.438 -6.207 1 93.38 114 LYS B O 1
ATOM 3399 N N . GLN B 1 115 ? 0.417 -35.125 -5.188 1 92.31 115 GLN B N 1
ATOM 3400 C CA . GLN B 1 115 ? -0.872 -34.5 -5.438 1 92.31 115 GLN B CA 1
ATOM 3401 C C . GLN B 1 115 ? -1.194 -33.469 -4.359 1 92.31 115 GLN B C 1
ATOM 3403 O O . GLN B 1 115 ? -2.014 -32.562 -4.57 1 92.31 115 GLN B O 1
ATOM 3408 N N . GLN B 1 116 ? -0.655 -33.688 -3.143 1 96.38 116 GLN B N 1
ATOM 3409 C CA . GLN B 1 116 ? -0.738 -32.719 -2.066 1 96.38 116 GLN B CA 1
ATOM 3410 C C . GLN B 1 116 ? 0.531 -31.859 -1.992 1 96.38 116 GLN B C 1
ATOM 3412 O O . GLN B 1 116 ? 1.582 -32.344 -1.567 1 96.38 116 GLN B O 1
ATOM 3417 N N . CYS B 1 117 ? 0.445 -30.641 -2.482 1 97.25 117 CYS B N 1
ATOM 3418 C CA . CYS B 1 117 ? 1.632 -29.797 -2.562 1 97.25 117 CYS B CA 1
ATOM 3419 C C . CYS B 1 117 ? 1.25 -28.328 -2.637 1 97.25 117 CYS B C 1
ATOM 3421 O O . CYS B 1 117 ? 0.077 -28 -2.812 1 97.25 117 CYS B O 1
ATOM 3423 N N . GLY B 1 118 ? 2.156 -27.5 -2.348 1 97.38 118 GLY B N 1
ATOM 3424 C CA . GLY B 1 118 ? 2.047 -26.047 -2.453 1 97.38 118 GLY B CA 1
ATOM 3425 C C . GLY B 1 118 ? 3.289 -25.406 -3.035 1 97.38 118 GLY B C 1
ATOM 3426 O O . GLY B 1 118 ? 4.367 -26 -3.035 1 97.38 118 GLY B O 1
ATOM 3427 N N . ILE B 1 119 ? 3.09 -24.203 -3.57 1 97.19 119 ILE B N 1
ATOM 3428 C CA . ILE B 1 119 ? 4.223 -23.484 -4.141 1 97.19 119 ILE B CA 1
ATOM 3429 C C . ILE B 1 119 ? 4.145 -22.016 -3.77 1 97.19 119 ILE B C 1
ATOM 3431 O O . ILE B 1 119 ? 3.055 -21.438 -3.73 1 97.19 119 ILE B O 1
ATOM 3435 N N . LEU B 1 120 ? 5.203 -21.438 -3.441 1 96.75 120 LEU B N 1
ATOM 3436 C CA . LEU B 1 120 ? 5.434 -20 -3.418 1 96.75 120 LEU B CA 1
ATOM 3437 C C . LEU B 1 120 ? 6.309 -19.562 -4.59 1 96.75 120 LEU B C 1
ATOM 3439 O O . LEU B 1 120 ? 7.422 -20.062 -4.758 1 96.75 120 LEU B O 1
ATOM 3443 N N . CYS B 1 121 ? 5.773 -18.703 -5.422 1 94.56 121 CYS B N 1
ATOM 3444 C CA . CYS B 1 121 ? 6.52 -18.141 -6.547 1 94.56 121 CYS B CA 1
ATOM 3445 C C . CYS B 1 121 ? 6.789 -16.656 -6.34 1 94.56 121 CYS B C 1
ATOM 3447 O O . CYS B 1 121 ? 5.934 -15.82 -6.629 1 94.56 121 CYS B O 1
ATOM 3449 N N . ALA B 1 122 ? 8.047 -16.328 -6.004 1 94.25 122 ALA B N 1
ATOM 3450 C CA . ALA B 1 122 ? 8.375 -14.945 -5.688 1 94.25 122 ALA B CA 1
ATOM 3451 C C . ALA B 1 122 ? 9.461 -14.406 -6.617 1 94.25 122 ALA B C 1
ATOM 3453 O O . ALA B 1 122 ? 10.602 -14.883 -6.59 1 94.25 122 ALA B O 1
ATOM 3454 N N . GLY B 1 123 ? 9.164 -13.523 -7.473 1 92.06 123 GLY B N 1
ATOM 3455 C CA . GLY B 1 123 ? 10.047 -12.742 -8.32 1 92.06 123 GLY B CA 1
ATOM 3456 C C . GLY B 1 123 ? 9.773 -11.25 -8.25 1 92.06 123 GLY B C 1
ATOM 3457 O O . GLY B 1 123 ? 9.844 -10.656 -7.176 1 92.06 123 GLY B O 1
ATOM 3458 N N . SER B 1 124 ? 9.273 -10.727 -9.477 1 90.25 124 SER B N 1
ATOM 3459 C CA . SER B 1 124 ? 8.805 -9.344 -9.43 1 90.25 124 SER B CA 1
ATOM 3460 C C . SER B 1 124 ? 7.598 -9.203 -8.508 1 90.25 124 SER B C 1
ATOM 3462 O O . SER B 1 124 ? 7.492 -8.227 -7.762 1 90.25 124 SER B O 1
ATOM 3464 N N . GLY B 1 125 ? 6.762 -10.203 -8.57 1 93.5 125 GLY B N 1
ATOM 3465 C CA . GLY B 1 125 ? 5.617 -10.32 -7.684 1 93.5 125 GLY B CA 1
ATOM 3466 C C . GLY B 1 125 ? 5.617 -11.609 -6.875 1 93.5 125 GLY B C 1
ATOM 3467 O O . GLY B 1 125 ? 6.66 -12.242 -6.711 1 93.5 125 GLY B O 1
ATOM 3468 N N . LEU B 1 126 ? 4.516 -11.867 -6.281 1 95.81 126 LEU B N 1
ATOM 3469 C CA . LEU B 1 126 ? 4.324 -13.102 -5.531 1 95.81 126 LEU B CA 1
ATOM 3470 C C . LEU B 1 126 ? 3.02 -13.789 -5.926 1 95.81 126 LEU B C 1
ATOM 3472 O O . LEU B 1 126 ? 1.991 -13.125 -6.082 1 95.81 126 LEU B O 1
ATOM 3476 N N . ASN B 1 127 ? 3.119 -15.023 -6.156 1 95.5 127 ASN B N 1
ATOM 3477 C CA . ASN B 1 127 ? 1.933 -15.867 -6.273 1 95.5 127 ASN B CA 1
ATOM 3478 C C . ASN B 1 127 ? 2.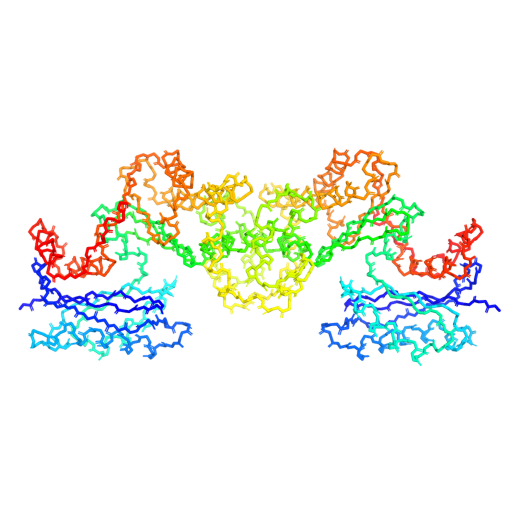082 -17.156 -5.48 1 95.5 127 ASN B C 1
ATOM 3480 O O . ASN B 1 127 ? 3.186 -17.516 -5.059 1 95.5 127 ASN B O 1
ATOM 3484 N N . CYS B 1 128 ? 1.002 -17.734 -5.109 1 96.38 128 CYS B N 1
ATOM 3485 C CA . CYS B 1 128 ? 0.925 -18.953 -4.316 1 96.38 128 CYS B CA 1
ATOM 3486 C C . CYS B 1 128 ? -0.163 -19.891 -4.848 1 96.38 128 CYS B C 1
ATOM 3488 O O . CYS B 1 128 ? -1.195 -19.422 -5.336 1 96.38 128 CYS B O 1
ATOM 3490 N N . ALA B 1 129 ? 0.129 -21.172 -4.867 1 96.94 129 ALA B N 1
ATOM 3491 C CA . ALA B 1 129 ? -0.876 -22.156 -5.266 1 96.94 129 ALA B CA 1
ATOM 3492 C C . ALA B 1 129 ? -0.823 -23.375 -4.363 1 96.94 129 ALA B C 1
ATOM 3494 O O . ALA B 1 129 ? 0.227 -23.703 -3.803 1 96.94 129 ALA B O 1
ATOM 3495 N N . VAL B 1 130 ? -1.933 -23.984 -4.191 1 97.5 130 VAL B N 1
ATOM 3496 C CA . VAL B 1 130 ? -2.064 -25.219 -3.414 1 97.5 130 VAL B CA 1
ATOM 3497 C C . VAL B 1 130 ? -2.867 -26.25 -4.207 1 97.5 130 VAL B C 1
ATOM 3499 O O . VAL B 1 130 ? -3.84 -25.906 -4.879 1 97.5 130 VAL B O 1
ATOM 3502 N N . GLN B 1 131 ? -2.402 -27.453 -4.152 1 96.81 131 GLN B N 1
ATOM 3503 C CA . GLN B 1 131 ? -3.074 -28.547 -4.855 1 96.81 131 GLN B CA 1
ATOM 3504 C C . GLN B 1 131 ? -3.41 -29.688 -3.898 1 96.81 131 GLN B C 1
ATOM 3506 O O . GLN B 1 13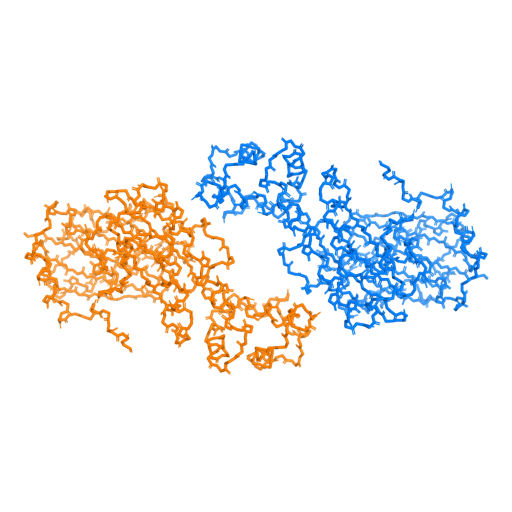1 ? -2.594 -30.047 -3.051 1 96.81 131 GLN B O 1
ATOM 3511 N N . ASN B 1 132 ? -4.598 -30.156 -3.986 1 97.19 132 ASN B N 1
ATOM 3512 C CA . ASN B 1 132 ? -5.055 -31.391 -3.354 1 97.19 132 ASN B CA 1
ATOM 3513 C C . ASN B 1 132 ? -5.789 -32.281 -4.348 1 97.19 132 ASN B C 1
ATOM 3515 O O . ASN B 1 132 ? -6.988 -32.125 -4.574 1 97.19 132 ASN B O 1
ATOM 3519 N N . GLY B 1 133 ? -5.09 -33.281 -4.852 1 92.62 133 GLY B N 1
ATOM 3520 C CA . GLY B 1 133 ? -5.672 -34.094 -5.91 1 92.62 133 GLY B CA 1
ATOM 3521 C C . GLY B 1 133 ? -5.922 -33.312 -7.188 1 92.62 133 GLY B C 1
ATOM 3522 O O . GLY B 1 133 ? -5.008 -32.688 -7.73 1 92.62 133 GLY B O 1
ATOM 3523 N N . GLU B 1 134 ? -7.125 -33.281 -7.59 1 88.44 134 GLU B N 1
ATOM 3524 C CA . GLU B 1 134 ? -7.484 -32.594 -8.82 1 88.44 134 GLU B CA 1
ATOM 3525 C C . GLU B 1 134 ? -7.832 -31.125 -8.547 1 88.44 134 GLU B C 1
ATOM 3527 O O . GLU B 1 134 ? -7.973 -30.328 -9.484 1 88.44 134 GLU B O 1
ATOM 3532 N N . ASP B 1 135 ? -7.863 -30.828 -7.297 1 93.62 135 ASP B N 1
ATOM 3533 C CA . ASP B 1 135 ? -8.227 -29.453 -6.918 1 93.62 135 ASP B CA 1
ATOM 3534 C C . ASP B 1 135 ? -6.984 -28.594 -6.754 1 93.62 135 ASP B C 1
ATOM 3536 O O . ASP B 1 135 ? -6.062 -28.938 -6.02 1 93.62 135 ASP B O 1
ATOM 3540 N N . CYS B 1 136 ? -6.957 -27.562 -7.496 1 94.44 136 CYS B N 1
ATOM 3541 C CA . CYS B 1 136 ? -5.852 -26.609 -7.418 1 94.44 136 CYS B CA 1
ATOM 3542 C C . CYS B 1 136 ? -6.363 -25.188 -7.242 1 94.44 136 CYS B C 1
ATOM 3544 O O . CYS B 1 136 ? -7.32 -24.781 -7.906 1 94.44 136 CYS B O 1
ATOM 3546 N N . PHE B 1 137 ? -5.758 -24.484 -6.312 1 95.5 137 PHE B N 1
ATOM 3547 C CA . PHE B 1 137 ? -6.141 -23.109 -6.066 1 95.5 137 PHE B CA 1
ATOM 3548 C C . PHE B 1 137 ? -4.941 -22.172 -6.234 1 95.5 137 PHE B C 1
ATOM 3550 O O . PHE B 1 137 ? -3.854 -22.453 -5.734 1 95.5 137 PHE B O 1
ATOM 3557 N N . VAL B 1 138 ? -5.164 -21.125 -6.949 1 96.44 138 VAL B N 1
ATOM 3558 C CA . VAL B 1 138 ? -4.156 -20.078 -7.129 1 96.44 138 VAL B CA 1
ATOM 3559 C C . VAL B 1 138 ? -4.617 -18.797 -6.457 1 96.44 138 VAL B C 1
ATOM 3561 O O . VAL B 1 138 ? -5.746 -18.344 -6.676 1 96.44 138 VAL B O 1
ATOM 3564 N N . TYR B 1 139 ? -3.822 -18.156 -5.715 1 95.81 139 TYR B N 1
ATOM 3565 C CA . TYR B 1 139 ? -4.188 -16.969 -4.938 1 95.81 139 TYR B CA 1
ATOM 3566 C C . TYR B 1 139 ? -4.434 -15.781 -5.852 1 95.81 139 TYR B C 1
ATOM 3568 O O . TYR B 1 139 ? -5.445 -15.086 -5.719 1 95.81 139 TYR B O 1
ATOM 3576 N N . GLY B 1 140 ? -3.516 -15.594 -6.758 1 93.12 140 GLY B N 1
ATOM 3577 C CA . GLY B 1 140 ? -3.609 -14.453 -7.648 1 93.12 140 GLY B CA 1
ATOM 3578 C C . GLY B 1 140 ? -3.695 -13.125 -6.914 1 93.12 140 GLY B C 1
ATOM 3579 O O . GLY B 1 140 ? -2.879 -12.844 -6.035 1 93.12 140 GLY B O 1
ATOM 3580 N N . PHE B 1 141 ? -4.734 -12.359 -7.203 1 93.31 141 PHE B N 1
ATOM 3581 C CA . PHE B 1 141 ? -4.875 -10.984 -6.719 1 93.31 141 PHE B CA 1
ATOM 3582 C C . PHE B 1 141 ? -5.301 -10.977 -5.254 1 93.31 141 PHE B C 1
ATOM 3584 O O . PHE B 1 141 ? -5.395 -9.906 -4.641 1 93.31 141 PHE B O 1
ATOM 3591 N N . TYR B 1 142 ? -5.488 -12.094 -4.637 1 96.62 142 TYR B N 1
ATOM 3592 C CA . TYR B 1 142 ? -5.793 -12.141 -3.213 1 96.62 142 TYR B CA 1
ATOM 3593 C C . TYR B 1 142 ? -4.551 -11.836 -2.379 1 96.62 142 TYR B C 1
ATOM 3595 O O . TYR B 1 142 ? -4.652 -11.586 -1.176 1 96.62 142 TYR B O 1
ATOM 3603 N N . ILE B 1 143 ? -3.402 -11.945 -2.965 1 96.62 143 ILE B N 1
ATOM 3604 C CA . ILE B 1 143 ? -2.195 -11.531 -2.256 1 96.62 143 ILE B CA 1
ATOM 3605 C C . ILE B 1 143 ? -2.066 -10.008 -2.297 1 96.62 143 ILE B C 1
ATOM 3607 O O . ILE B 1 143 ? -1.997 -9.414 -3.373 1 96.62 143 ILE B O 1
ATOM 3611 N N . PRO B 1 144 ? -1.965 -9.406 -1.12 1 96.12 144 PRO B N 1
ATOM 3612 C CA . PRO B 1 144 ? -1.893 -7.941 -1.077 1 96.12 144 PRO B CA 1
ATOM 3613 C C . PRO B 1 144 ? -0.612 -7.395 -1.703 1 96.12 144 PRO B C 1
ATOM 3615 O O . PRO B 1 144 ? 0.409 -8.086 -1.731 1 96.12 144 PRO B O 1
ATOM 3618 N N . ASP B 1 145 ? -0.646 -6.156 -2.07 1 94.12 145 ASP B N 1
ATOM 3619 C CA . ASP B 1 145 ? 0.461 -5.465 -2.725 1 94.12 145 ASP B CA 1
ATOM 3620 C C . ASP B 1 145 ? 1.707 -5.465 -1.841 1 94.12 145 ASP B C 1
ATOM 3622 O O . ASP B 1 145 ? 2.832 -5.512 -2.344 1 94.12 145 ASP B O 1
ATOM 3626 N N . GLU B 1 146 ? 1.492 -5.477 -0.598 1 95.62 146 GLU B N 1
ATOM 3627 C CA . GLU B 1 146 ? 2.584 -5.344 0.362 1 95.62 146 GLU B CA 1
ATOM 3628 C C . GLU B 1 146 ? 3.465 -6.59 0.373 1 95.62 146 GLU B C 1
ATOM 3630 O O . GLU B 1 146 ? 4.562 -6.578 0.936 1 95.62 146 GLU B O 1
ATOM 3635 N N . TYR B 1 147 ? 3.068 -7.586 -0.337 1 97.31 147 TYR B N 1
ATOM 3636 C CA . TYR B 1 147 ? 3.842 -8.82 -0.315 1 97.31 147 TYR B CA 1
ATOM 3637 C C . TYR B 1 147 ? 4.188 -9.273 -1.729 1 97.31 147 TYR B C 1
ATOM 3639 O O . TYR B 1 147 ? 4.559 -10.43 -1.944 1 97.31 147 TYR B O 1
ATOM 3647 N N . GLN B 1 148 ? 4.062 -8.391 -2.654 1 95.75 148 GLN B N 1
ATOM 3648 C CA . GLN B 1 148 ? 4.234 -8.711 -4.066 1 95.75 148 GLN B CA 1
ATOM 3649 C C . GLN B 1 148 ? 5.711 -8.75 -4.449 1 95.75 148 GLN B C 1
ATOM 3651 O O . GLN B 1 148 ? 6.172 -7.934 -5.246 1 95.75 148 GLN B O 1
ATOM 3656 N N . GLY B 1 149 ? 6.465 -9.688 -3.883 1 96.06 149 GLY B N 1
ATOM 3657 C CA . GLY B 1 149 ? 7.805 -10.07 -4.285 1 96.06 149 GLY B CA 1
ATOM 3658 C C . GLY B 1 149 ? 8.797 -8.93 -4.227 1 96.06 149 GLY B C 1
ATOM 3659 O O . GLY B 1 149 ? 8.891 -8.227 -3.217 1 96.06 149 GLY B O 1
ATOM 3660 N N . GLY B 1 150 ? 9.539 -8.836 -5.301 1 96.81 150 GLY B N 1
ATOM 3661 C CA . GLY B 1 150 ? 10.602 -7.844 -5.375 1 96.81 150 GLY B CA 1
ATOM 3662 C C . GLY B 1 150 ? 10.086 -6.418 -5.328 1 96.81 150 GLY B C 1
ATOM 3663 O O . GLY B 1 150 ? 10.734 -5.535 -4.77 1 96.81 150 GLY B O 1
ATOM 3664 N N . TRP B 1 151 ? 8.969 -6.223 -5.922 1 96.88 151 TRP B N 1
ATOM 3665 C CA . TRP B 1 151 ? 8.383 -4.891 -5.934 1 96.88 151 TRP B CA 1
ATOM 3666 C C . TRP B 1 151 ? 8.102 -4.398 -4.52 1 96.88 151 TRP B C 1
ATOM 3668 O O . TRP B 1 151 ? 8.492 -3.289 -4.148 1 96.88 151 TRP B O 1
ATOM 3678 N N . SER B 1 152 ? 7.523 -5.254 -3.738 1 98 152 SER B N 1
ATOM 3679 C CA . SER B 1 152 ? 7.176 -4.875 -2.373 1 98 152 SER B CA 1
ATOM 3680 C C . SER B 1 152 ? 8.422 -4.719 -1.509 1 98 152 SER B C 1
ATOM 3682 O O . SER B 1 152 ? 8.477 -3.842 -0.644 1 98 152 SER B O 1
ATOM 3684 N N . LEU B 1 153 ? 9.367 -5.574 -1.689 1 98.62 153 LEU B N 1
ATOM 3685 C CA . LEU B 1 153 ? 10.625 -5.477 -0.956 1 98.62 153 LEU B CA 1
ATOM 3686 C C . LEU B 1 153 ? 11.336 -4.16 -1.265 1 98.62 153 LEU B C 1
ATOM 3688 O O . LEU B 1 153 ? 11.852 -3.502 -0.36 1 98.62 153 LEU B O 1
ATOM 3692 N N . GLY B 1 154 ? 11.352 -3.832 -2.527 1 98.62 154 GLY B N 1
ATOM 3693 C CA . GLY B 1 154 ? 11.922 -2.551 -2.916 1 98.62 154 GLY B CA 1
ATOM 3694 C C . GLY B 1 154 ? 11.219 -1.369 -2.271 1 98.62 154 GLY B C 1
ATOM 3695 O O . GLY B 1 154 ? 11.867 -0.45 -1.771 1 98.62 154 GLY B O 1
ATOM 3696 N N . ARG B 1 155 ? 9.93 -1.417 -2.26 1 98.25 155 ARG B N 1
ATOM 3697 C CA . ARG B 1 155 ? 9.148 -0.353 -1.646 1 98.25 155 ARG B CA 1
ATOM 3698 C C . ARG B 1 155 ? 9.422 -0.258 -0.15 1 98.25 155 ARG B C 1
ATOM 3700 O O . ARG B 1 155 ? 9.508 0.841 0.403 1 98.25 155 ARG B O 1
ATOM 3707 N N . LYS B 1 156 ? 9.516 -1.417 0.462 1 98.56 156 LYS B N 1
ATOM 3708 C CA . LYS B 1 156 ? 9.805 -1.454 1.893 1 98.56 156 LYS B CA 1
ATOM 3709 C C . LYS B 1 156 ? 11.188 -0.879 2.189 1 98.56 156 LYS B C 1
ATOM 3711 O O . LYS B 1 156 ? 11.398 -0.258 3.234 1 98.56 156 LYS B O 1
ATOM 3716 N N . ALA B 1 157 ? 12.102 -1.126 1.311 1 98.81 157 ALA B N 1
ATOM 3717 C CA . ALA B 1 157 ? 13.43 -0.548 1.471 1 98.81 157 ALA B CA 1
ATOM 3718 C C . ALA B 1 157 ? 13.375 0.977 1.458 1 98.81 157 ALA B C 1
ATOM 3720 O O . ALA B 1 157 ? 13.969 1.634 2.316 1 98.81 157 ALA B O 1
ATOM 3721 N N . VAL B 1 158 ? 12.672 1.52 0.538 1 98.81 158 VAL B N 1
ATOM 3722 C CA . VAL B 1 158 ? 12.539 2.969 0.428 1 98.81 158 VAL B CA 1
ATOM 3723 C C . VAL B 1 158 ? 11.82 3.516 1.659 1 98.81 158 VAL B C 1
ATOM 3725 O O . VAL B 1 158 ? 12.242 4.52 2.236 1 98.81 158 VAL B O 1
ATOM 3728 N N . GLN B 1 159 ? 10.805 2.848 2.055 1 98.44 159 GLN B N 1
ATOM 3729 C CA . GLN B 1 159 ? 10.055 3.271 3.232 1 98.44 159 GLN B CA 1
ATOM 3730 C C . GLN B 1 159 ? 10.945 3.271 4.477 1 98.44 159 GLN B C 1
ATOM 3732 O O . GLN B 1 159 ? 10.812 4.145 5.336 1 98.44 159 GLN B O 1
ATOM 3737 N N . ALA B 1 160 ? 11.781 2.279 4.578 1 98.81 160 ALA B N 1
ATOM 3738 C CA . ALA B 1 160 ? 12.688 2.193 5.719 1 98.81 160 ALA B CA 1
ATOM 3739 C C . ALA B 1 160 ? 13.586 3.426 5.797 1 98.81 160 ALA B C 1
ATOM 3741 O O . ALA B 1 160 ? 13.906 3.895 6.891 1 98.81 160 ALA B O 1
ATOM 3742 N N . VAL B 1 161 ? 13.977 3.91 4.66 1 98.88 161 VAL B N 1
ATOM 3743 C CA . VAL B 1 161 ? 14.797 5.121 4.613 1 98.88 161 VAL B CA 1
ATOM 3744 C C . VAL B 1 161 ? 14 6.301 5.164 1 98.88 161 VAL B C 1
ATOM 3746 O O . VAL B 1 161 ? 14.508 7.066 5.992 1 98.88 161 VAL B O 1
ATOM 3749 N N . PHE B 1 162 ? 12.766 6.434 4.77 1 98.56 162 PHE B N 1
ATOM 3750 C CA . PHE B 1 162 ? 11.906 7.508 5.262 1 98.56 162 PHE B CA 1
ATOM 3751 C C . PHE B 1 162 ? 11.688 7.375 6.762 1 98.56 162 PHE B C 1
ATOM 3753 O O . PHE B 1 162 ? 11.773 8.359 7.5 1 98.56 162 PHE B O 1
ATOM 3760 N N . ASP B 1 163 ? 11.453 6.148 7.18 1 98.38 163 ASP B N 1
ATOM 3761 C CA . ASP B 1 163 ? 11.172 5.898 8.586 1 98.38 163 ASP B CA 1
ATOM 3762 C C . ASP B 1 163 ? 12.398 6.195 9.453 1 98.38 163 ASP B C 1
ATOM 3764 O O . ASP B 1 163 ? 12.273 6.746 10.547 1 98.38 163 ASP B O 1
ATOM 3768 N N . ALA B 1 164 ? 13.5 5.773 8.961 1 98.5 164 ALA B N 1
ATOM 3769 C CA . ALA B 1 164 ? 14.734 6.078 9.68 1 98.5 164 ALA B CA 1
ATOM 3770 C C . ALA B 1 164 ? 14.953 7.582 9.781 1 98.5 164 ALA B C 1
ATOM 3772 O O . ALA B 1 164 ? 15.32 8.102 10.844 1 98.5 164 ALA B O 1
ATOM 3773 N N . HIS B 1 165 ? 14.719 8.25 8.695 1 98.06 165 HIS B N 1
ATOM 3774 C CA . HIS B 1 165 ? 14.859 9.703 8.641 1 98.06 165 HIS B CA 1
ATOM 3775 C C . HIS B 1 165 ? 13.93 10.383 9.641 1 98.06 165 HIS B C 1
ATOM 3777 O O . HIS B 1 165 ? 14.312 11.367 10.273 1 98.06 165 HIS B O 1
ATOM 3783 N N . MET B 1 166 ? 12.781 9.82 9.844 1 97.06 166 MET B N 1
ATOM 3784 C CA . MET B 1 166 ? 11.75 10.422 10.695 1 97.06 166 MET B CA 1
ATOM 3785 C C . MET B 1 166 ? 11.898 9.953 12.141 1 97.06 166 MET B C 1
ATOM 3787 O O . MET B 1 166 ? 11.156 10.398 13.016 1 97.06 166 MET B O 1
ATOM 3791 N N . GLY B 1 167 ? 12.766 9.023 12.344 1 96.44 167 GLY B N 1
ATOM 3792 C CA . GLY B 1 167 ? 13.016 8.555 13.695 1 96.44 167 GLY B CA 1
ATOM 3793 C C . GLY B 1 167 ? 12.094 7.43 14.117 1 96.44 167 GLY B C 1
ATOM 3794 O O . GLY B 1 167 ? 11.953 7.148 15.312 1 96.44 167 GLY B O 1
ATOM 3795 N N . LEU B 1 168 ? 11.43 6.875 13.195 1 97.19 168 LEU B N 1
ATOM 3796 C CA . LEU B 1 168 ? 10.547 5.746 13.477 1 97.19 168 LEU B CA 1
ATOM 3797 C C . LEU B 1 168 ? 11.328 4.438 13.5 1 97.19 168 LEU B C 1
ATOM 3799 O O . LEU B 1 168 ? 10.867 3.445 14.07 1 97.19 168 LEU B O 1
ATOM 3803 N N . LEU B 1 169 ? 12.445 4.418 12.75 1 97.38 169 LEU B N 1
ATOM 3804 C CA . LEU B 1 169 ? 13.398 3.312 12.75 1 97.38 169 LEU B CA 1
ATOM 3805 C C . LEU B 1 169 ? 14.805 3.809 13.078 1 97.38 169 LEU B C 1
ATOM 3807 O O . LEU B 1 169 ? 15.086 5.008 12.984 1 97.38 169 LEU B O 1
ATOM 3811 N N . GLU B 1 170 ? 15.641 2.916 13.516 1 96.75 170 GLU B N 1
ATOM 3812 C CA . GLU B 1 170 ? 17.047 3.242 13.703 1 96.75 170 GLU B CA 1
ATOM 3813 C C . GLU B 1 170 ? 17.719 3.58 12.375 1 96.75 170 GLU B C 1
ATOM 3815 O O . GLU B 1 170 ? 17.219 3.236 11.305 1 96.75 170 GLU B O 1
ATOM 3820 N N . LYS B 1 171 ? 18.844 4.23 12.508 1 97.75 171 LYS B N 1
ATOM 3821 C CA . LYS B 1 171 ? 19.641 4.535 11.32 1 97.75 171 LYS B CA 1
ATOM 3822 C C . LYS B 1 171 ? 19.969 3.264 10.539 1 97.75 171 LYS B C 1
ATOM 3824 O O . LYS B 1 171 ? 20.266 2.225 11.133 1 97.75 171 LYS B O 1
ATOM 3829 N N . THR B 1 172 ? 19.938 3.34 9.25 1 98.75 172 THR B N 1
ATOM 3830 C CA . THR B 1 172 ? 20.172 2.186 8.391 1 98.75 172 THR B CA 1
ATOM 3831 C C . THR B 1 172 ? 21.141 2.541 7.262 1 98.75 172 THR B C 1
ATOM 3833 O O . THR B 1 172 ? 21.109 3.658 6.738 1 98.75 172 THR B O 1
ATOM 3836 N N . ALA B 1 173 ? 21.875 1.604 6.859 1 98.81 173 ALA B N 1
ATOM 3837 C CA . ALA B 1 173 ? 22.812 1.782 5.754 1 98.81 173 ALA B CA 1
ATOM 3838 C C . ALA B 1 173 ? 22.078 1.902 4.422 1 98.81 173 ALA B C 1
ATOM 3840 O O . ALA B 1 173 ? 22.656 2.324 3.42 1 98.81 173 ALA B O 1
ATOM 3841 N N . LEU B 1 174 ? 20.812 1.608 4.406 1 98.94 174 LEU B N 1
ATOM 3842 C CA . LEU B 1 174 ? 19.984 1.771 3.209 1 98.94 174 LEU B CA 1
ATOM 3843 C C . LEU B 1 174 ? 19.922 3.236 2.791 1 98.94 174 LEU B C 1
ATOM 3845 O O . LEU B 1 174 ? 19.812 3.541 1.602 1 98.94 174 LEU B O 1
ATOM 3849 N N . THR B 1 175 ? 20 4.152 3.797 1 98.88 175 THR B N 1
ATOM 3850 C CA . THR B 1 175 ? 19.797 5.566 3.506 1 98.88 175 THR B CA 1
ATOM 3851 C C . THR B 1 175 ? 20.844 6.074 2.521 1 98.88 175 THR B C 1
ATOM 3853 O O . THR B 1 175 ? 20.516 6.477 1.404 1 98.88 175 THR B O 1
ATOM 3856 N N . PRO B 1 176 ? 22.156 5.984 2.818 1 98.81 176 PRO B N 1
ATOM 3857 C CA . PRO B 1 176 ? 23.125 6.473 1.836 1 98.81 176 PRO B CA 1
ATOM 3858 C C . PRO B 1 176 ? 23.109 5.668 0.539 1 98.81 176 PRO B C 1
ATOM 3860 O O . PRO B 1 176 ? 23.328 6.223 -0.541 1 98.81 176 PRO B O 1
ATOM 3863 N N . ARG B 1 177 ? 22.812 4.387 0.532 1 98.81 177 ARG B N 1
ATOM 3864 C CA . ARG B 1 177 ? 22.828 3.529 -0.65 1 98.81 177 ARG B CA 1
ATOM 3865 C C . ARG B 1 177 ? 21.703 3.904 -1.611 1 98.81 177 ARG B C 1
ATOM 3867 O O . ARG B 1 177 ? 21.906 3.98 -2.822 1 98.81 177 ARG B O 1
ATOM 3874 N N . LEU B 1 178 ? 20.531 4.133 -1.046 1 98.88 178 LEU B N 1
ATOM 3875 C CA . LEU B 1 178 ? 19.406 4.457 -1.903 1 98.88 178 LEU B CA 1
ATOM 3876 C C . LEU B 1 178 ? 19.5 5.891 -2.41 1 98.88 178 LEU B C 1
ATOM 3878 O O . LEU B 1 178 ? 19.078 6.184 -3.533 1 98.88 178 LEU B O 1
ATOM 3882 N N . LEU B 1 179 ? 20.016 6.82 -1.525 1 98.81 179 LEU B N 1
ATOM 3883 C CA . LEU B 1 179 ? 20.266 8.172 -2.012 1 98.81 179 LEU B CA 1
ATOM 3884 C C . LEU B 1 179 ? 21.219 8.164 -3.197 1 98.81 179 LEU B C 1
ATOM 3886 O O . LEU B 1 179 ? 20.984 8.852 -4.195 1 98.81 179 LEU B O 1
ATOM 3890 N N . GLU B 1 180 ? 22.266 7.371 -3.111 1 98.69 180 GLU B N 1
ATOM 3891 C CA . GLU B 1 180 ? 23.219 7.242 -4.211 1 98.69 180 GLU B CA 1
ATOM 3892 C C . GLU B 1 180 ? 22.562 6.602 -5.434 1 98.69 180 GLU B C 1
ATOM 3894 O O . GLU B 1 180 ? 22.719 7.09 -6.555 1 98.69 180 GLU B O 1
ATOM 3899 N N . HIS B 1 181 ? 21.828 5.551 -5.25 1 98.56 181 HIS B N 1
ATOM 3900 C CA . HIS B 1 181 ? 21.172 4.805 -6.328 1 98.56 181 HIS B CA 1
ATOM 3901 C C . HIS B 1 181 ? 20.266 5.703 -7.148 1 98.56 181 HIS B C 1
ATOM 3903 O O . HIS B 1 181 ? 20.266 5.637 -8.383 1 98.56 181 HIS B O 1
ATOM 3909 N N . PHE B 1 182 ? 19.516 6.566 -6.441 1 98.56 182 PHE B N 1
ATOM 3910 C CA . PHE B 1 182 ? 18.531 7.402 -7.113 1 98.56 182 PHE B CA 1
ATOM 3911 C C . PHE B 1 182 ? 19.109 8.773 -7.43 1 98.56 182 PHE B C 1
ATOM 3913 O O . PHE B 1 182 ? 18.406 9.648 -7.957 1 98.56 182 PHE B O 1
ATOM 3920 N N . ARG B 1 183 ? 20.344 9.008 -7 1 98.25 183 ARG B N 1
ATOM 3921 C CA . ARG B 1 183 ? 21.016 10.281 -7.195 1 98.25 183 ARG B CA 1
ATOM 3922 C C . ARG B 1 183 ? 20.266 11.414 -6.516 1 98.25 183 ARG B C 1
ATOM 3924 O O . ARG B 1 183 ? 20.047 12.469 -7.113 1 98.25 183 ARG B O 1
ATOM 3931 N N . ALA B 1 184 ? 19.766 11.133 -5.344 1 98.56 184 ALA B N 1
ATOM 3932 C CA . ALA B 1 184 ? 19.141 12.148 -4.496 1 98.56 184 ALA B CA 1
ATOM 3933 C C . ALA B 1 184 ? 20.125 12.688 -3.463 1 98.56 184 ALA B C 1
ATOM 3935 O O . ALA B 1 184 ? 20.922 11.938 -2.904 1 98.56 184 ALA B O 1
ATOM 3936 N N . ARG B 1 185 ? 20.031 13.977 -3.133 1 97.69 185 ARG B N 1
ATOM 3937 C CA . ARG B 1 185 ? 20.969 14.602 -2.203 1 97.69 185 ARG B CA 1
ATOM 3938 C C . ARG B 1 185 ? 20.484 14.461 -0.764 1 97.69 185 ARG B C 1
ATOM 3940 O O . ARG B 1 185 ? 21.281 14.445 0.169 1 97.69 185 ARG B O 1
ATOM 3947 N N . THR B 1 186 ? 19.203 14.43 -0.608 1 98.31 186 THR B N 1
ATOM 3948 C CA . THR B 1 186 ? 18.594 14.344 0.715 1 98.31 186 THR B CA 1
ATOM 3949 C C . THR B 1 186 ? 17.422 13.375 0.709 1 98.31 186 THR B C 1
ATOM 3951 O O . THR B 1 186 ? 16.922 13 -0.355 1 98.31 186 THR B O 1
ATOM 3954 N N . VAL B 1 187 ? 17.062 12.945 1.872 1 98.44 187 VAL B N 1
ATOM 3955 C CA . VAL B 1 187 ? 15.914 12.062 2.018 1 98.44 187 VAL B CA 1
ATOM 3956 C C . VAL B 1 187 ? 14.648 12.773 1.552 1 98.44 187 VAL B C 1
ATOM 3958 O O . VAL B 1 187 ? 13.773 12.164 0.929 1 98.44 187 VAL B O 1
ATOM 3961 N N . ASP B 1 188 ? 14.555 14.094 1.771 1 97.06 188 ASP B N 1
ATOM 3962 C CA . ASP B 1 188 ? 13.422 14.891 1.298 1 97.06 188 ASP B CA 1
ATOM 3963 C C . ASP B 1 188 ? 13.32 14.852 -0.225 1 97.06 188 ASP B C 1
ATOM 3965 O O . ASP B 1 188 ? 12.227 14.758 -0.778 1 97.06 188 ASP B O 1
ATOM 3969 N N . GLU B 1 189 ? 14.469 15.008 -0.814 1 97.69 189 GLU B N 1
ATOM 3970 C CA . GLU B 1 189 ? 14.492 14.945 -2.273 1 97.69 189 GLU B CA 1
ATOM 3971 C C . GLU B 1 189 ? 14.039 13.578 -2.773 1 97.69 189 GLU B C 1
ATOM 3973 O O . GLU B 1 189 ? 13.32 13.477 -3.77 1 97.69 189 GLU B O 1
ATOM 3978 N N . LEU B 1 190 ? 14.477 12.516 -2.088 1 98.62 190 LEU B N 1
ATOM 3979 C CA . LEU B 1 190 ? 14.055 11.164 -2.436 1 98.62 190 LEU B CA 1
ATOM 3980 C C . LEU B 1 190 ? 12.539 11.016 -2.316 1 98.62 190 LEU B C 1
ATOM 3982 O O . LEU B 1 190 ? 11.891 10.453 -3.199 1 98.62 190 LEU B O 1
ATOM 3986 N N . LEU B 1 191 ? 11.992 11.516 -1.245 1 98.12 191 LEU B N 1
ATOM 3987 C CA . LEU B 1 191 ? 10.547 11.484 -1.063 1 98.12 191 LEU B CA 1
ATOM 3988 C C . LEU B 1 191 ? 9.844 12.25 -2.18 1 98.12 191 LEU B C 1
ATOM 3990 O O . LEU B 1 191 ? 8.828 11.789 -2.713 1 98.12 191 LEU B O 1
ATOM 3994 N N . TYR B 1 192 ? 10.391 13.383 -2.51 1 96.44 192 TYR B N 1
ATOM 3995 C CA . TYR B 1 192 ? 9.812 14.203 -3.574 1 96.44 192 TYR B CA 1
ATOM 3996 C C . TYR B 1 192 ? 9.797 13.445 -4.895 1 96.44 192 TYR B C 1
ATOM 3998 O O . TYR B 1 192 ? 8.812 13.492 -5.633 1 96.44 192 TYR B O 1
ATOM 4006 N N . MET B 1 193 ? 10.898 12.766 -5.191 1 97.69 193 MET B N 1
ATOM 4007 C CA . MET B 1 193 ? 10.984 11.953 -6.402 1 97.69 193 MET B CA 1
ATOM 4008 C C . MET B 1 193 ? 9.906 10.875 -6.402 1 97.69 193 MET B C 1
ATOM 4010 O O . MET B 1 193 ? 9.273 10.617 -7.43 1 97.69 193 MET B O 1
ATOM 4014 N N . GLN B 1 194 ? 9.656 10.234 -5.285 1 97.31 194 GLN B N 1
ATOM 4015 C CA . GLN B 1 194 ? 8.641 9.188 -5.195 1 97.31 194 GLN B CA 1
ATOM 4016 C C . GLN B 1 194 ? 7.246 9.758 -5.426 1 97.31 194 GLN B C 1
ATOM 4018 O O . GLN B 1 194 ? 6.469 9.203 -6.211 1 97.31 194 GLN B O 1
ATOM 4023 N N . VAL B 1 195 ? 6.957 10.875 -4.801 1 94.38 195 VAL B N 1
ATOM 4024 C CA . VAL B 1 195 ? 5.613 11.438 -4.801 1 94.38 195 VAL B CA 1
ATOM 4025 C C . VAL B 1 195 ? 5.297 12.023 -6.176 1 94.38 195 VAL B C 1
ATOM 4027 O O . VAL B 1 195 ? 4.145 12.023 -6.609 1 94.38 195 VAL B O 1
ATOM 4030 N N . THR B 1 196 ? 6.328 12.445 -6.91 1 93.44 196 THR B N 1
ATOM 4031 C CA . THR B 1 196 ? 6.113 13.078 -8.203 1 93.44 196 THR B CA 1
ATOM 4032 C C . THR B 1 196 ? 6.191 12.047 -9.328 1 93.44 196 THR B C 1
ATOM 4034 O O . THR B 1 196 ? 6.117 12.398 -10.508 1 93.44 196 THR B O 1
ATOM 4037 N N . GLY B 1 197 ? 6.492 10.836 -9.023 1 94.88 197 GLY B N 1
ATOM 4038 C CA . GLY B 1 197 ? 6.469 9.766 -10.008 1 94.88 197 GLY B CA 1
ATOM 4039 C C . GLY B 1 197 ? 7.793 9.594 -10.734 1 94.88 197 GLY B C 1
ATOM 4040 O O . GLY B 1 197 ? 7.863 8.914 -11.758 1 94.88 197 GLY B O 1
ATOM 4041 N N . LYS B 1 198 ? 8.766 10.266 -10.203 1 96.25 198 LYS B N 1
ATOM 4042 C CA . LYS B 1 198 ? 10.086 10.094 -10.797 1 96.25 198 LYS B CA 1
ATOM 4043 C C . LYS B 1 198 ? 10.648 8.703 -10.492 1 96.25 198 LYS B C 1
ATOM 4045 O O . LYS B 1 198 ? 11.477 8.188 -11.25 1 96.25 198 LYS B O 1
ATOM 4050 N N . ILE B 1 199 ? 10.273 8.148 -9.391 1 97.12 199 ILE B N 1
ATOM 4051 C CA . ILE B 1 199 ? 10.555 6.746 -9.117 1 97.12 199 ILE B CA 1
ATOM 4052 C C . ILE B 1 199 ? 9.422 5.879 -9.672 1 97.12 199 ILE B C 1
ATOM 4054 O O . ILE B 1 199 ? 8.305 5.898 -9.156 1 97.12 199 ILE B O 1
ATOM 4058 N N . LYS B 1 200 ? 9.758 5.133 -10.648 1 95.12 200 LYS B N 1
ATOM 4059 C CA . LYS B 1 200 ? 8.773 4.301 -11.328 1 95.12 200 LYS B CA 1
ATOM 4060 C C . LYS B 1 200 ? 8.656 2.932 -10.664 1 95.12 200 LYS B C 1
ATOM 4062 O O . LYS B 1 200 ? 9.547 2.523 -9.914 1 95.12 200 LYS B O 1
ATOM 4067 N N . SER B 1 201 ? 7.559 2.27 -11.016 1 92.62 201 SER B N 1
ATOM 4068 C CA . SER B 1 201 ? 7.316 0.942 -10.461 1 92.62 201 SER B CA 1
ATOM 4069 C C . SER B 1 201 ? 8.469 -0.007 -10.773 1 92.62 201 SER B C 1
ATOM 4071 O O . SER B 1 201 ? 8.852 -0.826 -9.938 1 92.62 201 SER B O 1
ATOM 4073 N N . SER B 1 202 ? 9.023 0.051 -11.938 1 92.62 202 SER B N 1
ATOM 4074 C CA . SER B 1 202 ? 10.117 -0.808 -12.367 1 92.62 202 SE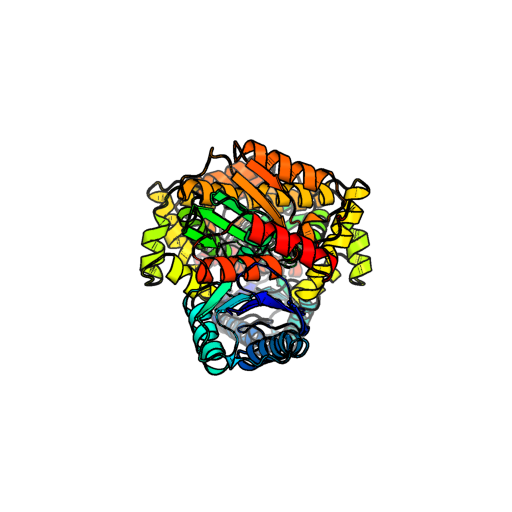R B CA 1
ATOM 4075 C C . SER B 1 202 ? 11.383 -0.534 -11.562 1 92.62 202 SER B C 1
ATOM 4077 O O . SER B 1 202 ? 12.227 -1.417 -11.398 1 92.62 202 SER B O 1
ATOM 4079 N N . ASP B 1 203 ? 11.484 0.706 -11.039 1 96.5 203 ASP B N 1
ATOM 4080 C CA . ASP B 1 203 ? 12.664 1.076 -10.266 1 96.5 203 ASP B CA 1
ATOM 4081 C C . ASP B 1 203 ? 12.727 0.292 -8.953 1 96.5 203 ASP B C 1
ATOM 4083 O O . ASP B 1 203 ? 13.812 -0.025 -8.469 1 96.5 203 ASP B O 1
ATOM 4087 N N . TYR B 1 204 ? 11.625 -0.061 -8.422 1 97.44 204 TYR B N 1
ATOM 4088 C CA . TYR B 1 204 ? 11.586 -0.8 -7.16 1 97.44 204 TYR B CA 1
ATOM 4089 C C . TYR B 1 204 ? 12.109 -2.219 -7.344 1 97.44 204 TYR B C 1
ATOM 4091 O O . TYR B 1 204 ? 12.648 -2.814 -6.406 1 97.44 204 TYR B O 1
ATOM 4099 N N . LEU B 1 205 ? 12.031 -2.791 -8.523 1 95.5 205 LEU B N 1
ATOM 4100 C CA . LEU B 1 205 ? 12.352 -4.188 -8.797 1 95.5 205 LEU B CA 1
ATOM 4101 C C . LEU B 1 205 ? 13.852 -4.426 -8.727 1 95.5 205 LEU B C 1
ATOM 4103 O O . LEU B 1 205 ? 14.297 -5.574 -8.617 1 95.5 205 LEU B O 1
ATOM 4107 N N . SER B 1 206 ? 14.672 -3.389 -8.766 1 95.06 206 SER B N 1
ATOM 4108 C CA . SER B 1 206 ? 16.125 -3.549 -8.68 1 95.06 206 SER B CA 1
ATOM 4109 C C . SER B 1 206 ? 16.625 -3.387 -7.25 1 95.06 206 SER B C 1
ATOM 4111 O O . SER B 1 206 ? 17.766 -3.727 -6.941 1 95.06 206 SER B O 1
ATOM 4113 N N . LEU B 1 207 ? 15.82 -2.98 -6.398 1 98.38 207 LEU B N 1
ATOM 4114 C CA . LEU B 1 207 ? 16.25 -2.562 -5.066 1 98.38 207 LEU B CA 1
ATOM 4115 C C . LEU B 1 207 ? 16.469 -3.77 -4.164 1 98.38 207 LEU B C 1
ATOM 4117 O O . LEU B 1 207 ? 17.234 -3.689 -3.193 1 98.38 207 LEU B O 1
ATOM 4121 N N . PRO B 1 208 ? 15.844 -4.91 -4.43 1 98.19 208 PRO B N 1
ATOM 4122 C CA . PRO B 1 208 ? 16.109 -6.078 -3.592 1 98.19 208 PRO B CA 1
ATOM 4123 C C . PRO B 1 208 ? 17.594 -6.457 -3.568 1 98.19 208 PRO B C 1
ATOM 4125 O O . PRO B 1 208 ? 18.078 -6.988 -2.568 1 98.19 208 PRO B O 1
ATOM 4128 N N . ILE B 1 209 ? 18.312 -6.227 -4.602 1 98.06 209 ILE B N 1
ATOM 4129 C CA . ILE B 1 209 ? 19.75 -6.504 -4.641 1 98.06 209 ILE B CA 1
ATOM 4130 C C . ILE B 1 209 ? 20.469 -5.652 -3.594 1 98.06 209 ILE B C 1
ATOM 4132 O O . ILE B 1 209 ? 21.297 -6.16 -2.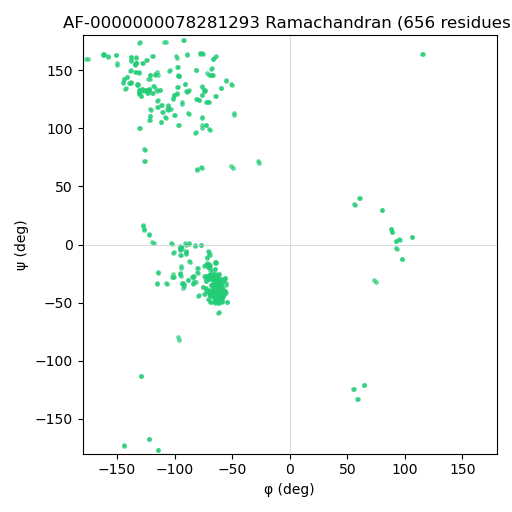844 1 98.06 209 ILE B O 1
ATOM 4136 N N . ILE B 1 210 ? 20.094 -4.355 -3.561 1 98.69 210 ILE B N 1
ATOM 4137 C CA . ILE B 1 210 ? 20.672 -3.443 -2.582 1 98.69 210 ILE B CA 1
ATOM 4138 C C . ILE B 1 210 ? 20.25 -3.857 -1.174 1 98.69 210 ILE B C 1
ATOM 4140 O O . ILE B 1 210 ? 21.062 -3.844 -0.248 1 98.69 210 ILE B O 1
ATOM 4144 N N . LEU B 1 211 ? 19 -4.238 -1.043 1 98.88 211 LEU B N 1
ATOM 4145 C CA . LEU B 1 211 ? 18.484 -4.699 0.238 1 98.88 211 LEU B CA 1
ATOM 4146 C C . LEU B 1 211 ? 19.234 -5.926 0.729 1 98.88 211 LEU B C 1
ATOM 4148 O O . LEU B 1 211 ? 19.609 -6.004 1.901 1 98.88 211 LEU B O 1
ATOM 4152 N N . GLU B 1 212 ? 19.484 -6.871 -0.126 1 98.75 212 GLU B N 1
ATOM 4153 C CA . GLU B 1 212 ? 20.219 -8.094 0.183 1 98.75 212 GLU B CA 1
ATOM 4154 C C . GLU B 1 212 ? 21.641 -7.781 0.615 1 98.75 212 GLU B C 1
ATOM 4156 O O . GLU B 1 212 ? 22.109 -8.281 1.643 1 98.75 212 GLU B O 1
ATOM 4161 N N . GLU B 1 213 ? 22.312 -6.957 -0.171 1 98.62 213 GLU B N 1
ATOM 4162 C CA . GLU B 1 213 ? 23.688 -6.594 0.131 1 98.62 213 GLU B CA 1
ATOM 4163 C C . GLU B 1 213 ? 23.797 -5.898 1.485 1 98.62 213 GLU B C 1
ATOM 4165 O O . GLU B 1 213 ? 24.672 -6.207 2.281 1 98.62 213 GLU B O 1
ATOM 4170 N N . THR B 1 214 ? 22.875 -5.02 1.739 1 98.81 214 THR B N 1
ATOM 4171 C CA . THR B 1 214 ? 22.859 -4.27 2.99 1 98.81 214 THR B CA 1
ATOM 4172 C C . THR B 1 214 ? 22.625 -5.199 4.176 1 98.81 214 THR B C 1
ATOM 4174 O O . THR B 1 214 ? 23.281 -5.059 5.219 1 98.81 214 THR B O 1
ATOM 4177 N N . ALA B 1 215 ? 21.766 -6.16 3.998 1 98.81 215 ALA B N 1
ATOM 4178 C CA . ALA B 1 215 ? 21.5 -7.145 5.043 1 98.81 215 ALA B CA 1
ATOM 4179 C C . ALA B 1 215 ? 22.719 -8.016 5.301 1 98.81 215 ALA B C 1
ATOM 4181 O O . ALA B 1 215 ? 23.094 -8.25 6.449 1 98.81 215 ALA B O 1
ATOM 4182 N N . ARG B 1 216 ? 23.359 -8.445 4.289 1 98.5 216 ARG B N 1
ATOM 4183 C CA . ARG B 1 216 ? 24.516 -9.312 4.398 1 98.5 216 ARG B CA 1
ATOM 4184 C C . ARG B 1 216 ? 25.672 -8.602 5.109 1 98.5 216 ARG B C 1
ATOM 4186 O O . ARG B 1 216 ? 26.5 -9.242 5.758 1 98.5 216 ARG B O 1
ATOM 4193 N N . GLU B 1 217 ? 25.656 -7.309 5.027 1 98.5 217 GLU B N 1
ATOM 4194 C CA . GLU B 1 217 ? 26.688 -6.512 5.668 1 98.5 217 GLU B CA 1
ATOM 4195 C C . GLU B 1 217 ? 26.328 -6.184 7.113 1 98.5 217 GLU B C 1
ATOM 4197 O O . GLU B 1 217 ? 27.031 -5.422 7.777 1 98.5 217 GLU B O 1
ATOM 4202 N N . GLY B 1 218 ? 25.188 -6.652 7.578 1 98.19 218 GLY B N 1
ATOM 4203 C CA . GLY B 1 218 ? 24.906 -6.621 9.008 1 98.19 218 GLY B CA 1
ATOM 4204 C C . GLY B 1 218 ? 23.891 -5.566 9.391 1 98.19 218 GLY B C 1
ATOM 4205 O O . GLY B 1 218 ? 23.641 -5.348 10.578 1 98.19 218 GLY B O 1
ATOM 4206 N N . ASP B 1 219 ? 23.297 -4.914 8.43 1 98.69 219 ASP B N 1
ATOM 4207 C CA . ASP B 1 219 ? 22.297 -3.91 8.75 1 98.69 219 ASP B CA 1
ATOM 4208 C C . ASP B 1 219 ? 21.016 -4.559 9.289 1 98.69 219 ASP B C 1
ATOM 4210 O O . ASP B 1 219 ? 20.375 -5.352 8.586 1 98.69 219 ASP B O 1
ATOM 4214 N N . ARG B 1 220 ? 20.641 -4.195 10.406 1 98.44 220 ARG B N 1
ATOM 4215 C CA . ARG B 1 220 ? 19.531 -4.844 11.094 1 98.44 220 ARG B CA 1
ATOM 4216 C C . ARG B 1 220 ? 18.203 -4.547 10.391 1 98.44 220 ARG B C 1
ATOM 4218 O O . ARG B 1 220 ? 17.359 -5.438 10.234 1 98.44 220 ARG B O 1
ATOM 4225 N N . THR B 1 221 ? 18 -3.307 9.992 1 98.75 221 THR B N 1
ATOM 4226 C CA . THR B 1 221 ? 16.766 -2.916 9.328 1 98.75 221 THR B CA 1
ATOM 4227 C C . THR B 1 221 ? 16.578 -3.703 8.039 1 98.75 221 THR B C 1
ATOM 4229 O O . THR B 1 221 ? 15.5 -4.258 7.797 1 98.75 221 THR B O 1
ATOM 4232 N N . ALA B 1 222 ? 17.594 -3.764 7.227 1 98.88 222 ALA B N 1
ATOM 4233 C CA . ALA B 1 222 ? 17.531 -4.512 5.973 1 98.88 222 ALA B CA 1
ATOM 4234 C C . ALA B 1 222 ? 17.25 -5.988 6.227 1 98.88 222 ALA B C 1
ATOM 4236 O O . ALA B 1 222 ? 16.422 -6.598 5.551 1 98.88 222 ALA B O 1
ATOM 4237 N N . GLY B 1 223 ? 17.922 -6.555 7.168 1 98.81 223 GLY B N 1
ATOM 4238 C CA . GLY B 1 223 ? 17.688 -7.945 7.527 1 98.81 223 GLY B CA 1
ATOM 4239 C C . GLY B 1 223 ? 16.266 -8.211 7.988 1 98.81 223 GLY B C 1
ATOM 4240 O O . GLY B 1 223 ? 15.648 -9.188 7.559 1 98.81 223 GLY B O 1
ATOM 4241 N N . ASP B 1 224 ? 15.742 -7.328 8.82 1 98.81 224 ASP B N 1
ATOM 4242 C CA . ASP B 1 224 ? 14.391 -7.484 9.344 1 98.81 224 ASP B CA 1
ATOM 4243 C C . ASP B 1 224 ? 13.352 -7.477 8.219 1 98.81 224 ASP B C 1
ATOM 4245 O O . ASP B 1 224 ? 12.367 -8.219 8.266 1 98.81 224 ASP B O 1
ATOM 4249 N N . ILE B 1 225 ? 13.57 -6.645 7.223 1 98.75 225 ILE B N 1
ATOM 4250 C CA . ILE B 1 225 ? 12.648 -6.555 6.098 1 98.75 225 ILE B CA 1
ATOM 4251 C C . ILE B 1 225 ? 12.57 -7.906 5.387 1 98.75 225 ILE B C 1
ATOM 4253 O O . ILE B 1 225 ? 11.477 -8.414 5.117 1 98.75 225 ILE B O 1
ATOM 4257 N N . TRP B 1 226 ? 13.719 -8.547 5.156 1 98.75 226 TRP B N 1
ATOM 4258 C CA . TRP B 1 226 ? 13.781 -9.844 4.504 1 98.75 226 TRP B CA 1
ATOM 4259 C C . TRP B 1 226 ? 13.102 -10.914 5.359 1 98.75 226 TRP B C 1
ATOM 4261 O O . TRP B 1 226 ? 12.273 -11.68 4.863 1 98.75 226 TRP B O 1
ATOM 4271 N N . ILE B 1 227 ? 13.445 -10.945 6.625 1 98.69 227 ILE B N 1
ATOM 4272 C CA . ILE B 1 227 ? 12.984 -11.984 7.535 1 98.69 227 ILE B CA 1
ATOM 4273 C C . ILE B 1 227 ? 11.469 -11.891 7.715 1 98.69 227 ILE B C 1
ATOM 4275 O O . ILE B 1 227 ? 10.766 -12.898 7.629 1 98.69 227 ILE B O 1
ATOM 4279 N N . GLU B 1 228 ? 10.984 -10.703 7.906 1 98.5 228 GLU B N 1
ATOM 4280 C CA . GLU B 1 228 ? 9.547 -10.5 8.078 1 98.5 228 GLU B CA 1
ATOM 4281 C C . GLU B 1 228 ? 8.781 -10.891 6.82 1 98.5 228 GLU B C 1
ATOM 4283 O O . GLU B 1 228 ? 7.703 -11.484 6.902 1 98.5 228 GLU B O 1
ATOM 4288 N N . TYR B 1 229 ? 9.344 -10.5 5.672 1 98.5 229 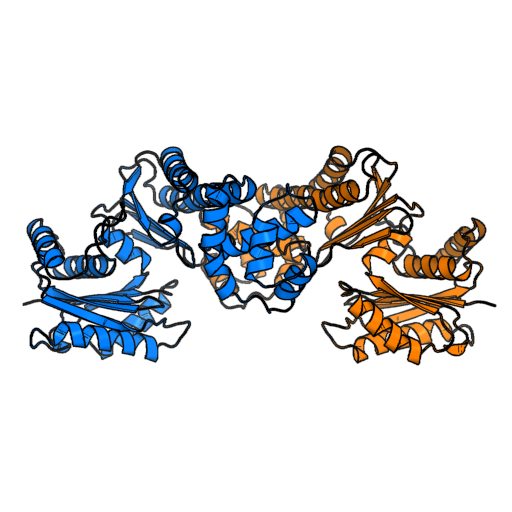TYR B N 1
ATOM 4289 C CA . TYR B 1 229 ? 8.734 -10.891 4.406 1 98.5 229 TYR B CA 1
ATOM 4290 C C . TYR B 1 229 ? 8.648 -12.414 4.289 1 98.5 229 TYR B C 1
ATOM 4292 O O . TYR B 1 229 ? 7.59 -12.961 3.984 1 98.5 229 TYR B O 1
ATOM 4300 N N . GLY B 1 230 ? 9.727 -13.07 4.551 1 98 230 GLY B N 1
ATOM 4301 C CA . GLY B 1 230 ? 9.797 -14.523 4.453 1 98 230 GLY B CA 1
ATOM 4302 C C . GLY B 1 230 ? 8.797 -15.227 5.352 1 98 230 GLY B C 1
ATOM 4303 O O . GLY B 1 230 ? 8.133 -16.172 4.926 1 98 230 GLY B O 1
ATOM 4304 N N . LYS B 1 231 ? 8.703 -14.75 6.547 1 98.12 231 LYS B N 1
ATOM 4305 C CA . LYS B 1 231 ? 7.77 -15.352 7.496 1 98.12 231 LYS B CA 1
ATOM 4306 C C . LYS B 1 231 ? 6.324 -15.133 7.062 1 98.12 231 LYS B C 1
ATOM 4308 O O . LYS B 1 231 ? 5.512 -16.062 7.102 1 98.12 231 LYS B O 1
ATOM 4313 N N . LYS B 1 232 ? 6.074 -13.961 6.562 1 98.12 232 LYS B N 1
ATOM 4314 C CA . LYS B 1 232 ? 4.691 -13.586 6.27 1 98.12 232 LYS B CA 1
ATOM 4315 C C . LYS B 1 232 ? 4.152 -14.367 5.074 1 98.12 232 LYS B C 1
ATOM 4317 O O . LYS B 1 232 ? 2.998 -14.805 5.082 1 98.12 232 LYS B O 1
ATOM 4322 N N . ILE B 1 233 ? 4.906 -14.57 4.102 1 97.94 233 ILE B N 1
ATOM 4323 C CA . ILE B 1 233 ? 4.375 -15.133 2.863 1 97.94 233 ILE B CA 1
ATOM 4324 C C . ILE B 1 233 ? 4.016 -16.609 3.08 1 97.94 233 ILE B C 1
ATOM 4326 O O . ILE B 1 233 ? 3.211 -17.172 2.336 1 97.94 233 ILE B O 1
ATOM 4330 N N . VAL B 1 234 ? 4.547 -17.281 4.102 1 98.12 234 VAL B N 1
ATOM 4331 C CA . VAL B 1 234 ? 4.246 -18.672 4.414 1 98.12 234 VAL B CA 1
ATOM 4332 C C . VAL B 1 234 ? 2.805 -18.781 4.898 1 98.12 234 VAL B C 1
ATOM 4334 O O . VAL B 1 234 ? 2.152 -19.812 4.68 1 98.12 234 VAL B O 1
ATOM 4337 N N . SER B 1 235 ? 2.316 -17.75 5.48 1 98 235 SER B N 1
ATOM 4338 C CA . SER B 1 235 ? 0.961 -17.781 6.02 1 98 235 SER B CA 1
ATOM 4339 C C . SER B 1 235 ? -0.068 -18 4.914 1 98 235 SER B C 1
ATOM 4341 O O . SER B 1 235 ? -1.126 -18.594 5.148 1 98 235 SER B O 1
ATOM 4343 N N . PHE B 1 236 ? 0.182 -17.547 3.705 1 97.94 236 PHE B N 1
ATOM 4344 C CA . PHE B 1 236 ? -0.729 -17.766 2.586 1 97.94 236 PHE B CA 1
ATOM 4345 C C . PHE B 1 236 ? -0.871 -19.25 2.277 1 97.94 236 PHE B C 1
ATOM 4347 O O . PHE B 1 236 ? -1.985 -19.75 2.121 1 97.94 236 PHE B O 1
ATOM 4354 N N . LEU B 1 237 ? 0.262 -19.953 2.264 1 97.06 237 LEU B N 1
ATOM 4355 C CA . LEU B 1 237 ? 0.247 -21.391 2.033 1 97.06 237 LEU B CA 1
ATOM 4356 C C . LEU B 1 237 ? -0.534 -22.109 3.127 1 97.06 237 LEU B C 1
ATOM 4358 O O . LEU B 1 237 ? -1.412 -22.922 2.836 1 97.06 237 LEU B O 1
ATOM 4362 N N . GLU B 1 238 ? -0.173 -21.781 4.359 1 97.75 238 GLU B N 1
ATOM 4363 C CA . GLU B 1 238 ? -0.816 -22.422 5.5 1 97.75 238 GLU B CA 1
ATOM 4364 C C . GLU B 1 238 ? -2.334 -22.281 5.43 1 97.75 238 GLU B C 1
ATOM 4366 O O . GLU B 1 238 ? -3.062 -23.25 5.609 1 97.75 238 GLU B O 1
ATOM 4371 N N . ALA B 1 239 ? -2.768 -21.094 5.215 1 97.19 239 ALA B N 1
ATOM 4372 C CA . ALA B 1 239 ? -4.199 -20.797 5.211 1 97.19 239 ALA B CA 1
ATOM 4373 C C . ALA B 1 239 ? -4.922 -21.625 4.148 1 97.19 239 ALA B C 1
ATOM 4375 O O . ALA B 1 239 ? -5.953 -22.234 4.426 1 97.19 239 ALA B O 1
ATOM 4376 N N . ARG B 1 240 ? -4.398 -21.641 2.979 1 96.81 240 ARG B N 1
ATOM 4377 C CA . ARG B 1 240 ? -5.074 -22.359 1.897 1 96.81 240 ARG B CA 1
ATOM 4378 C C . ARG B 1 240 ? -4.984 -23.859 2.09 1 96.81 240 ARG B C 1
ATOM 4380 O O . ARG B 1 240 ? -5.934 -24.594 1.799 1 96.81 240 ARG B O 1
ATOM 4387 N N . MET B 1 241 ? -3.846 -24.328 2.523 1 97.19 241 MET B N 1
ATOM 4388 C CA . MET B 1 241 ? -3.693 -25.75 2.787 1 97.19 241 MET B CA 1
ATOM 4389 C C . MET B 1 241 ? -4.676 -26.219 3.855 1 97.19 241 MET B C 1
ATOM 4391 O O . MET B 1 241 ? -5.242 -27.312 3.752 1 97.19 241 MET B O 1
ATOM 4395 N N . ASN B 1 242 ? -4.852 -25.406 4.859 1 96.62 242 ASN B N 1
ATOM 4396 C CA . ASN B 1 242 ? -5.852 -25.688 5.883 1 96.62 242 ASN B CA 1
ATOM 4397 C C . ASN B 1 242 ? -7.25 -25.781 5.285 1 96.62 242 ASN B C 1
ATOM 4399 O O . ASN B 1 242 ? -7.988 -26.734 5.562 1 96.62 242 ASN B O 1
ATOM 4403 N N . LYS B 1 243 ? -7.59 -24.891 4.504 1 95.69 243 LYS B N 1
ATOM 4404 C CA . LYS B 1 243 ? -8.914 -24.859 3.887 1 95.69 243 LYS B CA 1
ATOM 4405 C C . LYS B 1 243 ? -9.125 -26.062 2.977 1 95.69 243 LYS B C 1
ATOM 4407 O O . LYS B 1 243 ? -10.25 -26.547 2.834 1 95.69 243 LYS B O 1
ATOM 4412 N N . MET B 1 244 ? -8.047 -26.547 2.408 1 96.19 244 MET B N 1
ATOM 4413 C CA . MET B 1 244 ? -8.156 -27.656 1.458 1 96.19 244 MET B CA 1
ATOM 4414 C C . MET B 1 244 ? -7.949 -29 2.154 1 96.19 244 MET B C 1
ATOM 4416 O O . MET B 1 244 ? -7.961 -30.047 1.508 1 96.19 244 MET B O 1
ATOM 4420 N N . GLY B 1 245 ? -7.66 -28.938 3.465 1 94.88 245 GLY B N 1
ATOM 4421 C CA . GLY B 1 245 ? -7.637 -30.141 4.281 1 94.88 245 GLY B CA 1
ATOM 4422 C C . GLY B 1 245 ? -6.352 -30.938 4.141 1 94.88 245 GLY B C 1
ATOM 4423 O O . GLY B 1 245 ? -6.355 -32.156 4.242 1 94.88 245 GLY B O 1
ATOM 4424 N N . ILE B 1 246 ? -5.262 -30.266 3.863 1 95.69 246 ILE B N 1
ATOM 4425 C CA . ILE B 1 246 ? -4.051 -31.047 3.645 1 95.69 246 ILE B CA 1
ATOM 4426 C C . ILE B 1 246 ? -2.967 -30.609 4.625 1 95.69 246 ILE B C 1
ATOM 4428 O O . ILE B 1 246 ? -1.802 -30.984 4.48 1 95.69 246 ILE B O 1
ATOM 4432 N N . LEU B 1 247 ? -3.457 -29.781 5.539 1 93.5 247 LEU B N 1
ATOM 4433 C CA . LEU B 1 247 ? -2.508 -29.453 6.598 1 93.5 247 LEU B CA 1
ATOM 4434 C C . LEU B 1 247 ? -2.162 -30.688 7.418 1 93.5 247 LEU B C 1
ATOM 4436 O O . LEU B 1 247 ? -3.053 -31.422 7.836 1 93.5 247 LEU B O 1
ATOM 4440 N N . GLY B 1 248 ? -0.938 -31.047 7.629 1 89.56 248 GLY B N 1
ATOM 4441 C CA . GLY B 1 248 ? -0.541 -32.219 8.383 1 89.56 248 GLY B CA 1
ATOM 4442 C C . GLY B 1 248 ? -0.23 -33.406 7.508 1 89.56 248 GLY B C 1
ATOM 4443 O O . GLY B 1 248 ? 0.279 -34.438 7.988 1 89.56 248 GLY B O 1
ATOM 4444 N N . CYS B 1 249 ? -0.58 -33.312 6.277 1 92.62 249 CYS B N 1
ATOM 4445 C CA . CYS B 1 249 ? -0.241 -34.375 5.336 1 92.62 249 CYS B CA 1
ATOM 4446 C C . CYS B 1 249 ? 1.218 -34.281 4.906 1 92.62 249 CYS B C 1
ATOM 4448 O O . CYS B 1 249 ? 1.9 -33.281 5.227 1 92.62 249 CYS B O 1
ATOM 4450 N N . ASP B 1 250 ? 1.653 -35.375 4.344 1 95.69 250 ASP B N 1
ATOM 4451 C CA . ASP B 1 250 ? 2.939 -35.344 3.658 1 95.69 250 ASP B CA 1
ATOM 4452 C C . ASP B 1 250 ? 2.855 -34.5 2.375 1 95.69 250 ASP B C 1
ATOM 4454 O O . ASP B 1 250 ? 2.35 -35 1.357 1 95.69 250 ASP B O 1
ATOM 4458 N N . THR B 1 251 ? 3.318 -33.25 2.514 1 96.62 251 THR B N 1
ATOM 4459 C CA . THR B 1 251 ? 3.158 -32.312 1.395 1 96.62 251 THR B CA 1
ATOM 4460 C C . THR B 1 251 ? 4.512 -31.781 0.943 1 96.62 251 THR B C 1
ATOM 4462 O O . THR B 1 251 ? 5.406 -31.578 1.764 1 96.62 251 THR B O 1
ATOM 4465 N N . ASP B 1 252 ? 4.68 -31.594 -0.364 1 97 252 ASP B N 1
ATOM 4466 C CA . ASP B 1 252 ? 5.836 -30.891 -0.9 1 97 252 ASP B CA 1
ATOM 4467 C C . ASP B 1 252 ? 5.551 -29.391 -1.014 1 97 252 ASP B C 1
ATOM 4469 O O . ASP B 1 252 ? 4.465 -28.984 -1.437 1 97 252 ASP B O 1
ATOM 4473 N N . ILE B 1 253 ? 6.469 -28.609 -0.538 1 97.56 253 ILE B N 1
ATOM 4474 C CA . ILE B 1 253 ? 6.414 -27.172 -0.701 1 97.56 253 ILE B CA 1
ATOM 4475 C C . ILE B 1 253 ? 7.527 -26.703 -1.64 1 97.56 253 ILE B C 1
ATOM 4477 O O . ILE B 1 253 ? 8.711 -26.906 -1.348 1 97.56 253 ILE B O 1
ATOM 4481 N N . VAL B 1 254 ? 7.137 -26.094 -2.715 1 96.25 254 VAL B N 1
ATOM 4482 C CA . VAL B 1 254 ? 8.078 -25.656 -3.732 1 96.25 254 VAL B CA 1
ATOM 4483 C C . VAL B 1 254 ? 8.344 -24.156 -3.568 1 96.25 254 VAL B C 1
ATOM 4485 O O . VAL B 1 254 ? 7.414 -23.359 -3.418 1 96.25 254 VAL B O 1
ATOM 4488 N N . LEU B 1 255 ? 9.594 -23.781 -3.518 1 95.06 255 LEU B N 1
ATOM 4489 C CA . LEU B 1 255 ? 10.008 -22.391 -3.543 1 95.06 255 LEU B CA 1
ATOM 4490 C C . LEU B 1 255 ? 10.625 -22.031 -4.891 1 95.06 255 LEU B C 1
ATOM 4492 O O . LEU B 1 255 ? 11.648 -22.594 -5.281 1 95.06 255 LEU B O 1
ATOM 4496 N N . SER B 1 256 ? 9.914 -21.078 -5.574 1 90.69 256 SER B N 1
ATOM 4497 C CA . SER B 1 256 ? 10.352 -20.719 -6.918 1 90.69 256 SER B CA 1
ATOM 4498 C C . SER B 1 256 ? 10.438 -19.203 -7.078 1 90.69 256 SER B C 1
ATOM 4500 O O . SER B 1 256 ? 9.703 -18.453 -6.426 1 90.69 256 SER B O 1
ATOM 4502 N N . GLY B 1 257 ? 11.414 -18.734 -7.934 1 89.62 257 GLY B N 1
ATOM 4503 C CA . GLY B 1 257 ? 11.547 -17.328 -8.227 1 89.62 257 GLY B CA 1
ATOM 4504 C C . GLY B 1 257 ? 12.859 -16.734 -7.742 1 89.62 257 GLY B C 1
ATOM 4505 O O . GLY B 1 257 ? 13.484 -17.281 -6.828 1 89.62 257 GLY B O 1
ATOM 4506 N N . SER B 1 258 ? 13.18 -15.602 -8.227 1 90.06 258 SER B N 1
ATOM 4507 C CA . SER B 1 258 ? 14.484 -14.992 -8.008 1 90.06 258 SER B CA 1
ATOM 4508 C C . SER B 1 258 ? 14.648 -14.531 -6.566 1 90.06 258 SER B C 1
ATOM 4510 O O . SER B 1 258 ? 15.766 -14.445 -6.059 1 90.06 258 SER B O 1
ATOM 4512 N N . ILE B 1 259 ? 13.562 -14.234 -5.902 1 94.75 259 ILE B N 1
ATOM 4513 C CA . ILE B 1 259 ? 13.625 -13.766 -4.523 1 94.75 259 ILE B CA 1
ATOM 4514 C C . ILE B 1 259 ? 14.211 -14.859 -3.635 1 94.75 259 ILE B C 1
ATOM 4516 O O . ILE B 1 259 ? 14.969 -14.57 -2.699 1 94.75 259 ILE B O 1
ATOM 4520 N N . PHE B 1 260 ? 13.953 -16.109 -3.98 1 93.56 260 PHE B N 1
ATOM 4521 C CA . PHE B 1 260 ? 14.422 -17.219 -3.158 1 93.56 260 PHE B CA 1
ATOM 4522 C C . PHE B 1 260 ? 15.875 -17.547 -3.477 1 93.56 260 PHE B C 1
ATOM 4524 O O . PHE B 1 260 ? 16.469 -18.422 -2.844 1 93.56 260 PHE B O 1
ATOM 4531 N N . LYS B 1 261 ? 16.453 -16.859 -4.383 1 90.25 261 LYS B N 1
ATOM 4532 C CA . LYS B 1 261 ? 17.875 -17 -4.68 1 90.25 261 LYS B CA 1
ATOM 4533 C C . LYS B 1 261 ? 18.719 -16.031 -3.852 1 90.25 261 LYS B C 1
ATOM 4535 O O . LYS B 1 261 ? 19.938 -15.977 -3.998 1 90.25 261 LYS B O 1
ATOM 4540 N N . CYS B 1 262 ? 18.047 -15.32 -3.064 1 93.38 262 CYS B N 1
ATOM 4541 C CA . CYS B 1 262 ? 18.688 -14.375 -2.154 1 93.38 262 CYS B CA 1
ATOM 4542 C C . CYS B 1 262 ? 19.797 -15.047 -1.359 1 93.38 262 CYS B C 1
ATOM 4544 O O . CYS B 1 262 ? 19.625 -16.172 -0.876 1 93.38 262 CYS B O 1
ATOM 4546 N N . LYS B 1 263 ? 20.938 -14.367 -1.188 1 95.69 263 LYS B N 1
ATOM 4547 C CA . LYS B 1 263 ? 22.109 -14.938 -0.524 1 95.69 263 LYS B CA 1
ATOM 4548 C C . LYS B 1 263 ? 22.141 -14.547 0.95 1 95.69 263 LYS B C 1
ATOM 4550 O O . LYS B 1 263 ? 23.062 -14.93 1.673 1 95.69 263 LYS B O 1
ATOM 4555 N N . PHE B 1 264 ? 21.234 -13.742 1.35 1 97.62 264 PHE B N 1
ATOM 4556 C CA . PHE B 1 264 ? 21.094 -13.484 2.775 1 97.62 264 PHE B CA 1
ATOM 4557 C C . PHE B 1 264 ? 20.484 -14.688 3.486 1 97.62 264 PHE B C 1
ATOM 4559 O O . PHE B 1 264 ? 19.266 -14.875 3.469 1 97.62 264 PHE B O 1
ATOM 4566 N N . ARG B 1 265 ? 21.266 -15.461 4.164 1 96.75 265 ARG B N 1
ATOM 4567 C CA . ARG B 1 265 ? 20.953 -16.797 4.668 1 96.75 265 ARG B CA 1
ATOM 4568 C C . ARG B 1 265 ? 19.781 -16.75 5.645 1 96.75 265 ARG B C 1
ATOM 4570 O O . ARG B 1 265 ? 18.969 -17.672 5.684 1 96.75 265 ARG B O 1
ATOM 4577 N N . GLU B 1 266 ? 19.719 -15.688 6.395 1 98 266 GLU B N 1
ATOM 4578 C CA . GLU B 1 266 ? 18.688 -15.586 7.422 1 98 266 GLU B CA 1
ATOM 4579 C C . GLU B 1 266 ? 17.297 -15.523 6.797 1 98 266 GLU B C 1
ATOM 4581 O O . GLU B 1 266 ? 16.312 -15.891 7.434 1 98 266 GLU B O 1
ATOM 4586 N N . PHE B 1 267 ? 17.281 -15.047 5.559 1 98.12 267 PHE B N 1
ATOM 4587 C CA . PHE B 1 267 ? 16 -15.031 4.848 1 98.12 267 PHE B CA 1
ATOM 4588 C C . PHE B 1 267 ? 15.555 -16.453 4.527 1 98.12 267 PHE B C 1
ATOM 4590 O O . PHE B 1 267 ? 14.414 -16.828 4.82 1 98.12 267 PHE B O 1
ATOM 4597 N N . GLN B 1 268 ? 16.359 -17.25 3.99 1 94.31 268 GLN B N 1
ATOM 4598 C CA . GLN B 1 268 ? 16.062 -18.625 3.645 1 94.31 268 GLN B CA 1
ATOM 4599 C C . GLN B 1 268 ? 15.688 -19.438 4.887 1 94.31 268 GLN B C 1
ATOM 4601 O O . GLN B 1 268 ? 14.719 -20.203 4.875 1 94.31 268 GLN B O 1
ATOM 4606 N N . GLU B 1 269 ? 16.484 -19.203 5.863 1 97.06 269 GLU B N 1
ATOM 4607 C CA . GLU B 1 269 ? 16.219 -19.891 7.129 1 97.06 269 GLU B CA 1
ATOM 4608 C C . GLU B 1 269 ? 14.859 -19.516 7.695 1 97.06 269 GLU B C 1
ATOM 4610 O O . GLU B 1 269 ? 14.125 -20.375 8.188 1 97.06 269 GLU B O 1
ATOM 4615 N N . ALA B 1 270 ? 14.523 -18.219 7.621 1 97.88 270 ALA B N 1
ATOM 4616 C CA . ALA B 1 270 ? 13.242 -17.75 8.133 1 97.88 270 ALA B CA 1
ATOM 4617 C C . ALA B 1 270 ? 12.078 -18.406 7.395 1 97.88 270 ALA B C 1
ATOM 4619 O O . ALA B 1 270 ? 11.102 -18.828 8.016 1 97.88 270 ALA B O 1
ATOM 4620 N N . VAL B 1 271 ? 12.188 -18.516 6.098 1 97.38 271 VAL B N 1
ATOM 4621 C CA . VAL B 1 271 ? 11.141 -19.109 5.285 1 97.38 271 VAL B CA 1
ATOM 4622 C C . VAL B 1 271 ? 10.992 -20.594 5.645 1 97.38 271 VAL B C 1
ATOM 4624 O O . VAL B 1 271 ? 9.883 -21.062 5.926 1 97.38 271 VAL B O 1
ATOM 4627 N N . GLU B 1 272 ? 12.062 -21.312 5.664 1 96.12 272 GLU B N 1
ATOM 4628 C CA . GLU B 1 272 ? 12.039 -22.75 5.914 1 96.12 272 GLU B CA 1
ATOM 4629 C C . GLU B 1 272 ? 11.539 -23.062 7.324 1 96.12 272 GLU B C 1
ATOM 4631 O O . GLU B 1 272 ? 10.719 -23.953 7.512 1 96.12 272 GLU B O 1
ATOM 4636 N N . GLU B 1 273 ? 12.078 -22.312 8.266 1 97.5 273 GLU B N 1
ATOM 4637 C CA . GLU B 1 273 ? 11.648 -22.516 9.648 1 97.5 273 GLU B CA 1
ATOM 4638 C C . GLU B 1 273 ? 10.156 -22.219 9.812 1 97.5 273 GLU B C 1
ATOM 4640 O O . GLU B 1 273 ? 9.461 -22.938 10.531 1 97.5 273 GLU B O 1
ATOM 4645 N N . GLU B 1 274 ? 9.742 -21.156 9.164 1 98.38 274 GLU B N 1
ATOM 4646 C CA . GLU B 1 274 ? 8.328 -20.797 9.266 1 98.38 274 GLU B CA 1
ATOM 4647 C C . GLU B 1 274 ? 7.441 -21.859 8.617 1 98.38 274 GLU B C 1
ATOM 4649 O O . GLU B 1 274 ? 6.363 -22.172 9.133 1 98.38 274 GLU B O 1
ATOM 4654 N N . ILE B 1 275 ? 7.879 -22.438 7.504 1 97.75 275 ILE B N 1
ATOM 4655 C CA . ILE B 1 275 ? 7.137 -23.484 6.832 1 97.75 275 ILE B CA 1
ATOM 4656 C C . ILE B 1 275 ? 7.008 -24.703 7.754 1 97.75 275 ILE B C 1
ATOM 4658 O O . ILE B 1 275 ? 5.914 -25.234 7.934 1 97.75 275 ILE B O 1
ATOM 4662 N N . LEU B 1 276 ? 8.086 -25.094 8.328 1 96.12 276 LEU B N 1
ATOM 4663 C CA . LEU B 1 276 ? 8.086 -26.266 9.188 1 96.12 276 LEU B CA 1
ATOM 4664 C C . LEU B 1 276 ? 7.223 -26.031 10.422 1 96.12 276 LEU B C 1
ATOM 4666 O O . LEU B 1 276 ? 6.582 -26.969 10.922 1 96.12 276 LEU B O 1
ATOM 4670 N N . LYS B 1 277 ? 7.25 -24.844 10.891 1 97.19 277 LYS B N 1
ATOM 4671 C CA . LYS B 1 277 ? 6.469 -24.484 12.07 1 97.19 277 LYS B CA 1
ATOM 4672 C C . LYS B 1 277 ? 4.977 -24.469 11.75 1 97.19 277 LYS B C 1
ATOM 4674 O O . LYS B 1 277 ? 4.168 -24.984 12.523 1 97.19 277 LYS B O 1
ATOM 4679 N N . ARG B 1 278 ? 4.602 -23.969 10.633 1 97.06 278 ARG B N 1
ATOM 4680 C CA . ARG B 1 278 ? 3.199 -23.703 10.32 1 97.06 278 ARG B CA 1
ATOM 4681 C C . ARG B 1 278 ? 2.584 -24.859 9.555 1 97.06 278 ARG B C 1
ATOM 4683 O O . ARG B 1 278 ? 1.369 -25.078 9.602 1 97.06 278 ARG B O 1
ATOM 4690 N N . ILE B 1 279 ? 3.422 -25.609 8.867 1 96.75 279 ILE B N 1
ATOM 4691 C CA . ILE B 1 279 ? 2.936 -26.672 8 1 96.75 279 ILE B CA 1
ATOM 4692 C C . ILE B 1 279 ? 3.627 -27.984 8.359 1 96.75 279 ILE B C 1
ATOM 4694 O O . ILE B 1 279 ? 4.5 -28.453 7.621 1 96.75 279 ILE B O 1
ATOM 4698 N N . PRO B 1 280 ? 3.096 -28.578 9.359 1 92.12 280 PRO B N 1
ATOM 4699 C CA . PRO B 1 280 ? 3.705 -29.859 9.75 1 92.12 280 PRO B CA 1
ATOM 4700 C C . PRO B 1 280 ? 3.66 -30.891 8.633 1 92.12 280 PRO B C 1
ATOM 4702 O O . PRO B 1 280 ? 2.643 -31.031 7.953 1 92.12 280 PRO B O 1
ATOM 4705 N N . GLY B 1 281 ? 4.754 -31.562 8.422 1 91.06 281 GLY B N 1
ATOM 4706 C CA . GLY B 1 281 ? 4.816 -32.594 7.391 1 91.06 281 GLY B CA 1
ATOM 4707 C C . GLY B 1 281 ? 5.297 -32.062 6.051 1 91.06 281 GLY B C 1
ATOM 4708 O O . GLY B 1 281 ? 5.398 -32.812 5.082 1 91.06 281 GLY B O 1
ATOM 4709 N N . ALA B 1 282 ? 5.641 -30.812 6.039 1 95.75 282 ALA B N 1
ATOM 4710 C CA . ALA B 1 282 ? 6.059 -30.203 4.785 1 95.75 282 ALA B CA 1
ATOM 4711 C C . ALA B 1 282 ? 7.477 -30.609 4.41 1 95.75 282 ALA B C 1
ATOM 4713 O O . ALA B 1 282 ? 8.352 -30.703 5.273 1 95.75 282 ALA B O 1
ATOM 4714 N N . ASN B 1 283 ? 7.695 -30.938 3.193 1 95.88 283 ASN B N 1
ATOM 4715 C CA . ASN B 1 283 ? 8.992 -31.125 2.559 1 95.88 283 ASN B CA 1
ATOM 4716 C C . ASN B 1 283 ? 9.32 -30 1.595 1 95.88 283 ASN B C 1
ATOM 4718 O O . ASN B 1 283 ? 8.727 -29.891 0.52 1 95.88 283 ASN B O 1
ATOM 4722 N N . VAL B 1 284 ? 10.258 -29.188 1.982 1 95.88 284 VAL B N 1
ATOM 4723 C CA . VAL B 1 284 ? 10.625 -28.047 1.134 1 95.88 284 VAL B CA 1
ATOM 4724 C C . VAL B 1 284 ? 11.555 -28.516 0.019 1 95.88 284 VAL B C 1
ATOM 4726 O O . VAL B 1 284 ? 12.625 -29.062 0.288 1 95.88 284 VAL B O 1
ATOM 4729 N N . ILE B 1 285 ? 11.172 -28.234 -1.209 1 92.62 285 ILE B N 1
ATOM 4730 C CA . ILE B 1 285 ? 11.977 -28.75 -2.312 1 92.62 285 ILE B CA 1
ATOM 4731 C C . ILE B 1 285 ? 12.211 -27.641 -3.342 1 92.62 285 ILE B C 1
ATOM 4733 O O . ILE B 1 285 ? 11.453 -26.672 -3.4 1 92.62 285 ILE B O 1
ATOM 4737 N N . ALA B 1 286 ? 13.258 -27.797 -4.047 1 83.75 286 ALA B N 1
ATOM 4738 C CA . ALA B 1 286 ? 13.539 -26.969 -5.211 1 83.75 286 ALA B CA 1
ATOM 4739 C C . ALA B 1 286 ? 13.109 -27.656 -6.504 1 83.75 286 ALA B C 1
ATOM 4741 O O . ALA B 1 286 ? 13.094 -28.891 -6.578 1 83.75 286 ALA B O 1
ATOM 4742 N N . ALA B 1 287 ? 12.797 -26.828 -7.461 1 82.12 287 ALA B N 1
ATOM 4743 C CA . ALA B 1 287 ? 12.414 -27.422 -8.734 1 82.12 287 ALA B CA 1
ATOM 4744 C C . ALA B 1 287 ? 13.633 -27.969 -9.477 1 82.12 287 ALA B C 1
ATOM 4746 O O . ALA B 1 287 ? 14.688 -27.328 -9.516 1 82.12 287 ALA B O 1
ATOM 4747 N N . GLU B 1 288 ? 13.438 -29.141 -9.922 1 83.12 288 GLU B N 1
ATOM 4748 C CA . GLU B 1 288 ? 14.492 -29.781 -10.711 1 83.12 288 GLU B CA 1
ATOM 4749 C C . GLU B 1 288 ? 14.461 -29.328 -12.164 1 83.12 288 GLU B C 1
ATOM 4751 O O . GLU B 1 288 ? 15.508 -29.203 -12.805 1 83.12 288 GLU B O 1
ATOM 4756 N N . TYR B 1 289 ? 13.32 -29.047 -12.633 1 91.62 289 TYR B N 1
ATOM 4757 C CA . TYR B 1 289 ? 13.141 -28.703 -14.039 1 91.62 289 TYR B CA 1
ATOM 4758 C C . TYR B 1 289 ? 12.578 -27.297 -14.195 1 91.62 289 TYR B C 1
ATOM 4760 O O . TYR B 1 289 ? 12 -26.75 -13.25 1 91.62 289 TYR B O 1
ATOM 4768 N N . GLU B 1 290 ? 12.75 -26.812 -15.406 1 93.06 290 GLU B N 1
ATOM 4769 C CA . GLU B 1 290 ? 12.07 -25.578 -15.781 1 93.06 290 GLU B CA 1
ATOM 4770 C C . GLU B 1 290 ? 10.562 -25.781 -15.859 1 93.06 290 GLU B C 1
ATOM 4772 O O . GLU B 1 290 ? 10.086 -26.875 -16.188 1 93.06 290 GLU B O 1
ATOM 4777 N N . PRO B 1 291 ? 9.82 -24.75 -15.625 1 94.81 291 PRO B N 1
ATOM 4778 C CA . PRO B 1 291 ? 8.359 -24.844 -15.531 1 94.81 291 PRO B CA 1
ATOM 4779 C C . PRO B 1 291 ? 7.73 -25.453 -16.781 1 94.81 291 PRO B C 1
ATOM 4781 O O . PRO B 1 291 ? 6.703 -26.141 -16.703 1 94.81 291 PRO B O 1
ATOM 4784 N N . VAL B 1 292 ? 8.336 -25.297 -17.922 1 96.81 292 VAL B N 1
ATOM 4785 C CA . VAL B 1 292 ? 7.766 -25.781 -19.172 1 96.81 292 VAL B CA 1
ATOM 4786 C C . VAL B 1 292 ? 7.637 -27.312 -19.109 1 96.81 292 VAL B C 1
ATOM 4788 O O . VAL B 1 292 ? 6.73 -27.891 -19.719 1 96.81 292 VAL B O 1
ATOM 4791 N N . ILE B 1 293 ? 8.469 -27.938 -18.375 1 96.81 293 ILE B N 1
ATOM 4792 C CA . ILE B 1 293 ? 8.383 -29.391 -18.219 1 96.81 293 ILE B CA 1
ATOM 4793 C C . ILE B 1 293 ? 7.125 -29.75 -17.422 1 96.81 293 ILE B C 1
ATOM 4795 O O . ILE B 1 293 ? 6.512 -30.781 -17.672 1 96.81 293 ILE B O 1
ATOM 4799 N N . GLY B 1 294 ? 6.77 -28.906 -16.469 1 96.31 294 GLY B N 1
ATOM 4800 C CA . GLY B 1 294 ? 5.492 -29.094 -15.805 1 96.31 294 GLY B CA 1
ATOM 4801 C C . GLY B 1 294 ? 4.312 -29.094 -16.766 1 96.31 294 GLY B C 1
ATOM 4802 O O . GLY B 1 294 ? 3.383 -29.891 -16.609 1 96.31 294 GLY B O 1
ATOM 4803 N N . ALA B 1 295 ? 4.371 -28.219 -17.703 1 97.75 295 ALA B N 1
ATOM 4804 C CA . ALA B 1 295 ? 3.328 -28.172 -18.719 1 97.75 295 ALA B CA 1
ATOM 4805 C C . ALA B 1 295 ? 3.293 -29.469 -19.531 1 97.75 295 ALA B C 1
ATOM 4807 O O . ALA B 1 295 ? 2.219 -30 -19.797 1 97.75 295 ALA B O 1
ATOM 4808 N N . VAL B 1 296 ? 4.453 -29.953 -19.891 1 97.69 296 VAL B N 1
ATOM 4809 C CA . VAL B 1 296 ? 4.547 -31.203 -20.641 1 97.69 296 VAL B CA 1
ATOM 4810 C C . VAL B 1 296 ? 3.951 -32.344 -19.812 1 97.69 296 VAL B C 1
ATOM 4812 O O . VAL B 1 296 ? 3.133 -33.125 -20.328 1 97.69 296 VAL B O 1
ATOM 4815 N N . LEU B 1 297 ? 4.312 -32.375 -18.609 1 96 297 LEU B N 1
ATOM 4816 C CA . LEU B 1 297 ? 3.84 -33.438 -17.719 1 96 297 LEU B CA 1
ATOM 4817 C C . LEU B 1 297 ? 2.322 -33.406 -17.578 1 96 297 LEU B C 1
ATOM 4819 O O . LEU B 1 297 ? 1.661 -34.438 -17.625 1 96 297 LEU B O 1
ATOM 4823 N N . MET B 1 298 ? 1.819 -32.281 -17.438 1 95.81 298 MET B N 1
ATOM 4824 C CA . MET B 1 298 ? 0.372 -32.125 -17.312 1 95.81 298 MET B CA 1
ATOM 4825 C C . MET B 1 298 ? -0.327 -32.531 -18.609 1 95.81 298 MET B C 1
ATOM 4827 O O . MET B 1 298 ? -1.393 -33.156 -18.578 1 95.81 298 MET B O 1
ATOM 4831 N N . GLY B 1 299 ? 0.249 -32.094 -19.719 1 96.56 299 GLY B N 1
ATOM 4832 C CA . GLY B 1 299 ? -0.283 -32.5 -21.016 1 96.56 299 GLY B CA 1
ATOM 4833 C C . GLY B 1 299 ? -0.277 -34 -21.203 1 96.56 299 GLY B C 1
ATOM 4834 O O . GLY B 1 299 ? -1.248 -34.594 -21.703 1 96.56 299 GLY B O 1
ATOM 4835 N N . LEU B 1 300 ? 0.761 -34.625 -20.781 1 96.81 300 LEU B N 1
ATOM 4836 C CA . LEU B 1 300 ? 0.88 -36.094 -20.891 1 96.81 300 LEU B CA 1
ATOM 4837 C C . LEU B 1 300 ? -0.155 -36.781 -20.016 1 96.81 300 LEU B C 1
ATOM 4839 O O . LEU B 1 300 ? -0.753 -37.781 -20.422 1 96.81 300 LEU B O 1
ATOM 4843 N N . LYS B 1 301 ? -0.31 -36.25 -18.844 1 94.06 301 LYS B N 1
ATOM 4844 C CA . LYS B 1 301 ? -1.317 -36.844 -17.953 1 94.06 301 LYS B CA 1
ATOM 4845 C C . LYS B 1 301 ? -2.705 -36.781 -18.578 1 94.06 301 LYS B C 1
ATOM 4847 O O . LYS B 1 301 ? -3.48 -37.719 -18.469 1 94.06 301 LYS B O 1
ATOM 4852 N N . ARG B 1 302 ? -2.973 -35.688 -19.188 1 92.25 302 ARG B N 1
ATOM 4853 C CA . ARG B 1 302 ? -4.27 -35.531 -19.828 1 92.25 302 ARG B CA 1
ATOM 4854 C C . ARG B 1 302 ? -4.422 -36.469 -21.016 1 92.25 302 ARG B C 1
ATOM 4856 O O . ARG B 1 302 ? -5.516 -37 -21.281 1 92.25 302 ARG B O 1
ATOM 4863 N N . THR B 1 303 ? -3.375 -36.719 -21.688 1 92.38 303 THR B N 1
ATOM 4864 C CA . THR B 1 303 ? -3.385 -37.531 -22.906 1 92.38 303 THR B CA 1
ATOM 4865 C C . THR B 1 303 ? -3.43 -39 -22.562 1 92.38 303 THR B C 1
ATOM 4867 O O . THR B 1 303 ? -4.188 -39.781 -23.172 1 92.38 303 THR B O 1
ATOM 4870 N N . ASN B 1 304 ? -2.596 -39.438 -21.562 1 90.31 304 ASN B N 1
ATOM 4871 C CA . ASN B 1 304 ? -2.428 -40.844 -21.25 1 90.31 304 ASN B CA 1
ATOM 4872 C C . ASN B 1 304 ? -3.354 -41.281 -20.109 1 90.31 304 ASN B C 1
ATOM 4874 O O . ASN B 1 304 ? -3.602 -42.469 -19.922 1 90.31 304 ASN B O 1
ATOM 4878 N N . LYS B 1 305 ? -3.756 -40.406 -19.281 1 83.38 305 LYS B N 1
ATOM 4879 C CA . LYS B 1 305 ? -4.559 -40.625 -18.094 1 83.38 305 LYS B CA 1
ATOM 4880 C C . LYS B 1 305 ? -3.721 -41.25 -16.984 1 83.38 305 LYS B C 1
ATOM 4882 O O . LYS B 1 305 ? -3.914 -40.938 -15.797 1 83.38 305 LYS B O 1
ATOM 4887 N N . ILE B 1 306 ? -2.705 -42.094 -17.406 1 85.31 306 ILE B N 1
ATOM 4888 C CA . ILE B 1 306 ? -1.829 -42.719 -16.422 1 85.31 306 ILE B CA 1
ATOM 4889 C C . ILE B 1 306 ? -0.377 -42.344 -16.703 1 85.31 306 ILE B C 1
ATOM 4891 O O . ILE B 1 306 ? 0.078 -42.406 -17.844 1 85.31 306 ILE B O 1
ATOM 4895 N N . MET B 1 307 ? 0.307 -41.969 -15.688 1 90.5 307 MET B N 1
ATOM 4896 C CA . MET B 1 307 ? 1.724 -41.625 -15.773 1 90.5 307 MET B CA 1
ATOM 4897 C C . MET B 1 307 ? 2.592 -42.75 -15.219 1 90.5 307 MET B C 1
ATOM 4899 O O . MET B 1 307 ? 2.592 -43 -14.008 1 90.5 307 MET B O 1
ATOM 4903 N N . THR B 1 308 ? 3.379 -43.312 -16.047 1 91.31 308 THR B N 1
ATOM 4904 C CA . THR B 1 308 ? 4.211 -44.438 -15.625 1 91.31 308 THR B CA 1
ATOM 4905 C C . THR B 1 308 ? 5.633 -43.969 -15.312 1 91.31 308 THR B C 1
ATOM 4907 O O . THR B 1 308 ? 6.031 -42.875 -15.711 1 91.31 308 THR B O 1
ATOM 4910 N N . GLY B 1 309 ? 6.316 -44.781 -14.609 1 93.12 309 GLY B N 1
ATOM 4911 C CA . GLY B 1 309 ? 7.719 -44.531 -14.344 1 93.12 309 GLY B CA 1
ATOM 4912 C C . GLY B 1 309 ? 8.539 -44.344 -15.602 1 93.12 309 GLY B C 1
ATOM 4913 O O . GLY B 1 309 ? 9.492 -43.562 -15.633 1 93.12 309 GLY B O 1
ATOM 4914 N N . LYS B 1 310 ? 8.156 -45.062 -16.594 1 94.25 310 LYS B N 1
ATOM 4915 C CA . LYS B 1 310 ? 8.859 -44.969 -17.859 1 94.25 310 LYS B CA 1
ATOM 4916 C C . LYS B 1 310 ? 8.75 -43.562 -18.469 1 94.25 310 LYS B C 1
ATOM 4918 O O . LYS B 1 310 ? 9.711 -43.062 -19.031 1 94.25 310 LYS B O 1
ATOM 4923 N N . ILE B 1 311 ? 7.617 -42.969 -18.375 1 95.25 311 ILE B N 1
ATOM 4924 C CA . ILE B 1 311 ? 7.402 -41.625 -18.891 1 95.25 311 ILE B CA 1
ATOM 4925 C C . ILE B 1 311 ? 8.336 -40.656 -18.203 1 95.25 311 ILE B C 1
ATOM 4927 O O . ILE B 1 311 ? 9.016 -39.844 -18.859 1 95.25 311 ILE B O 1
ATOM 4931 N N . TYR B 1 312 ? 8.43 -40.75 -16.891 1 93.75 312 TYR B N 1
ATOM 4932 C CA . TYR B 1 312 ? 9.305 -39.875 -16.125 1 93.75 312 TYR B CA 1
ATOM 4933 C C . TYR B 1 312 ? 10.766 -40.125 -16.484 1 93.75 312 TYR B C 1
ATOM 4935 O O . TYR B 1 312 ? 11.562 -39.188 -16.562 1 93.75 312 TYR B O 1
ATOM 4943 N N . GLY B 1 313 ? 11.039 -41.375 -16.625 1 94.62 313 GLY B N 1
ATOM 4944 C CA . GLY B 1 313 ? 12.383 -41.719 -17.047 1 94.62 313 GLY B CA 1
ATOM 4945 C C . GLY B 1 313 ? 12.773 -41.125 -18.375 1 94.62 313 GLY B C 1
ATOM 4946 O O . GLY B 1 313 ? 13.891 -40.625 -18.547 1 94.62 313 GLY B O 1
ATOM 4947 N N . ASN B 1 314 ? 11.906 -41.156 -19.359 1 96.12 314 ASN B N 1
ATOM 4948 C CA . ASN B 1 314 ? 12.156 -40.562 -20.672 1 96.12 314 ASN B CA 1
ATOM 4949 C C . ASN B 1 314 ? 12.328 -39.062 -20.594 1 96.12 314 ASN B C 1
ATOM 4951 O O . ASN B 1 314 ? 13.164 -38.5 -21.312 1 96.12 314 ASN B O 1
ATOM 4955 N N . ILE B 1 315 ? 11.531 -38.406 -19.766 1 94.56 315 ILE B N 1
ATOM 4956 C CA . ILE B 1 315 ? 11.664 -36.969 -19.578 1 94.56 315 ILE B CA 1
ATOM 4957 C C . ILE B 1 315 ? 13.047 -36.656 -19 1 94.56 315 ILE B C 1
ATOM 4959 O O . ILE B 1 315 ? 13.711 -35.719 -19.453 1 94.56 315 ILE B O 1
ATOM 4963 N N . GLU B 1 316 ? 13.438 -37.469 -18.078 1 92.69 316 GLU B N 1
ATOM 4964 C CA . GLU B 1 316 ? 14.758 -37.281 -17.484 1 92.69 316 GLU B CA 1
ATOM 4965 C C . GLU B 1 316 ? 15.859 -37.438 -18.531 1 92.69 316 GLU B C 1
ATOM 4967 O O . GLU B 1 316 ? 16.812 -36.625 -18.531 1 92.69 316 GLU B O 1
ATOM 4972 N N . GLU B 1 317 ? 15.719 -38.375 -19.344 1 93.19 317 GLU B N 1
ATOM 4973 C CA . GLU B 1 317 ? 16.688 -38.562 -20.422 1 93.19 317 GLU B CA 1
ATOM 4974 C C . GLU B 1 317 ? 16.703 -37.375 -21.375 1 93.19 317 GLU B C 1
ATOM 4976 O O . GLU B 1 317 ? 17.766 -36.906 -21.797 1 93.19 317 GLU B O 1
ATOM 4981 N N . GLY B 1 318 ? 15.539 -36.906 -21.719 1 93.12 318 GLY B N 1
ATOM 4982 C CA . GLY B 1 318 ? 15.422 -35.75 -22.594 1 93.12 318 GLY B CA 1
ATOM 4983 C C . GLY B 1 318 ? 15.992 -34.5 -22 1 93.12 318 GLY B C 1
ATOM 4984 O O . GLY B 1 318 ? 16.484 -33.625 -22.719 1 93.12 318 GLY B O 1
ATOM 4985 N N . ALA B 1 319 ? 15.844 -34.375 -20.625 1 89.75 319 ALA B N 1
ATOM 4986 C CA . ALA B 1 319 ? 16.328 -33.188 -19.922 1 89.75 319 ALA B CA 1
ATOM 4987 C C . ALA B 1 319 ? 17.859 -33.062 -20.031 1 89.75 319 ALA B C 1
ATOM 4989 O O . ALA B 1 319 ? 18.422 -31.984 -19.797 1 89.75 319 ALA B O 1
ATOM 4990 N N . GLY B 1 320 ? 18.484 -34.125 -20.422 1 84.19 320 GLY B N 1
ATOM 4991 C CA . GLY B 1 320 ? 19.906 -34.094 -20.719 1 84.19 320 GLY B CA 1
ATOM 4992 C C . GLY B 1 320 ? 20.219 -33.531 -22.078 1 84.19 320 GLY B C 1
ATOM 4993 O O . GLY B 1 320 ? 21.344 -33.094 -22.344 1 84.19 320 GLY B O 1
ATOM 4994 N N . ARG B 1 321 ? 19.312 -33.5 -23 1 90.25 321 ARG B N 1
ATOM 4995 C CA . ARG B 1 321 ? 19.5 -33.062 -24.391 1 90.25 321 ARG B CA 1
ATOM 4996 C C . ARG B 1 321 ? 18.984 -31.641 -24.594 1 90.25 321 ARG B C 1
ATOM 4998 O O . ARG B 1 321 ? 19.438 -30.938 -25.484 1 90.25 321 ARG B O 1
ATOM 5005 N N . PHE B 1 322 ? 18.016 -31.25 -23.812 1 91.12 322 PHE B N 1
ATOM 5006 C CA . PHE B 1 322 ? 17.422 -29.922 -23.875 1 91.12 322 PHE B CA 1
ATOM 5007 C C . PHE B 1 322 ? 17.703 -29.141 -22.594 1 91.12 322 PHE B C 1
ATOM 5009 O O . PHE B 1 322 ? 17.812 -29.719 -21.516 1 91.12 322 PHE B O 1
ATOM 5016 N N . PRO B 1 323 ? 17.875 -27.828 -22.672 1 90.62 323 PRO B N 1
ATOM 5017 C CA . PRO B 1 323 ? 18.156 -27 -21.5 1 90.62 323 PRO B CA 1
ATOM 5018 C C . PRO B 1 323 ? 16.922 -26.75 -20.625 1 90.62 323 PRO B C 1
ATOM 5020 O O . PRO B 1 323 ? 16.5 -25.609 -20.469 1 90.62 323 PRO B O 1
ATOM 5023 N N . VAL B 1 324 ? 16.422 -27.844 -20.031 1 92.88 324 VAL B N 1
ATOM 5024 C CA . VAL B 1 324 ? 15.188 -27.734 -19.266 1 92.88 324 VAL B CA 1
ATOM 5025 C C . VAL B 1 324 ? 15.445 -28.094 -17.797 1 92.88 324 VAL B C 1
ATOM 5027 O O . VAL B 1 324 ? 14.516 -28.141 -17 1 92.88 324 VAL B O 1
ATOM 5030 N N . ARG B 1 325 ? 16.656 -28.406 -17.453 1 88.69 325 ARG B N 1
ATOM 5031 C CA . ARG B 1 325 ? 17.016 -28.625 -16.062 1 88.69 325 ARG B CA 1
ATOM 5032 C C . ARG B 1 325 ? 17.406 -27.312 -15.391 1 88.69 325 ARG B C 1
ATOM 5034 O O . ARG B 1 325 ? 18.094 -26.484 -15.984 1 88.69 325 ARG B O 1
ATOM 5041 N N . ARG B 1 326 ? 16.812 -27.141 -14.172 1 80.19 326 ARG B N 1
ATOM 5042 C CA . ARG B 1 326 ? 17.203 -25.953 -13.414 1 80.19 326 ARG B CA 1
ATOM 5043 C C . ARG B 1 326 ? 18.578 -26.141 -12.781 1 80.19 326 ARG B C 1
ATOM 5045 O O . ARG B 1 326 ? 18.906 -27.219 -12.289 1 80.19 326 ARG B O 1
ATOM 5052 N N . LEU B 1 327 ? 19.672 -25.562 -13.414 1 55.34 327 LEU B N 1
ATOM 5053 C CA . LEU B 1 327 ? 21.031 -25.672 -12.898 1 55.34 327 LEU B CA 1
ATOM 5054 C C . LEU B 1 327 ? 21.078 -25.344 -11.406 1 55.34 327 LEU B C 1
ATOM 5056 O O . LEU B 1 327 ? 20.328 -24.484 -10.938 1 55.34 327 LEU B O 1
ATOM 5060 N N . GLU B 1 328 ? 21.344 -26.328 -10.516 1 48.78 328 GLU B N 1
ATOM 5061 C CA . GLU B 1 328 ? 21.609 -26.234 -9.086 1 48.78 328 GLU B CA 1
ATOM 5062 C C . GLU B 1 328 ? 22.203 -24.875 -8.711 1 48.78 328 GLU B C 1
ATOM 5064 O O . GLU B 1 328 ? 23.203 -24.453 -9.297 1 48.78 328 GLU B O 1
ATOM 5069 N N . ASN B 1 329 ? 21.5 -23.781 -8.742 1 38.97 329 ASN B N 1
ATOM 5070 C CA . ASN B 1 329 ? 22.312 -22.844 -7.973 1 38.97 329 ASN B CA 1
ATOM 5071 C C . ASN B 1 329 ? 22.719 -23.438 -6.625 1 38.97 329 ASN B C 1
ATOM 5073 O O . ASN B 1 329 ? 21.859 -23.734 -5.789 1 38.97 329 ASN B O 1
ATOM 5077 N N . ILE B 1 330 ? 23.562 -24.469 -6.543 1 28.2 330 ILE B N 1
ATOM 5078 C CA . ILE B 1 330 ? 24.266 -24.469 -5.266 1 28.2 330 ILE B CA 1
ATOM 5079 C C . ILE B 1 330 ? 24.75 -23.047 -4.945 1 28.2 330 ILE B C 1
ATOM 5081 O O . ILE B 1 330 ? 25.312 -22.375 -5.801 1 28.2 330 ILE B O 1
#

Secondary structure (DSSP, 8-state):
--EEEEEEE-SSEEEEEEEETTS-EEEEEEEE---TTTT-HHHHHHHHHHHHHHHHHTTT--GGG--EEEEEETT--SHHHHHHHHHHHHHH-TTSEEEEEEHHHHHHHHH---SEEEEEEESSSEEEEEEETTEEEE-GGGS-GGG-HHHHHHHHHHHHHHHHHHTSS---THHHHHHHHHT-SSHHHHHHHHHTT-S-HHHHTTHHHHHHHHHHTT-HHHHHHHHHHHHHHHHHHHHHHHHTT-TTS-EEEEEESGGGG---HHHHHHHHHHHHHHSTTEEEE--SB-HHHHHHHHHHHHHHSS--HHHHHHHHHHHTTSS-B-----/--EEEEEEE-SSEEEEEEEETTS-EEEEEEEE---TTTT-HHHHHHHHHHHHHHHHHTTT--GGG--EEEEEETT--SHHHHHHHHHHHHHH-TTSEEEEEEHHHHHHHHH---SEEEEEEESSSEEEEEEETTEEEE-GGGS-GGG-HHHHHHHHHHHHHHHHHHTSS---THHHHHHHHHT-SSHHHHHHHHHTT-S-HHHHTTHHHHHHHHHHTT-HHHHHHHHHHHHHHHHHHHHHHHHTT-TTS-EEEEEESGGGG---HHHHHHHHHHHHHHSTTEEEE--SB-HHHHHHHHHHHHHHSS--HHHHHHHHHHHTTSS-B-----

Organism: NCBI:txid1796616

Sequence (660 aa):
MKYVLGIDQGGSKTHAVLADQEGNLLGMGKSYGACHSSTSLEYAVQAILQAADQALCGYSLGREDVTAVLGGLTGIDWDYEAELLENELQKHFPKSDVKIVNDCIIAMRAATRKQQCGILCAGSGLNCAVQNGEDCFVYGFYIPDEYQGGWSLGRKAVQAVFDAHMGLLEKTALTPRLLEHFRARTVDELLYMQVTGKIKSSDYLSLPIILEETAREGDRTAGDIWIEYGKKIVSFLEARMNKMGILGCDTDIVLSGSIFKCKFREFQEAVEEEILKRIPGANVIAAEYEPVIGAVLMGLKRTNKIMTGKIYGNIEEGAGRFPVRRLENIMKYVLGIDQGGSKTHAVLADQEGNLLGMGKSYGACHSSTSLEYAVQAILQAADQALCGYSLGREDVTAVLGGLTGIDWDYEAELLENELQKHFPKSDVKIVNDCIIAMRAATRKQQCGILCAGSGLNCAVQNGEDCFVYGFYIPDEYQGGWSLGRKAVQAVFDAHMGLLEKTALTPRLLEHFRARTVDELLYMQVTGKIKSSDYLSLPIILEETAREGDRTAGDIWIEYGKKIVSFLEARMNKMGILGCDTDIVLSGSIFKCKFREFQEAVEEEILKRIPGANVIAAEYEPVIGAVLMGLKRTNKIMTGKIYGNIEEGAGRFPVRRLENI

Radius of gyration: 30.62 Å; Cα contacts (8 Å, |Δi|>4): 1397; chains: 2; bounding box: 51×95×70 Å

Foldseek 3Di:
DAKEWFWEAAQAKIKIWIDHLLQATQFMFIFGHDDCPPHHLVVRLVRRVRGVCRRQVRPPDALQRHAEYFYAYAPCQDPVVQVVNQVVVCVRNVNYHYGYDHLQQLQFLLADPDQFAKEWAAAQFIKIKTGHHVDIDICPPVDDPCLTHQLNLLVLLLVQLVCCVVVVDPDFPSNVVVCVVLVNPDNVRVVVCVVVCVCDSVNSNPCVVVLLVRVVVPTPSSVCSLLVSLLVVLVVVLVVCVVVPCQQHQYEYEYHYDSCVRPNVSNVVSNVVSNCVRRPNYDYTYRQWASSVSRVVVRSCVVVVDDDPSSVVSNVVNVVVDVTTDPPPD/DAKEWFWEAAQAKIKIWIDHLLQATQFMFIFGHDDCPPHHLVVRLVRHVRGVCRRQVRPPDDLQRHAEYFYAYAPCDDPVVQVVNQVVVCVRNVNYHYGYDHLQQLQFLLADPDQFAKEWAAAQFIKIKTGHHVDIDICPPVDDPCLTHQLNLLVLLLVQLVCCVVVVDPDFPSNVVVCVVLVHPDNVRVVVCVVVCVCDSVNSNPCVVVLLVRVVVPTPSSVCSLLVSLLVVLVVVLVVCVVVPCQQPQYEYEYHYDSCVRPNVSNVVSNVVSNCVRRPNYDYTYRQWASSVSRRVVRSCVVVVDDDPSSVVSNVVNVVVDVTTDPPPD

pLDDT: mean 94.97, std 6.78, range [28.2, 98.94]

Nearest PDB structures (foldseek):
  2e2o-assembly1_A  TM=7.640E-01  e=7.774E-24  Sulfurisphaera tokodaii
  1zbs-assembly1_A-2  TM=7.045E-01  e=2.550E-13  Porphyromonas gingivalis W83
  8oqx-assembly1_B  TM=6.792E-01  e=2.517E-11  Tannerella forsythia
  8ow9-assembly1_B  TM=7.256E-01  e=2.735E-10  Tannerella forsythia
  1zxo-assembly2_B  TM=7.157E-01  e=1.801E-10  Bacteroides thetaiotaomicron